Protein AF-A0A0W0UUE2-F1 (afdb_monomer)

Foldseek 3Di:
DAAEAFLLLLLLLVLVVCVVPVVSNVVSLCCNQFFQALVRVVVSVVSCVDVSCVRYDYDLDQVRLQPPQLSQLLLLLLLQLCLLVQLVVDDPVLLVLLLVLLVVLADDCVVPVVPVVLVLLVCLLCLDHDPDPDPVSNLLSLLLVCLVVCLPQACPVPVVVVCVVPVVDVVCVVCVVVVVVVCVSRHDDPVSSSSLSSLSSLLSSLVSCVVRDPPQPPPCCCHDCNNPQQQFWDFPDDPVCPVPDPVQALFQQFFFQRASPRDDDCPDSRGRPDPSGDSGHFQQRGTDGDCPHNQSVVQSSSRNWHFRGGQDPSLSSSLSVLLVCVVVVNRSQLPDLVSVLSSLLNSLSSCRRRRNHGGLCSSCVVLVDVSSCVSRVVNAVDPQHNGSCVNSPPVPPVSSVVSSVVSSVVSVVVVVVVVVVVVVVVVVVVVVVVVVVVVVVCVVCVVVVVVVVVVCVVVVVVVVVVVVVVVVVVVVVVVVVVPDDDDCCVVCVVVVVVVVCVVVVVVVVVVLVVVLVVVLVVLVVVLVVVLVVCVVPDDPVVSVVSVVVSVVVSVCSVVVNDDDDPVDDDVVVVVVVVVVVVVVVVVVVVVVVVVVVVVVCVVCVVVVVPCVVVPPPVVVVVVVVVVVVVVVVVVVVPDDDDDDPPVVVVVVVVVVVVVVVVVVVDDDPPVVVVVVVVVVVVVVVVVVVVVVVVVVVVVPDD

Solvent-accessible surface area (backbone atoms only — not comparable to full-atom values): 39034 Å² total; per-residue (Å²): 131,62,50,76,40,23,50,49,59,51,46,43,54,46,40,65,71,34,63,90,36,67,74,61,32,51,52,48,51,48,30,64,71,61,24,42,46,73,90,44,47,66,64,52,55,58,60,63,69,41,77,88,39,77,59,44,40,76,40,86,48,64,65,49,23,41,66,37,58,51,55,24,45,26,54,25,41,27,18,49,38,42,46,72,74,43,52,82,77,54,56,60,67,58,49,52,51,48,42,48,55,53,62,70,69,44,84,57,58,90,84,41,78,83,44,57,67,60,56,39,44,59,45,13,67,75,27,40,72,52,100,59,99,44,70,68,50,43,52,50,2,49,52,42,29,31,48,76,72,35,63,42,67,36,40,80,70,58,53,51,53,55,41,57,66,66,47,66,42,79,83,49,48,77,52,47,68,65,56,54,64,68,48,61,80,62,50,51,53,72,70,51,49,52,46,52,48,49,47,54,44,42,50,48,50,21,47,53,39,56,76,76,37,87,84,48,51,84,81,46,70,76,39,74,62,49,12,80,74,19,24,15,57,34,69,70,61,57,80,85,49,60,87,76,44,71,74,64,68,64,72,31,39,40,36,15,47,34,44,64,86,51,89,70,58,86,87,37,92,49,38,40,58,95,86,51,33,54,89,58,72,40,41,38,69,42,35,42,71,37,78,85,9,57,43,41,43,62,43,46,55,21,48,38,56,45,75,21,38,38,68,31,59,64,48,46,27,40,53,22,46,49,50,49,30,38,78,72,76,62,41,72,52,70,78,44,53,66,47,31,51,54,48,54,48,50,47,48,26,53,47,22,29,72,53,9,44,34,37,72,63,25,44,49,49,53,64,71,36,64,74,48,28,71,76,34,37,86,46,46,67,42,102,69,45,77,39,69,43,43,61,51,34,78,75,27,46,66,29,33,52,52,20,48,54,54,29,45,54,50,42,54,55,51,51,51,51,52,53,52,50,52,50,51,50,51,50,49,52,48,52,46,54,47,47,50,51,47,43,55,50,40,59,65,36,45,74,57,43,62,64,49,53,68,58,50,61,66,52,56,63,55,51,59,53,50,56,52,52,54,50,54,52,53,51,52,54,51,50,60,63,66,70,67,77,83,93,60,56,85,82,45,45,66,62,53,51,52,52,50,52,53,53,49,54,52,50,51,52,51,51,55,48,54,53,50,57,50,51,51,57,53,47,54,52,53,53,52,54,52,54,61,70,45,51,91,81,51,58,71,75,56,53,54,50,52,51,53,52,52,50,55,52,51,55,37,59,75,68,72,52,79,87,75,69,88,92,66,74,59,71,71,58,58,49,52,50,50,50,52,52,49,51,51,52,53,53,52,52,52,49,54,52,48,51,53,49,51,54,49,44,74,74,37,73,70,56,63,74,63,49,66,78,68,57,56,70,68,63,57,50,54,54,53,54,55,53,52,56,51,49,53,56,55,57,72,73,68,74,87,86,87,85,76,73,75,67,60,58,56,56,54,50,57,53,49,56,54,52,53,62,61,53,70,75,75,64,68,88,71,54,60,63,54,50,56,54,49,55,53,54,52,56,56,51,52,56,50,52,52,50,57,51,50,59,60,55,62,75,76,52,135

Structure (mmCIF, N/CA/C/O backbone):
data_AF-A0A0W0UUE2-F1
#
_entry.id   AF-A0A0W0UUE2-F1
#
loop_
_atom_site.group_PDB
_atom_site.id
_atom_site.type_symbol
_atom_site.label_atom_id
_atom_site.label_alt_id
_atom_site.label_comp_id
_atom_site.label_asym_id
_atom_site.label_entity_id
_atom_site.label_seq_id
_atom_site.pdbx_PDB_ins_code
_atom_site.Cartn_x
_atom_site.Cartn_y
_atom_site.Cartn_z
_atom_site.occupancy
_atom_site.B_iso_or_equiv
_atom_site.auth_seq_id
_atom_site.auth_comp_id
_atom_site.auth_asym_id
_atom_site.auth_atom_id
_atom_site.pdbx_PDB_model_num
ATOM 1 N N . MET A 1 1 ? 23.716 -8.282 -24.178 1.00 80.94 1 MET A N 1
ATOM 2 C CA . MET A 1 1 ? 22.807 -9.117 -23.364 1.00 80.94 1 MET A CA 1
ATOM 3 C C . MET A 1 1 ? 21.429 -8.475 -23.371 1.00 80.94 1 MET A C 1
ATOM 5 O O . MET A 1 1 ? 21.397 -7.245 -23.410 1.00 80.94 1 MET A O 1
ATOM 9 N N . PRO A 1 2 ? 20.336 -9.255 -23.393 1.00 90.75 2 PRO A N 1
ATOM 10 C CA . PRO A 1 2 ? 18.987 -8.708 -23.269 1.00 90.75 2 PRO A CA 1
ATOM 11 C C . PRO A 1 2 ? 18.808 -8.020 -21.910 1.00 90.75 2 PRO A C 1
ATOM 13 O O . PRO A 1 2 ? 19.435 -8.405 -20.921 1.00 90.75 2 PRO A O 1
ATOM 16 N N . THR A 1 3 ? 17.966 -6.992 -21.852 1.00 94.81 3 THR A N 1
ATOM 17 C CA . THR A 1 3 ? 17.644 -6.319 -20.589 1.00 94.81 3 THR A CA 1
ATOM 18 C C . THR A 1 3 ? 16.682 -7.196 -19.787 1.00 94.81 3 THR A C 1
ATOM 20 O O . THR A 1 3 ? 15.608 -7.544 -20.277 1.00 94.81 3 THR A O 1
ATOM 23 N N . VAL A 1 4 ? 17.055 -7.558 -18.557 1.00 96.88 4 VAL A N 1
ATOM 24 C CA . VAL A 1 4 ? 16.179 -8.330 -17.664 1.00 96.88 4 VAL A CA 1
ATOM 25 C C . VAL A 1 4 ? 15.054 -7.433 -17.142 1.00 96.88 4 VAL A C 1
ATOM 27 O O . VAL A 1 4 ? 15.310 -6.322 -16.667 1.00 96.88 4 VAL A O 1
ATOM 30 N N . ILE A 1 5 ? 13.813 -7.910 -17.241 1.00 98.25 5 ILE A N 1
ATOM 31 C CA . ILE A 1 5 ? 12.609 -7.228 -16.750 1.00 98.25 5 ILE A CA 1
ATOM 32 C C . ILE A 1 5 ? 11.736 -8.193 -15.942 1.00 98.25 5 ILE A C 1
ATOM 34 O O . ILE A 1 5 ? 11.809 -9.409 -16.126 1.00 98.25 5 ILE A O 1
ATOM 38 N N . SER A 1 6 ? 10.912 -7.652 -15.050 1.00 98.56 6 SER A N 1
ATOM 39 C CA . SER A 1 6 ? 9.929 -8.428 -14.285 1.00 98.56 6 SER A CA 1
ATOM 40 C C . SER A 1 6 ? 8.685 -8.773 -15.133 1.00 98.56 6 SER A C 1
ATOM 42 O O . SER A 1 6 ? 8.460 -8.167 -16.192 1.00 98.56 6 SER A O 1
ATOM 44 N N . PRO A 1 7 ? 7.807 -9.671 -14.651 1.00 98.75 7 PRO A N 1
ATOM 45 C CA . PRO A 1 7 ? 6.510 -9.941 -15.275 1.00 98.75 7 PRO A CA 1
ATOM 46 C C . PRO A 1 7 ? 5.596 -8.709 -15.270 1.00 98.75 7 PRO A C 1
ATOM 48 O O . PRO A 1 7 ? 4.913 -8.441 -16.254 1.00 98.75 7 PRO A O 1
ATOM 51 N N . SER A 1 8 ? 5.639 -7.906 -14.205 1.00 98.56 8 SER A N 1
ATOM 52 C CA . SER A 1 8 ? 4.925 -6.626 -14.096 1.00 98.56 8 SER A CA 1
ATOM 53 C C . SER A 1 8 ? 5.356 -5.622 -15.174 1.00 98.56 8 SER A C 1
ATOM 55 O O . SER A 1 8 ? 4.505 -5.049 -15.854 1.00 98.56 8 SER A O 1
ATOM 57 N N . GLN A 1 9 ? 6.660 -5.456 -15.416 1.00 98.62 9 GLN A N 1
ATOM 58 C CA . GLN A 1 9 ? 7.158 -4.608 -16.506 1.00 98.62 9 GLN A CA 1
ATOM 59 C C . GLN A 1 9 ? 6.745 -5.146 -17.882 1.00 98.62 9 GLN A C 1
ATOM 61 O O . GLN A 1 9 ? 6.398 -4.362 -18.768 1.00 98.62 9 GLN A O 1
ATOM 66 N N . ALA A 1 10 ? 6.741 -6.471 -18.064 1.00 98.75 10 ALA A N 1
ATOM 67 C CA . ALA A 1 10 ? 6.258 -7.098 -19.291 1.00 98.75 10 ALA A CA 1
ATOM 68 C C . ALA A 1 10 ? 4.755 -6.843 -19.518 1.00 98.75 10 ALA A C 1
ATOM 70 O O . ALA A 1 10 ? 4.357 -6.494 -20.629 1.00 98.75 10 ALA A O 1
ATOM 71 N N . LEU A 1 11 ? 3.930 -6.926 -18.467 1.00 98.81 11 LEU A N 1
ATOM 72 C CA . LEU A 1 11 ? 2.511 -6.567 -18.527 1.00 98.81 11 LEU A CA 1
ATOM 73 C C . LEU A 1 11 ? 2.309 -5.100 -18.914 1.00 98.81 11 LEU A C 1
ATOM 75 O O . LEU A 1 11 ? 1.468 -4.826 -19.762 1.00 98.81 11 LEU A O 1
ATOM 79 N N . LEU A 1 12 ? 3.091 -4.159 -18.373 1.00 98.81 12 LEU A N 1
ATOM 80 C CA . LEU A 1 12 ? 2.998 -2.743 -18.759 1.00 98.81 12 LEU A CA 1
ATOM 81 C C . LEU A 1 12 ? 3.288 -2.526 -20.252 1.00 98.81 12 LEU A C 1
ATOM 83 O O . LEU A 1 12 ? 2.589 -1.754 -20.907 1.00 98.81 12 LEU A O 1
ATOM 87 N N . LEU A 1 13 ? 4.285 -3.228 -20.801 1.00 98.69 13 LEU A N 1
ATOM 88 C CA . LEU A 1 13 ? 4.604 -3.189 -22.232 1.00 98.69 13 LEU A CA 1
ATOM 89 C C . LEU A 1 13 ? 3.464 -3.766 -23.089 1.00 98.69 13 LEU A C 1
ATOM 91 O O . LEU A 1 13 ? 3.110 -3.190 -24.119 1.00 98.69 13 LEU A O 1
ATOM 95 N N . LEU A 1 14 ? 2.851 -4.869 -22.650 1.00 98.75 14 LEU A N 1
ATOM 96 C CA . LEU A 1 14 ? 1.687 -5.460 -23.316 1.00 98.75 14 LEU A CA 1
ATOM 97 C C . LEU A 1 14 ? 0.461 -4.544 -23.239 1.00 98.75 14 LEU A C 1
ATOM 99 O O . LEU A 1 14 ? -0.221 -4.366 -24.242 1.00 98.75 14 LEU A O 1
ATOM 103 N N . ILE A 1 15 ? 0.186 -3.933 -22.086 1.00 98.69 15 ILE A N 1
ATOM 104 C CA . ILE A 1 15 ? -0.936 -3.003 -21.887 1.00 98.69 15 ILE A CA 1
ATOM 105 C C . ILE A 1 15 ? -0.811 -1.801 -22.830 1.00 98.69 15 ILE A C 1
ATOM 107 O O . ILE A 1 15 ? -1.795 -1.419 -23.462 1.00 98.69 15 ILE A O 1
ATOM 111 N N . ASP A 1 16 ? 0.390 -1.235 -22.961 1.00 98.38 16 ASP A N 1
ATOM 112 C CA . ASP A 1 16 ? 0.667 -0.131 -23.885 1.00 98.38 16 ASP A CA 1
ATOM 113 C C . ASP A 1 16 ? 0.435 -0.563 -25.347 1.00 98.38 16 ASP A C 1
ATOM 115 O O . ASP A 1 16 ? -0.300 0.096 -26.089 1.00 98.38 16 ASP A O 1
ATOM 119 N N . LYS A 1 17 ? 0.973 -1.731 -25.739 1.00 98.25 17 LYS A N 1
ATOM 120 C CA . LYS A 1 17 ? 0.823 -2.297 -27.091 1.00 98.25 17 LYS A CA 1
ATOM 121 C C . LYS A 1 17 ? -0.633 -2.612 -27.453 1.00 98.25 17 LYS A C 1
ATOM 123 O O . LYS A 1 17 ? -1.080 -2.290 -28.552 1.00 98.25 17 LYS A O 1
ATOM 128 N N . TYR A 1 18 ? -1.364 -3.263 -26.552 1.00 98.19 18 TYR A N 1
ATOM 129 C CA . TYR A 1 18 ? -2.731 -3.747 -26.766 1.00 98.19 18 TYR A CA 1
ATOM 130 C C . TYR A 1 18 ? -3.799 -2.750 -26.290 1.00 98.19 18 TYR A C 1
ATOM 132 O O . TYR A 1 18 ? -4.959 -3.121 -26.114 1.00 98.19 18 TYR A O 1
ATOM 140 N N . SER A 1 19 ? -3.446 -1.471 -26.138 1.00 97.44 19 SER A N 1
ATOM 141 C CA . SER A 1 19 ? -4.355 -0.391 -25.722 1.00 97.44 19 SER A CA 1
ATOM 142 C C . SER A 1 19 ? -5.616 -0.266 -26.594 1.00 97.44 19 SER A C 1
ATOM 144 O O . SER A 1 19 ? -6.679 0.091 -26.093 1.00 97.44 19 SER A O 1
ATOM 146 N N . ASN A 1 20 ? -5.530 -0.647 -27.873 1.00 97.69 20 ASN A N 1
ATOM 147 C CA . ASN A 1 20 ? -6.652 -0.650 -28.822 1.00 97.69 20 ASN A CA 1
ATOM 148 C C . ASN A 1 20 ? -7.429 -1.983 -28.884 1.00 97.69 20 ASN A C 1
ATOM 150 O O . ASN A 1 20 ? -8.271 -2.161 -29.760 1.00 97.69 20 ASN A O 1
ATOM 154 N N . SER A 1 21 ? -7.140 -2.947 -28.003 1.00 98.12 21 SER A N 1
ATOM 155 C CA . SER A 1 21 ? -7.780 -4.272 -27.963 1.00 98.12 21 SER A CA 1
ATOM 156 C C . SER A 1 21 ? -8.513 -4.479 -26.630 1.00 98.12 21 SER A C 1
ATOM 158 O O . SER A 1 21 ? -7.931 -5.062 -25.718 1.00 98.12 21 SER A O 1
ATOM 160 N N . PRO A 1 22 ? -9.784 -4.044 -26.487 1.00 97.31 22 PRO A N 1
ATOM 161 C CA . PRO A 1 22 ? -10.461 -3.951 -25.188 1.00 97.31 22 PRO A CA 1
ATOM 162 C C . PRO A 1 22 ? -10.474 -5.247 -24.369 1.00 97.31 22 PRO A C 1
ATOM 164 O O . PRO A 1 22 ? -10.184 -5.213 -23.178 1.00 97.31 22 PRO A O 1
ATOM 167 N N . LEU A 1 23 ? -10.747 -6.392 -25.007 1.00 97.38 23 LEU A N 1
ATOM 168 C CA . LEU A 1 23 ? -10.800 -7.692 -24.324 1.00 97.38 23 LEU A CA 1
ATOM 169 C C . LEU A 1 23 ? -9.428 -8.125 -23.785 1.00 97.38 23 LEU A C 1
ATOM 171 O O . LEU A 1 23 ? -9.322 -8.575 -22.647 1.00 97.38 23 LEU A O 1
ATOM 175 N N . ILE A 1 24 ? -8.374 -7.956 -24.589 1.00 98.06 24 ILE A N 1
ATOM 176 C CA . ILE A 1 24 ? -6.995 -8.262 -24.181 1.00 98.06 24 ILE A CA 1
ATOM 177 C C . ILE A 1 24 ? -6.568 -7.293 -23.079 1.00 98.06 24 ILE A C 1
ATOM 179 O O . ILE A 1 24 ? -6.052 -7.709 -22.045 1.00 98.06 24 ILE A O 1
ATOM 183 N N . LEU A 1 25 ? -6.830 -6.000 -23.276 1.00 98.12 25 LEU A N 1
ATOM 184 C CA . LEU A 1 25 ? -6.487 -4.946 -22.334 1.00 98.12 25 LEU A CA 1
ATOM 185 C C . LEU A 1 25 ? -7.120 -5.180 -20.960 1.00 98.12 25 LEU A C 1
ATOM 187 O O . LEU A 1 25 ? -6.447 -5.003 -19.947 1.00 98.12 25 LEU A O 1
ATOM 191 N N . GLU A 1 26 ? -8.390 -5.580 -20.908 1.00 98.19 26 GLU A N 1
ATOM 192 C CA . GLU A 1 26 ? -9.064 -5.872 -19.645 1.00 98.19 26 GLU A CA 1
ATOM 193 C C . GLU A 1 26 ? -8.413 -7.052 -18.914 1.00 98.19 26 GLU A C 1
ATOM 195 O O . GLU A 1 26 ? -8.135 -6.942 -17.720 1.00 98.19 26 GLU A O 1
ATOM 200 N N . GLN A 1 27 ? -8.081 -8.137 -19.620 1.00 98.19 27 GLN A N 1
ATOM 201 C CA . GLN A 1 27 ? -7.374 -9.269 -19.014 1.00 98.19 27 GLN A CA 1
ATOM 202 C C . GLN A 1 27 ? -5.993 -8.864 -18.481 1.00 98.19 27 GLN A C 1
ATOM 204 O O . GLN A 1 27 ? -5.644 -9.193 -17.348 1.00 98.19 27 GLN A O 1
ATOM 209 N N . LEU A 1 28 ? -5.220 -8.108 -19.266 1.00 98.69 28 LEU A N 1
ATOM 210 C CA . LEU A 1 28 ? -3.898 -7.636 -18.853 1.00 98.69 28 LEU A CA 1
ATOM 211 C C . LEU A 1 28 ? -3.982 -6.715 -17.628 1.00 98.69 28 LEU A C 1
ATOM 213 O O . LEU A 1 28 ? -3.151 -6.824 -16.730 1.00 98.69 28 LEU A O 1
ATOM 217 N N . LYS A 1 29 ? -5.002 -5.848 -17.543 1.00 98.56 29 LYS A N 1
ATOM 218 C CA . LYS A 1 29 ? -5.258 -5.010 -16.359 1.00 98.56 29 LYS A CA 1
ATOM 219 C C . LYS A 1 29 ? -5.622 -5.847 -15.133 1.00 98.56 29 LYS A C 1
ATOM 221 O O . LYS A 1 29 ? -5.110 -5.560 -14.052 1.00 98.56 29 LYS A O 1
ATOM 226 N N . LYS A 1 30 ? -6.444 -6.893 -15.294 1.00 98.31 30 LYS A N 1
ATOM 227 C CA . LYS A 1 30 ? -6.794 -7.836 -14.215 1.00 98.31 30 LYS A CA 1
ATOM 228 C C . LYS A 1 30 ? -5.571 -8.582 -13.692 1.00 98.31 30 LYS A C 1
ATOM 230 O O . LYS A 1 30 ? -5.355 -8.606 -12.484 1.00 98.31 30 LYS A O 1
ATOM 235 N N . TRP A 1 31 ? -4.724 -9.104 -14.578 1.00 98.56 31 TRP A N 1
ATOM 236 C CA . TRP A 1 31 ? -3.444 -9.700 -14.183 1.00 98.56 31 TRP A CA 1
ATOM 237 C C . TRP A 1 31 ? -2.503 -8.694 -13.539 1.00 98.56 31 TRP A C 1
ATOM 239 O O . TRP A 1 31 ? -1.830 -9.028 -12.569 1.00 98.56 31 TRP A O 1
ATOM 249 N N . TYR A 1 32 ? -2.470 -7.457 -14.029 1.00 98.62 32 TYR A N 1
ATOM 250 C CA . TYR A 1 32 ? -1.624 -6.440 -13.431 1.00 98.62 32 TYR A CA 1
ATOM 251 C C . TYR A 1 32 ? -2.075 -6.107 -12.006 1.00 98.62 32 TYR A C 1
ATOM 253 O O . TYR A 1 32 ? -1.238 -6.093 -11.118 1.00 98.62 32 TYR A O 1
ATOM 261 N N . ILE A 1 33 ? -3.369 -5.923 -11.720 1.00 98.25 33 ILE A N 1
ATOM 262 C CA . ILE A 1 33 ? -3.808 -5.652 -10.339 1.00 98.25 33 ILE A CA 1
ATOM 263 C C . ILE A 1 33 ? -3.769 -6.893 -9.447 1.00 98.25 33 ILE A C 1
ATOM 265 O O . ILE A 1 33 ? -3.196 -6.835 -8.365 1.00 98.25 33 ILE A O 1
ATOM 269 N N . GLY A 1 34 ? -4.375 -7.998 -9.886 1.00 97.38 34 GLY A N 1
ATOM 270 C CA . GLY A 1 34 ? -4.631 -9.191 -9.078 1.00 97.38 34 GLY A CA 1
ATOM 271 C C . GLY A 1 34 ? -3.492 -10.205 -9.080 1.00 97.38 34 GLY A C 1
ATOM 272 O O . GLY A 1 34 ? -3.377 -10.995 -8.147 1.00 97.38 34 GLY A O 1
ATOM 273 N N . GLY A 1 35 ? -2.615 -10.146 -10.077 1.00 98.12 35 GLY A N 1
ATOM 274 C CA . GLY A 1 35 ? -1.594 -11.149 -10.337 1.00 98.12 35 GLY A CA 1
ATOM 275 C C . GLY A 1 35 ? -2.004 -12.195 -11.358 1.00 98.12 35 GLY A C 1
ATOM 276 O O . GLY A 1 35 ? -3.183 -12.391 -11.660 1.00 98.12 35 GLY A O 1
ATOM 277 N N . ILE A 1 36 ? -0.990 -12.849 -11.916 1.00 98.44 36 ILE A N 1
ATOM 278 C CA . ILE A 1 36 ? -1.147 -13.916 -12.898 1.00 98.44 36 ILE A CA 1
ATOM 279 C C . ILE A 1 36 ? -1.235 -15.218 -12.110 1.00 98.44 36 ILE A C 1
ATOM 281 O O . ILE A 1 36 ? -0.236 -15.709 -11.585 1.00 98.44 36 ILE A O 1
ATOM 285 N N . LYS A 1 37 ? -2.444 -15.764 -11.994 1.00 97.69 37 LYS A N 1
ATOM 286 C CA . LYS A 1 37 ? -2.674 -17.003 -11.244 1.00 97.69 37 LYS A CA 1
ATOM 287 C C . LYS A 1 37 ? -1.955 -18.175 -11.924 1.00 97.69 37 LYS A C 1
ATOM 289 O O . LYS A 1 37 ? -1.848 -18.159 -13.149 1.00 97.69 37 LYS A O 1
ATOM 294 N N . PRO A 1 38 ? -1.569 -19.235 -11.191 1.00 98.06 38 PRO A N 1
ATOM 295 C CA . PRO A 1 38 ? -0.932 -20.419 -11.780 1.00 98.06 38 PRO A CA 1
ATOM 296 C C . PRO A 1 38 ? -1.667 -21.005 -12.995 1.00 98.06 38 PRO A C 1
ATOM 298 O O . PRO A 1 38 ? -1.042 -21.398 -13.977 1.00 98.06 38 PRO A O 1
ATOM 301 N N . ALA A 1 39 ? -3.005 -20.990 -12.980 1.00 98.12 39 ALA A N 1
ATOM 302 C CA . ALA A 1 39 ? -3.829 -21.446 -14.104 1.00 98.12 39 ALA A CA 1
ATOM 303 C C . ALA A 1 39 ? -3.627 -20.629 -15.400 1.00 98.12 39 ALA A C 1
ATOM 305 O O . ALA A 1 39 ? -3.800 -21.158 -16.496 1.00 98.12 39 ALA A O 1
ATOM 306 N N . ASP A 1 40 ? -3.211 -19.370 -15.275 1.00 98.31 40 ASP A N 1
ATOM 307 C CA . ASP A 1 40 ? -3.049 -18.412 -16.368 1.00 98.31 40 ASP A CA 1
ATOM 308 C C . ASP A 1 40 ? -1.591 -18.303 -16.857 1.00 98.31 40 ASP A C 1
ATOM 310 O O . ASP A 1 40 ? -1.311 -17.610 -17.837 1.00 98.31 40 ASP A O 1
ATOM 314 N N . HIS A 1 41 ? -0.637 -18.984 -16.206 1.00 98.31 41 HIS A N 1
ATOM 315 C CA . HIS A 1 41 ? 0.795 -18.888 -16.537 1.00 98.31 41 HIS A CA 1
ATOM 316 C C . HIS A 1 41 ? 1.096 -19.299 -17.983 1.00 98.31 41 HIS A C 1
ATOM 318 O O . HIS A 1 41 ? 1.927 -18.674 -18.640 1.00 98.31 41 HIS A O 1
ATOM 324 N N . SER A 1 42 ? 0.401 -20.316 -18.501 1.00 98.31 42 SER A N 1
ATOM 325 C CA . SER A 1 42 ? 0.552 -20.760 -19.894 1.00 98.31 42 SER A CA 1
ATOM 326 C C . SER A 1 42 ? 0.117 -19.679 -20.890 1.00 98.31 42 SER A C 1
ATOM 328 O O . SER A 1 42 ? 0.853 -19.367 -21.825 1.00 98.31 42 SER A O 1
ATOM 330 N N . GLN A 1 43 ? -1.027 -19.038 -20.636 1.00 98.44 43 GLN A N 1
ATOM 331 C CA . GLN A 1 43 ? -1.533 -17.939 -21.453 1.00 98.44 43 GLN A CA 1
ATOM 332 C C . GLN A 1 43 ? -0.600 -16.724 -21.389 1.00 98.44 43 GLN A C 1
ATOM 334 O O . GLN A 1 43 ? -0.336 -16.088 -22.408 1.00 98.44 43 GLN A O 1
ATOM 339 N N . PHE A 1 44 ? -0.064 -16.405 -20.209 1.00 98.50 44 PHE A N 1
ATOM 340 C CA . PHE A 1 44 ? 0.932 -15.347 -20.078 1.00 98.50 44 PHE A CA 1
ATOM 341 C C . PHE A 1 44 ? 2.208 -15.664 -20.870 1.00 98.50 44 PHE A C 1
ATOM 343 O O . PHE A 1 44 ? 2.701 -14.803 -21.597 1.00 98.50 44 PHE A O 1
ATOM 350 N N . ALA A 1 45 ? 2.703 -16.904 -20.813 1.00 98.31 45 ALA A N 1
ATOM 351 C CA . ALA A 1 45 ? 3.862 -17.339 -21.591 1.00 98.31 45 ALA A CA 1
ATOM 352 C C . ALA A 1 45 ? 3.643 -17.212 -23.111 1.00 98.31 45 ALA A C 1
ATOM 354 O O . ALA A 1 45 ? 4.589 -16.906 -23.839 1.00 98.31 45 ALA A O 1
ATOM 355 N N . ASP A 1 46 ? 2.411 -17.380 -23.600 1.00 98.44 46 ASP A N 1
ATOM 356 C CA . ASP A 1 46 ? 2.077 -17.122 -25.003 1.00 98.44 46 ASP A CA 1
ATOM 357 C C . ASP A 1 46 ? 2.202 -15.638 -25.372 1.00 98.44 46 ASP A C 1
ATOM 359 O O . ASP A 1 46 ? 2.762 -15.324 -26.424 1.00 98.44 46 ASP A O 1
ATOM 363 N N . TYR A 1 47 ? 1.788 -14.713 -24.496 1.00 98.44 47 TYR A N 1
ATOM 364 C CA . TYR A 1 47 ? 2.026 -13.278 -24.708 1.00 98.44 47 TYR A CA 1
ATOM 365 C C . TYR A 1 47 ? 3.517 -12.919 -24.724 1.00 98.44 47 TYR A C 1
ATOM 367 O O . TYR A 1 47 ? 3.911 -11.984 -25.419 1.00 98.44 47 TYR A O 1
ATOM 375 N N . LEU A 1 48 ? 4.371 -13.662 -24.015 1.00 98.19 48 LEU A N 1
ATOM 376 C CA . LEU A 1 48 ? 5.819 -13.422 -24.015 1.00 98.19 48 LEU A CA 1
ATOM 377 C C . LEU A 1 48 ? 6.515 -13.818 -25.328 1.00 98.19 48 LEU A C 1
ATOM 379 O O . LEU A 1 48 ? 7.665 -13.441 -25.542 1.00 98.19 48 LEU A O 1
ATOM 383 N N . LYS A 1 49 ? 5.824 -14.523 -26.235 1.00 98.12 49 LYS A N 1
ATOM 384 C CA . LYS A 1 49 ? 6.314 -14.813 -27.598 1.00 98.12 49 LYS A CA 1
ATOM 385 C C . LYS A 1 49 ? 6.196 -13.610 -28.542 1.00 98.12 49 LYS A C 1
ATOM 387 O O . LYS A 1 49 ? 6.638 -13.683 -29.688 1.00 98.12 49 LYS A O 1
ATOM 392 N N . ASP A 1 50 ? 5.585 -12.518 -28.089 1.00 98.12 50 ASP A N 1
ATOM 393 C CA . ASP A 1 50 ? 5.436 -11.288 -28.857 1.00 98.12 50 ASP A CA 1
ATOM 394 C C . ASP A 1 50 ? 6.808 -10.696 -29.261 1.00 98.12 50 ASP A C 1
ATOM 396 O O . ASP A 1 50 ? 7.688 -10.564 -28.404 1.00 98.12 50 ASP A O 1
ATOM 400 N N . PRO A 1 51 ? 7.009 -10.267 -30.528 1.00 98.06 51 PRO A N 1
ATOM 401 C CA . PRO A 1 51 ? 8.260 -9.642 -30.977 1.00 98.06 51 PRO A CA 1
ATOM 402 C C . PRO A 1 51 ? 8.716 -8.431 -30.146 1.00 98.06 51 PRO A C 1
ATOM 404 O O . PRO A 1 51 ? 9.907 -8.102 -30.147 1.00 98.06 51 PRO A O 1
ATOM 407 N N . LEU A 1 52 ? 7.795 -7.793 -29.410 1.00 97.38 52 LEU A N 1
ATOM 408 C CA . LEU A 1 52 ? 8.077 -6.737 -28.434 1.00 97.38 52 LEU A CA 1
ATOM 409 C C . LEU A 1 52 ? 9.162 -7.137 -27.422 1.00 97.38 52 LEU A C 1
ATOM 411 O O . LEU A 1 52 ? 9.932 -6.286 -26.977 1.00 97.38 52 LEU A O 1
ATOM 415 N N . PHE A 1 53 ? 9.255 -8.426 -27.090 1.00 97.88 53 PHE A N 1
ATOM 416 C CA . PHE A 1 53 ? 10.202 -8.951 -26.110 1.00 97.88 53 PHE A CA 1
ATOM 417 C C . PHE A 1 53 ? 11.539 -9.403 -26.697 1.00 97.88 53 PHE A C 1
ATOM 419 O O . PHE A 1 53 ? 12.393 -9.868 -25.954 1.00 97.88 53 PHE A O 1
ATOM 426 N N . SER A 1 54 ? 11.791 -9.203 -27.995 1.00 96.69 54 SER A N 1
ATOM 427 C CA . SER A 1 54 ? 13.053 -9.610 -28.646 1.00 96.69 54 SER A CA 1
ATOM 428 C C . SER A 1 54 ? 14.325 -9.044 -27.993 1.00 96.69 54 SER A C 1
ATOM 430 O O . SER A 1 54 ? 15.384 -9.665 -28.076 1.00 96.69 54 SER A O 1
ATOM 432 N N . LYS A 1 55 ? 14.233 -7.889 -27.320 1.00 96.19 55 LYS A N 1
ATOM 433 C CA . LYS A 1 55 ? 15.347 -7.257 -26.588 1.00 96.19 55 LYS A CA 1
ATOM 434 C C . LYS A 1 55 ? 15.317 -7.462 -25.068 1.00 96.19 55 LYS A C 1
ATOM 436 O O . LYS A 1 55 ? 16.218 -6.988 -24.372 1.00 96.19 55 LYS A O 1
ATOM 441 N N . TYR A 1 56 ? 14.306 -8.154 -24.553 1.00 97.69 56 TYR A N 1
ATOM 442 C CA . TYR A 1 56 ? 14.066 -8.316 -23.124 1.00 97.69 56 TYR A CA 1
ATOM 443 C C . TYR A 1 56 ? 14.154 -9.783 -22.704 1.00 97.69 56 TYR A C 1
ATOM 445 O O . TYR A 1 56 ? 13.807 -10.688 -23.455 1.00 97.69 56 TYR A O 1
ATOM 453 N N . GLN A 1 57 ? 14.590 -10.014 -21.470 1.00 97.69 57 GLN A N 1
ATOM 454 C CA . GLN A 1 57 ? 14.468 -11.306 -20.805 1.00 97.69 57 GLN A CA 1
ATOM 455 C C . GLN A 1 57 ? 13.511 -11.140 -19.627 1.00 97.69 57 GLN A C 1
ATOM 457 O O . GLN A 1 57 ? 13.847 -10.474 -18.648 1.00 97.69 57 GLN A O 1
ATOM 462 N N . VAL A 1 58 ? 12.319 -11.728 -19.718 1.00 98.38 58 VAL A N 1
ATOM 463 C CA . VAL A 1 58 ? 11.354 -11.705 -18.611 1.00 98.38 58 VAL A CA 1
ATOM 464 C C . VAL A 1 58 ? 11.774 -12.742 -17.575 1.00 98.38 58 VAL A C 1
ATOM 466 O O . VAL A 1 58 ? 11.826 -13.933 -17.878 1.00 98.38 58 VAL A O 1
ATOM 469 N N . SER A 1 59 ? 12.109 -12.290 -16.368 1.00 98.19 59 SER A N 1
ATOM 470 C CA . SER A 1 59 ? 12.511 -13.160 -15.262 1.00 98.19 59 SER A CA 1
ATOM 471 C C . SER A 1 59 ? 11.360 -13.352 -14.281 1.00 98.19 59 SER A C 1
ATOM 473 O O . SER A 1 59 ? 10.785 -12.371 -13.817 1.00 98.19 59 SER A O 1
ATOM 475 N N . MET A 1 60 ? 11.070 -14.608 -13.934 1.00 97.81 60 MET A N 1
ATOM 476 C CA . MET A 1 60 ? 10.108 -14.977 -12.882 1.00 97.81 60 MET A CA 1
ATOM 477 C C . MET A 1 60 ? 10.769 -15.091 -11.498 1.00 97.81 60 MET A C 1
ATOM 479 O O . MET A 1 60 ? 10.138 -15.540 -10.548 1.00 97.81 60 MET A O 1
ATOM 483 N N . ASP A 1 61 ? 12.052 -14.735 -11.389 1.00 98.06 61 ASP A N 1
ATOM 484 C CA . ASP A 1 61 ? 12.805 -14.779 -10.137 1.00 98.06 61 ASP A CA 1
ATOM 485 C C . ASP A 1 61 ? 12.190 -13.829 -9.093 1.00 98.06 61 ASP A C 1
ATOM 487 O O . ASP A 1 61 ? 11.918 -12.656 -9.378 1.00 98.06 61 ASP A O 1
ATOM 491 N N . SER A 1 62 ? 11.995 -14.338 -7.874 1.00 97.50 62 SER A N 1
ATOM 492 C CA . SER A 1 62 ? 11.378 -13.618 -6.755 1.00 97.50 62 SER A CA 1
ATOM 493 C C . SER A 1 62 ? 12.087 -12.298 -6.445 1.00 97.50 62 SER A C 1
ATOM 495 O O . SER A 1 62 ? 11.431 -11.308 -6.124 1.00 97.50 62 SER A O 1
ATOM 497 N N . ARG A 1 63 ? 13.413 -12.226 -6.606 1.00 96.31 63 ARG A N 1
ATOM 498 C CA . ARG A 1 63 ? 14.209 -11.014 -6.369 1.00 96.31 63 ARG A CA 1
ATOM 499 C C . ARG A 1 63 ? 13.956 -9.976 -7.453 1.00 96.31 63 ARG A C 1
ATOM 501 O O . ARG A 1 63 ? 13.802 -8.802 -7.134 1.00 96.31 63 ARG A O 1
ATOM 508 N N . VAL A 1 64 ? 13.830 -10.399 -8.714 1.00 97.56 64 VAL A N 1
ATOM 509 C CA . VAL A 1 64 ? 13.486 -9.492 -9.825 1.00 97.56 64 VAL A CA 1
ATOM 510 C C . VAL A 1 64 ? 12.072 -8.930 -9.661 1.00 97.56 64 VAL A C 1
ATOM 512 O O . VAL A 1 64 ? 11.864 -7.741 -9.893 1.00 97.56 64 VAL A O 1
ATOM 515 N N . ILE A 1 65 ? 11.112 -9.751 -9.224 1.00 97.94 65 ILE A N 1
ATOM 516 C CA . ILE A 1 65 ? 9.740 -9.305 -8.924 1.00 97.94 65 ILE A CA 1
ATOM 517 C C . ILE A 1 65 ? 9.741 -8.332 -7.737 1.00 97.94 65 ILE A C 1
ATOM 519 O O . ILE A 1 65 ? 9.130 -7.266 -7.790 1.00 97.94 65 ILE A O 1
ATOM 523 N N . ASN A 1 66 ? 10.459 -8.670 -6.667 1.00 96.19 66 ASN A N 1
ATOM 524 C CA . ASN A 1 66 ? 10.558 -7.859 -5.458 1.00 96.19 66 ASN A CA 1
ATOM 525 C C . ASN A 1 66 ? 11.170 -6.472 -5.691 1.00 96.19 66 ASN A C 1
ATOM 527 O O . ASN A 1 66 ? 10.739 -5.481 -5.086 1.00 96.19 66 ASN A O 1
ATOM 531 N N . ASP A 1 67 ? 12.197 -6.420 -6.536 1.00 94.38 67 ASP A N 1
ATOM 532 C CA . ASP A 1 67 ? 12.962 -5.216 -6.850 1.00 94.38 67 ASP A CA 1
ATOM 533 C C . ASP A 1 67 ? 12.352 -4.427 -8.021 1.00 94.38 67 ASP A C 1
ATOM 535 O O . ASP A 1 67 ? 12.921 -3.430 -8.476 1.00 94.38 67 ASP A O 1
ATOM 539 N N . ASP A 1 68 ? 11.164 -4.823 -8.490 1.00 97.00 68 ASP A N 1
ATOM 540 C CA . ASP A 1 68 ? 10.431 -4.087 -9.507 1.00 97.00 68 ASP A CA 1
ATOM 541 C C . ASP A 1 68 ? 9.948 -2.726 -8.985 1.00 97.00 68 ASP A C 1
ATOM 543 O O . ASP A 1 68 ? 8.946 -2.582 -8.274 1.00 97.00 68 ASP A O 1
ATOM 547 N N . THR A 1 69 ? 10.666 -1.691 -9.407 1.00 95.62 69 THR A N 1
ATOM 548 C CA . THR A 1 69 ? 10.389 -0.300 -9.054 1.00 95.62 69 THR A CA 1
ATOM 549 C C . THR A 1 69 ? 9.076 0.196 -9.652 1.00 95.62 69 THR A C 1
ATOM 551 O O . THR A 1 69 ? 8.415 1.039 -9.053 1.00 95.62 69 THR A O 1
ATOM 554 N N . THR A 1 70 ? 8.662 -0.330 -10.807 1.00 97.75 70 THR A N 1
ATOM 555 C CA . THR A 1 70 ? 7.457 0.115 -11.521 1.00 97.75 70 THR A CA 1
ATOM 556 C C . THR A 1 70 ? 6.195 -0.357 -10.826 1.00 97.75 70 THR A C 1
ATOM 558 O O . THR A 1 70 ? 5.227 0.391 -10.715 1.00 97.75 70 THR A O 1
ATOM 561 N N . ARG A 1 71 ? 6.228 -1.557 -10.243 1.00 97.88 71 ARG A N 1
ATOM 562 C CA . ARG A 1 71 ? 5.118 -2.048 -9.437 1.00 97.88 71 ARG A CA 1
ATOM 563 C C . ARG A 1 71 ? 4.962 -1.265 -8.133 1.00 97.88 71 ARG A C 1
ATOM 565 O O . ARG A 1 71 ? 3.851 -0.888 -7.767 1.00 97.88 71 ARG A O 1
ATOM 572 N N . ARG A 1 72 ? 6.071 -0.966 -7.453 1.00 97.25 72 ARG A N 1
ATOM 573 C CA . ARG A 1 72 ? 6.070 -0.123 -6.243 1.00 97.25 72 ARG A CA 1
ATOM 574 C C . ARG A 1 72 ? 5.586 1.298 -6.540 1.00 97.25 72 ARG A C 1
ATOM 576 O O . ARG A 1 72 ? 4.828 1.861 -5.748 1.00 97.25 72 ARG A O 1
ATOM 583 N N . TYR A 1 73 ? 5.978 1.843 -7.692 1.00 97.75 73 TYR A N 1
ATOM 584 C CA . TYR A 1 73 ? 5.484 3.119 -8.207 1.00 97.75 73 TYR A CA 1
ATOM 585 C C . TYR A 1 73 ? 3.968 3.074 -8.415 1.00 97.75 73 TYR A C 1
ATOM 587 O O . TYR A 1 73 ? 3.242 3.870 -7.823 1.00 97.75 73 TYR A O 1
ATOM 595 N N . PHE A 1 74 ? 3.477 2.072 -9.146 1.00 98.62 74 PHE A N 1
ATOM 596 C CA . PHE A 1 74 ? 2.052 1.889 -9.403 1.00 98.62 74 PHE A CA 1
ATOM 597 C C . PHE A 1 74 ? 1.211 1.835 -8.130 1.00 98.62 74 PHE A C 1
ATOM 599 O O . PHE A 1 74 ? 0.232 2.565 -8.025 1.00 98.62 74 PHE A O 1
ATOM 606 N N . GLU A 1 75 ? 1.580 1.006 -7.151 1.00 98.56 75 GLU A N 1
ATOM 607 C CA . GLU A 1 75 ? 0.795 0.886 -5.917 1.00 98.56 75 GLU A CA 1
ATOM 608 C C . GLU A 1 75 ? 0.809 2.176 -5.092 1.00 98.56 75 GLU A C 1
ATOM 610 O O . GLU A 1 75 ? -0.208 2.543 -4.503 1.00 98.56 75 GLU A O 1
ATOM 615 N N . THR A 1 76 ? 1.928 2.904 -5.102 1.00 97.44 76 THR A N 1
ATOM 616 C CA . THR A 1 76 ? 2.041 4.214 -4.444 1.00 97.44 76 THR A CA 1
ATOM 617 C C . THR A 1 76 ? 1.110 5.240 -5.095 1.00 97.44 76 THR A C 1
ATOM 619 O O . THR A 1 76 ? 0.351 5.919 -4.399 1.00 97.44 76 THR A O 1
ATOM 622 N N . HIS A 1 77 ? 1.104 5.309 -6.428 1.00 97.56 77 HIS A N 1
ATOM 623 C CA . HIS A 1 77 ? 0.240 6.215 -7.186 1.00 97.56 77 HIS A CA 1
ATOM 624 C C . HIS A 1 77 ? -1.231 5.833 -7.071 1.00 97.56 77 HIS A C 1
ATOM 626 O O . HIS A 1 77 ? -2.086 6.689 -6.843 1.00 97.56 77 HIS A O 1
ATOM 632 N N . LEU A 1 78 ? -1.537 4.539 -7.157 1.00 98.50 78 LEU A N 1
ATOM 633 C CA . LEU A 1 78 ? -2.890 4.033 -6.985 1.00 98.50 78 LEU A CA 1
ATOM 634 C C . LEU A 1 78 ? -3.417 4.360 -5.595 1.00 98.50 78 LEU A C 1
ATOM 636 O O . LEU A 1 78 ? -4.558 4.804 -5.474 1.00 98.50 78 LEU A O 1
ATOM 640 N N . ALA A 1 79 ? -2.598 4.204 -4.554 1.00 98.19 79 ALA A N 1
ATOM 641 C CA . ALA A 1 79 ? -2.988 4.573 -3.206 1.00 98.19 79 ALA A CA 1
ATOM 642 C C . ALA A 1 79 ? -3.340 6.061 -3.117 1.00 98.19 79 ALA A C 1
ATOM 644 O O . ALA A 1 79 ? -4.452 6.398 -2.712 1.00 98.19 79 ALA A O 1
ATOM 645 N N . TYR A 1 80 ? -2.459 6.944 -3.588 1.00 96.81 80 TYR A N 1
ATOM 646 C CA . TYR A 1 80 ? -2.710 8.383 -3.605 1.00 96.81 80 TYR A CA 1
ATOM 647 C C . TYR A 1 80 ? -4.001 8.760 -4.344 1.00 96.81 80 TYR A C 1
ATOM 649 O O . TYR A 1 80 ? -4.880 9.421 -3.781 1.00 96.81 80 TYR A O 1
ATOM 657 N N . ARG A 1 81 ? -4.139 8.303 -5.597 1.00 96.75 81 ARG A N 1
ATOM 658 C CA . ARG A 1 81 ? -5.295 8.594 -6.456 1.00 96.75 81 ARG A CA 1
ATOM 659 C C . ARG A 1 81 ? -6.586 8.055 -5.837 1.00 96.75 81 ARG A C 1
ATOM 661 O O . ARG A 1 81 ? -7.607 8.732 -5.846 1.00 96.75 81 ARG A O 1
ATOM 668 N N . THR A 1 82 ? -6.528 6.886 -5.197 1.00 98.31 82 THR A N 1
ATOM 669 C CA . THR A 1 82 ? -7.672 6.319 -4.470 1.00 98.31 82 THR A CA 1
ATOM 670 C C . THR A 1 82 ? -8.057 7.170 -3.265 1.00 98.31 82 THR A C 1
ATOM 672 O O . THR A 1 82 ? -9.245 7.399 -3.055 1.00 98.31 82 THR A O 1
ATOM 675 N N . ILE A 1 83 ? -7.098 7.664 -2.470 1.00 97.81 83 ILE A N 1
ATOM 676 C CA . ILE A 1 83 ? -7.414 8.568 -1.352 1.00 97.81 83 ILE A CA 1
ATOM 677 C C . ILE A 1 83 ? -8.122 9.805 -1.907 1.00 97.81 83 ILE A C 1
ATOM 679 O O . ILE A 1 83 ? -9.204 10.139 -1.430 1.00 97.81 83 ILE A O 1
ATOM 683 N N . LYS A 1 84 ? -7.567 10.439 -2.947 1.00 95.19 84 LYS A N 1
ATOM 684 C CA . LYS A 1 84 ? -8.140 11.638 -3.576 1.00 95.19 84 LYS A CA 1
ATOM 685 C C . LYS A 1 84 ? -9.584 11.421 -4.046 1.00 95.19 84 LYS A C 1
ATOM 687 O O . LYS A 1 84 ? -10.449 12.229 -3.717 1.00 95.19 84 LYS A O 1
ATOM 692 N N . ASP A 1 85 ? -9.859 10.306 -4.718 1.00 96.00 85 ASP A N 1
ATOM 693 C CA . ASP A 1 85 ? -11.177 10.002 -5.294 1.00 96.00 85 ASP A CA 1
ATOM 694 C C . ASP A 1 85 ? -12.226 9.556 -4.261 1.00 96.00 85 ASP A C 1
ATOM 696 O O . ASP A 1 85 ? -13.437 9.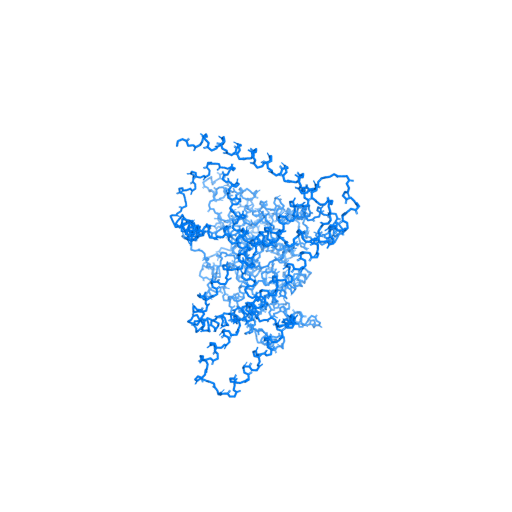641 -4.501 1.00 96.00 85 ASP A O 1
ATOM 700 N N . GLN A 1 86 ? -11.790 8.997 -3.129 1.00 97.50 86 GLN A N 1
ATOM 701 C CA . GLN A 1 86 ? -12.670 8.244 -2.228 1.00 97.50 86 GLN A CA 1
ATOM 702 C C . GLN A 1 86 ? -12.820 8.882 -0.840 1.00 97.50 86 GLN A C 1
ATOM 704 O O . GLN A 1 86 ? -13.801 8.593 -0.151 1.00 97.50 86 GLN A O 1
ATOM 709 N N . ILE A 1 87 ? -11.904 9.757 -0.412 1.00 97.94 87 ILE A N 1
ATOM 710 C CA . ILE A 1 87 ? -11.905 10.318 0.950 1.00 97.94 87 ILE A CA 1
ATOM 711 C C . ILE A 1 87 ? -13.160 11.151 1.253 1.00 97.94 87 ILE A C 1
ATOM 713 O O . ILE A 1 87 ? -13.626 11.203 2.394 1.00 97.94 87 ILE A O 1
ATOM 717 N N . ASP A 1 88 ? -13.776 11.765 0.243 1.00 97.62 88 ASP A N 1
ATOM 718 C CA . ASP A 1 88 ? -14.996 12.546 0.451 1.00 97.62 88 ASP A CA 1
ATOM 719 C C . ASP A 1 88 ? -16.247 11.695 0.636 1.00 97.62 88 ASP A C 1
ATOM 721 O O . ASP A 1 88 ? -17.177 12.124 1.319 1.00 97.62 88 ASP A O 1
ATOM 725 N N . LYS A 1 89 ? -16.223 10.453 0.145 1.00 97.44 89 LYS A N 1
ATOM 726 C CA . LYS A 1 89 ? -17.343 9.513 0.251 1.00 97.44 89 LYS A CA 1
ATOM 727 C C . LYS A 1 89 ? -17.481 8.911 1.648 1.00 97.44 89 LYS A C 1
ATOM 729 O O . LYS A 1 89 ? -18.564 8.459 2.004 1.00 97.44 89 LYS A O 1
ATOM 734 N N . ILE A 1 90 ? -16.418 8.919 2.461 1.00 98.00 90 ILE A N 1
ATOM 735 C CA . ILE A 1 90 ? -16.505 8.483 3.858 1.00 98.00 90 ILE A CA 1
ATOM 736 C C . ILE A 1 90 ? -16.917 9.642 4.775 1.00 98.00 90 ILE A C 1
ATOM 738 O O . ILE A 1 90 ? -16.372 10.751 4.727 1.00 98.00 90 ILE A O 1
ATOM 742 N N . SER A 1 91 ? -17.896 9.380 5.639 1.00 97.88 91 SER A N 1
ATOM 743 C CA . SER A 1 91 ? -18.395 10.354 6.610 1.00 97.88 91 SER A CA 1
ATOM 744 C C . SER A 1 91 ? -17.382 10.581 7.731 1.00 97.88 91 SER A C 1
ATOM 746 O O . SER A 1 91 ? -16.996 9.648 8.440 1.00 97.88 91 SER A O 1
ATOM 748 N N . ILE A 1 92 ? -17.018 11.847 7.960 1.00 98.12 92 ILE A N 1
ATOM 749 C CA . ILE A 1 92 ? -16.169 12.222 9.099 1.00 98.12 92 ILE A CA 1
ATOM 750 C C . ILE A 1 92 ? -16.833 11.869 10.438 1.00 98.12 92 ILE A C 1
ATOM 752 O O . ILE A 1 92 ? -16.150 11.426 11.354 1.00 98.12 92 ILE A O 1
ATOM 756 N N . LYS A 1 93 ? -18.168 11.973 10.536 1.00 98.44 93 LYS A N 1
ATOM 757 C CA . LYS A 1 93 ? -18.915 11.607 11.750 1.00 98.44 93 LYS A CA 1
ATOM 758 C C . LYS A 1 93 ? -18.802 10.110 12.043 1.00 98.44 93 LYS A C 1
ATOM 760 O O . LYS A 1 93 ? -18.654 9.727 13.199 1.00 98.44 93 LYS A O 1
ATOM 765 N N . SER A 1 94 ? -18.840 9.272 11.004 1.00 98.25 94 SER A N 1
ATOM 766 C CA . SER A 1 94 ? -18.669 7.820 11.141 1.00 98.25 94 SER A CA 1
ATOM 767 C C . SER A 1 94 ? -17.254 7.473 11.606 1.00 98.25 94 SER A C 1
ATOM 769 O O . SER A 1 94 ? -17.104 6.684 12.534 1.00 98.25 94 SER A O 1
ATOM 771 N N . LEU A 1 95 ? -16.228 8.124 11.041 1.00 98.69 95 LEU A N 1
ATOM 772 C CA . LEU A 1 95 ? -14.837 7.969 11.485 1.00 98.69 95 LEU A CA 1
ATOM 773 C C . LEU A 1 95 ? -14.639 8.419 12.939 1.00 98.69 95 LEU A C 1
ATOM 775 O O . LEU A 1 95 ? -14.080 7.673 13.735 1.00 98.69 95 LEU A O 1
ATOM 779 N N . GLN A 1 96 ? -15.148 9.594 13.318 1.00 98.56 96 GLN A N 1
ATOM 780 C CA . GLN A 1 96 ? -15.069 10.105 14.693 1.00 98.56 96 GLN A CA 1
ATOM 781 C C . GLN A 1 96 ? -15.766 9.179 15.692 1.00 98.56 96 GLN A C 1
ATOM 783 O O . GLN A 1 96 ? -15.221 8.896 16.758 1.00 98.56 96 GLN A O 1
ATOM 788 N N . LYS A 1 97 ? -16.960 8.678 15.349 1.00 98.56 97 LYS A N 1
ATOM 789 C CA . LYS A 1 97 ? -17.693 7.731 16.195 1.00 98.56 97 LYS A CA 1
ATOM 790 C C . LYS A 1 97 ? -16.934 6.407 16.325 1.00 98.56 97 LYS A C 1
ATOM 792 O O . LYS A 1 97 ? -16.842 5.878 17.424 1.00 98.56 97 LYS A O 1
ATOM 797 N N . HIS A 1 98 ? -16.342 5.901 15.242 1.00 98.44 98 HIS A N 1
ATOM 798 C CA . HIS A 1 98 ? -15.540 4.678 15.282 1.00 98.44 98 HIS A CA 1
ATOM 799 C C . HIS A 1 98 ? -14.271 4.843 16.126 1.00 98.44 98 HIS A C 1
ATOM 801 O O . HIS A 1 98 ? -14.016 4.024 17.003 1.00 98.44 98 HIS A O 1
ATOM 807 N N . PHE A 1 99 ? -13.536 5.942 15.932 1.00 98.44 99 PHE A N 1
ATOM 808 C CA . PHE A 1 99 ? -12.389 6.317 16.759 1.00 98.44 99 PHE A CA 1
ATOM 809 C C . PHE A 1 99 ? -12.760 6.382 18.248 1.00 98.44 99 PHE A C 1
ATOM 811 O O . PHE A 1 99 ? -12.070 5.801 19.083 1.00 98.44 99 PHE A O 1
ATOM 818 N N . LYS A 1 100 ? -13.881 7.039 18.581 1.00 98.44 100 LYS A N 1
ATOM 819 C CA . LYS A 1 100 ? -14.390 7.120 19.954 1.00 98.44 100 LYS A CA 1
ATOM 820 C C . LYS A 1 100 ? -14.672 5.730 20.532 1.00 98.44 100 LYS A C 1
ATOM 822 O O . LYS A 1 100 ? -14.157 5.420 21.600 1.00 98.44 100 LYS A O 1
ATOM 827 N N . ASN A 1 101 ? -15.420 4.894 19.813 1.00 98.12 101 ASN A N 1
ATOM 828 C CA . ASN A 1 101 ? -15.770 3.544 20.262 1.00 98.12 101 ASN A CA 1
ATOM 829 C C . ASN A 1 101 ? -14.521 2.669 20.485 1.00 98.12 101 ASN A C 1
ATOM 831 O O . ASN A 1 101 ? -14.459 1.925 21.460 1.00 98.12 101 ASN A O 1
ATOM 835 N N . LEU A 1 102 ? -13.511 2.773 19.610 1.00 97.50 102 LEU A N 1
ATOM 836 C CA . LEU A 1 102 ? -12.228 2.086 19.791 1.00 97.50 102 LEU A CA 1
ATOM 837 C C . LEU A 1 102 ? -11.509 2.568 21.050 1.00 97.50 102 LEU A C 1
ATOM 839 O O . LEU A 1 102 ? -11.089 1.747 21.862 1.00 97.50 102 LEU A O 1
ATOM 843 N N . LYS A 1 103 ? -11.399 3.887 21.241 1.00 97.06 103 LYS A N 1
ATOM 844 C CA . LYS A 1 103 ? -10.736 4.476 22.410 1.00 97.06 103 LYS A CA 1
ATOM 845 C C . LYS A 1 103 ? -11.435 4.088 23.718 1.00 97.06 103 LYS A C 1
ATOM 847 O O . LYS A 1 103 ? -10.755 3.754 24.678 1.00 97.06 103 LYS A O 1
ATOM 852 N N . GLU A 1 104 ? -12.768 4.071 23.741 1.00 96.69 104 GLU A N 1
ATOM 853 C CA . GLU A 1 104 ? -13.572 3.633 24.895 1.00 96.69 104 GLU A CA 1
ATOM 854 C C . GLU A 1 104 ? -13.461 2.126 25.176 1.00 96.69 104 GLU A C 1
ATOM 856 O O . GLU A 1 104 ? -13.742 1.690 26.288 1.00 96.69 104 GLU A O 1
ATOM 861 N N . SER A 1 105 ? -13.043 1.327 24.189 1.00 94.94 105 SER A N 1
ATOM 862 C CA . SER A 1 105 ? -12.821 -0.113 24.359 1.00 94.94 105 SER A CA 1
ATOM 863 C C . SER A 1 105 ? -11.448 -0.472 24.939 1.00 94.94 105 SER A C 1
ATOM 865 O O . SER A 1 105 ? -11.216 -1.642 25.246 1.00 94.94 105 SER A O 1
ATOM 867 N N . LEU A 1 106 ? -10.534 0.499 25.058 1.00 94.81 106 LEU A N 1
ATOM 868 C CA . LEU A 1 106 ? -9.209 0.283 25.634 1.00 94.81 106 LEU A CA 1
ATOM 869 C C . LEU A 1 106 ? -9.265 0.222 27.170 1.00 94.81 106 LEU A C 1
ATOM 871 O O . LEU A 1 106 ? -10.126 0.864 27.777 1.00 94.81 106 LEU A O 1
ATOM 875 N N . PRO A 1 107 ? -8.318 -0.488 27.813 1.00 91.06 107 PRO A N 1
ATOM 876 C CA . PRO A 1 107 ? -8.124 -0.389 29.256 1.00 91.06 107 PRO A CA 1
ATOM 877 C C . PRO A 1 107 ? -7.867 1.060 29.681 1.00 91.06 107 PRO A C 1
ATOM 879 O O . PRO A 1 107 ? -7.183 1.810 28.977 1.00 91.06 107 PRO A O 1
ATOM 882 N N . LYS A 1 108 ? -8.396 1.454 30.842 1.00 91.31 108 LYS A N 1
ATOM 883 C CA . LYS A 1 108 ? -8.185 2.801 31.377 1.00 91.31 108 LYS A CA 1
ATOM 884 C C . LYS A 1 108 ? -6.769 2.940 31.922 1.00 91.31 108 LYS A C 1
ATOM 886 O O . LYS A 1 108 ? -6.267 2.051 32.607 1.00 91.31 108 LYS A O 1
ATOM 891 N N . VAL A 1 109 ? -6.125 4.070 31.642 1.00 88.31 109 VAL A N 1
ATOM 892 C CA . VAL A 1 109 ? -4.747 4.334 32.091 1.00 88.31 109 VAL A CA 1
ATOM 893 C C . VAL A 1 109 ? -4.676 4.402 33.611 1.00 88.31 109 VAL A C 1
ATOM 895 O O . VAL A 1 109 ? -3.718 3.918 34.204 1.00 88.31 109 VAL A O 1
ATOM 898 N N . GLU A 1 110 ? -5.711 4.948 34.246 1.00 89.94 110 GLU A N 1
ATOM 899 C CA . GLU A 1 110 ? -5.819 5.076 35.698 1.00 89.94 110 GLU A CA 1
ATOM 900 C C . GLU A 1 110 ? -5.834 3.711 36.401 1.00 89.94 110 GLU A C 1
ATOM 902 O O . GLU A 1 110 ? -5.391 3.596 37.540 1.00 89.94 110 GLU A O 1
ATOM 907 N N . GLU A 1 111 ? -6.313 2.673 35.711 1.00 90.75 111 GLU A N 1
ATOM 908 C CA . GLU A 1 111 ? -6.349 1.290 36.198 1.00 90.75 111 GLU A CA 1
ATOM 909 C C . GLU A 1 111 ? -5.017 0.556 35.935 1.00 90.75 111 GLU A C 1
ATOM 911 O O . GLU A 1 111 ? -4.742 -0.476 36.547 1.00 90.75 111 GLU A O 1
ATOM 916 N N . HIS A 1 112 ? -4.160 1.104 35.062 1.00 89.06 112 HIS A N 1
ATOM 917 C CA . HIS A 1 112 ? -2.885 0.514 34.643 1.00 89.06 112 HIS A CA 1
ATOM 918 C C . HIS A 1 112 ? -1.750 1.556 34.539 1.00 89.06 112 HIS A C 1
ATOM 920 O O . HIS A 1 112 ? -1.131 1.682 33.475 1.00 89.06 112 HIS A O 1
ATOM 926 N N . PRO A 1 113 ? -1.423 2.288 35.623 1.00 87.81 113 PRO A N 1
ATOM 927 C CA . PRO A 1 113 ? -0.448 3.384 35.584 1.00 87.81 113 PRO A CA 1
ATOM 928 C C . PRO A 1 113 ? 0.969 2.935 35.189 1.00 87.81 113 PRO A C 1
ATOM 930 O O . PRO A 1 113 ? 1.740 3.720 34.640 1.00 87.81 113 PRO A O 1
ATOM 933 N N . ASP A 1 114 ? 1.303 1.661 35.404 1.00 92.25 114 ASP A N 1
ATOM 934 C CA . ASP A 1 114 ? 2.608 1.092 35.052 1.00 92.25 114 ASP A CA 1
ATOM 935 C C . ASP A 1 114 ? 2.713 0.662 33.578 1.00 92.25 114 ASP A C 1
ATOM 937 O O . ASP A 1 114 ? 3.796 0.308 33.101 1.00 92.25 114 ASP A O 1
ATOM 941 N N . ASN A 1 115 ? 1.614 0.713 32.813 1.00 93.25 115 ASN A N 1
ATOM 942 C CA . ASN A 1 115 ? 1.611 0.362 31.396 1.00 93.25 115 ASN A CA 1
ATOM 943 C C . ASN A 1 115 ? 2.162 1.515 30.539 1.00 93.25 115 ASN A C 1
ATOM 945 O O . ASN A 1 115 ? 1.442 2.201 29.808 1.00 93.25 115 ASN A O 1
ATOM 949 N N . LYS A 1 116 ? 3.484 1.706 30.608 1.00 94.69 116 LYS A N 1
ATOM 950 C CA . LYS A 1 116 ? 4.218 2.745 29.864 1.00 94.69 116 LYS A CA 1
ATOM 951 C C . LYS A 1 116 ? 3.938 2.714 28.362 1.00 94.69 116 LYS A C 1
ATOM 953 O O . LYS A 1 116 ? 3.877 3.768 27.738 1.00 94.69 116 LYS A O 1
ATOM 958 N N . LYS A 1 117 ? 3.740 1.523 27.783 1.00 95.06 117 LYS A N 1
ATOM 959 C CA . LYS A 1 117 ? 3.455 1.366 26.352 1.00 95.06 117 LYS A CA 1
ATOM 960 C C . LYS A 1 117 ? 2.078 1.917 25.985 1.00 95.06 117 LYS A C 1
ATOM 962 O O . LYS A 1 117 ? 1.969 2.613 24.978 1.00 95.06 117 LYS A O 1
ATOM 967 N N . LEU A 1 118 ? 1.046 1.656 26.792 1.00 95.44 118 LEU A N 1
ATOM 968 C CA . LEU A 1 118 ? -0.282 2.249 26.602 1.00 95.44 118 LEU A CA 1
ATOM 969 C C . LEU A 1 118 ? -0.218 3.779 26.707 1.00 95.44 118 LEU A C 1
ATOM 971 O O . LEU A 1 118 ? -0.702 4.461 25.809 1.00 95.44 118 LEU A O 1
ATOM 975 N N . ILE A 1 119 ? 0.449 4.308 27.738 1.00 95.25 119 ILE A N 1
ATOM 976 C CA . ILE A 1 119 ? 0.617 5.758 27.942 1.00 95.25 119 ILE A CA 1
ATOM 977 C C . ILE A 1 119 ? 1.324 6.402 26.742 1.00 95.25 119 ILE A C 1
ATOM 979 O O . ILE A 1 119 ? 0.798 7.339 26.144 1.00 95.25 119 ILE A O 1
ATOM 983 N N . ALA A 1 120 ? 2.475 5.858 26.334 1.00 96.50 120 ALA A N 1
ATOM 984 C CA . ALA A 1 120 ? 3.224 6.339 25.175 1.00 96.50 120 ALA A CA 1
ATOM 985 C C . ALA A 1 120 ? 2.391 6.283 23.885 1.00 96.50 120 ALA A C 1
ATOM 987 O O . ALA A 1 120 ? 2.452 7.193 23.063 1.00 96.50 120 ALA A O 1
ATOM 988 N N . SER A 1 121 ? 1.573 5.242 23.718 1.00 96.62 121 SER A N 1
ATOM 989 C CA . SER A 1 121 ? 0.709 5.108 22.544 1.00 96.62 121 SER A CA 1
ATOM 990 C C . SER A 1 121 ? -0.412 6.151 22.516 1.00 96.62 121 SER A C 1
ATOM 992 O O . SER A 1 121 ? -0.754 6.654 21.450 1.00 96.62 121 SER A O 1
ATOM 994 N N . LEU A 1 122 ? -0.970 6.520 23.671 1.00 95.69 122 LEU A N 1
ATOM 995 C CA . LEU A 1 122 ? -1.979 7.578 23.750 1.00 95.69 122 LEU A CA 1
ATOM 996 C C . LEU A 1 122 ? -1.390 8.963 23.450 1.00 95.69 122 LEU A C 1
ATOM 998 O O . LEU A 1 122 ? -2.033 9.728 22.740 1.00 95.69 122 LEU A O 1
ATOM 1002 N N . ILE A 1 123 ? -0.158 9.239 23.893 1.00 96.25 123 ILE A N 1
ATOM 1003 C CA . ILE A 1 123 ? 0.607 10.444 23.512 1.00 96.25 123 ILE A CA 1
ATOM 1004 C C . ILE A 1 123 ? 0.831 10.470 21.990 1.00 96.25 123 ILE A C 1
ATOM 1006 O O . ILE A 1 123 ? 0.557 11.460 21.312 1.00 96.25 123 ILE A O 1
ATOM 1010 N N . ALA A 1 124 ? 1.243 9.338 21.418 1.00 96.81 124 ALA A N 1
ATOM 1011 C CA . ALA A 1 124 ? 1.470 9.206 19.982 1.00 96.81 124 ALA A CA 1
ATOM 1012 C C . ALA A 1 124 ? 0.210 9.440 19.124 1.00 96.81 124 ALA A C 1
ATOM 1014 O O . ALA A 1 124 ? 0.329 9.943 18.005 1.00 96.81 124 ALA A O 1
ATOM 1015 N N . LEU A 1 125 ? -0.999 9.165 19.635 1.00 97.00 125 LEU A N 1
ATOM 1016 C CA . LEU A 1 125 ? -2.253 9.494 18.936 1.00 97.00 125 LEU A CA 1
ATOM 1017 C C . LEU A 1 125 ? -2.460 11.001 18.739 1.00 97.00 125 LEU A C 1
ATOM 1019 O O . LEU A 1 125 ? -3.207 11.393 17.841 1.00 97.00 125 LEU A O 1
ATOM 1023 N N . GLU A 1 126 ? -1.814 11.840 19.545 1.00 96.38 126 GLU A N 1
ATOM 1024 C CA . GLU A 1 126 ? -1.869 13.302 19.437 1.00 96.38 126 GLU A CA 1
ATOM 1025 C C . GLU A 1 126 ? -0.834 13.842 18.429 1.00 96.38 126 GLU A C 1
ATOM 1027 O O . GLU A 1 126 ? -0.865 15.016 18.059 1.00 96.38 126 GLU A O 1
ATOM 1032 N N . GLY A 1 127 ? 0.031 12.968 17.896 1.00 93.44 127 GLY A N 1
ATOM 1033 C CA . GLY A 1 127 ? 1.147 13.335 17.020 1.00 93.44 127 GLY A CA 1
ATOM 1034 C C . GLY A 1 127 ? 2.401 13.760 17.786 1.00 93.44 127 GLY A C 1
ATOM 1035 O O . GLY A 1 127 ? 3.355 14.263 17.190 1.00 93.44 127 GLY A O 1
ATOM 1036 N N . GLU A 1 128 ? 2.424 13.563 19.102 1.00 95.62 128 GLU A N 1
ATOM 1037 C CA . GLU A 1 128 ? 3.613 13.760 19.919 1.00 95.62 128 GLU A CA 1
ATOM 1038 C C . GLU A 1 128 ? 4.493 12.508 19.875 1.00 95.62 128 GLU A C 1
ATOM 1040 O O . GLU A 1 128 ? 3.999 11.387 19.939 1.00 95.62 128 GLU A O 1
ATOM 1045 N N . ILE A 1 129 ? 5.811 12.677 19.741 1.00 93.12 129 ILE A N 1
ATOM 1046 C CA . ILE A 1 129 ? 6.748 11.547 19.711 1.00 93.12 129 ILE A CA 1
ATOM 1047 C C . ILE A 1 129 ? 7.154 11.252 21.160 1.00 93.12 129 ILE A C 1
ATOM 1049 O O . ILE A 1 129 ? 7.912 12.044 21.724 1.00 93.12 129 ILE A O 1
ATOM 1053 N N . PRO A 1 130 ? 6.673 10.156 21.777 1.00 92.31 130 PRO A N 1
ATOM 1054 C CA . PRO A 1 130 ? 6.991 9.862 23.165 1.00 92.31 130 PRO A CA 1
ATOM 1055 C C . PRO A 1 130 ? 8.456 9.442 23.317 1.00 92.31 130 PRO A C 1
ATOM 1057 O O . PRO A 1 130 ? 9.038 8.810 22.428 1.00 92.31 130 PRO A O 1
ATOM 1060 N N . ASP A 1 131 ? 9.028 9.722 24.487 1.00 91.88 131 ASP A N 1
ATOM 1061 C CA . ASP A 1 131 ? 10.315 9.161 24.905 1.00 91.88 131 ASP A CA 1
ATOM 1062 C C . ASP A 1 131 ? 10.134 7.694 25.336 1.00 91.88 131 ASP A C 1
ATOM 1064 O O . ASP A 1 131 ? 10.060 7.351 26.516 1.00 91.88 131 ASP A O 1
ATOM 1068 N N . PHE A 1 132 ? 9.925 6.822 24.349 1.00 91.00 132 PHE A N 1
ATOM 1069 C CA . PHE A 1 132 ? 9.673 5.396 24.539 1.00 91.00 132 PHE A CA 1
ATOM 1070 C C . PHE A 1 132 ? 10.330 4.586 23.418 1.00 91.00 132 PHE A C 1
ATOM 1072 O O . PHE A 1 132 ? 10.214 4.943 22.250 1.00 91.00 132 PHE A O 1
ATOM 1079 N N . GLU A 1 133 ? 11.025 3.493 23.738 1.00 86.44 133 GLU A N 1
ATOM 1080 C CA . GLU A 1 133 ? 11.843 2.714 22.787 1.00 86.44 133 GLU A CA 1
ATOM 1081 C C . GLU A 1 133 ? 11.042 1.732 21.904 1.00 86.44 133 GLU A C 1
ATOM 1083 O O . GLU A 1 133 ? 11.493 0.624 21.632 1.00 86.44 133 GLU A O 1
ATOM 1088 N N . ASP A 1 134 ? 9.851 2.110 21.440 1.00 89.75 134 ASP A N 1
ATOM 1089 C CA . ASP A 1 134 ? 9.068 1.285 20.511 1.00 89.75 134 ASP A CA 1
ATOM 1090 C C . ASP A 1 134 ? 8.968 1.965 19.142 1.00 89.75 134 ASP A C 1
ATOM 1092 O O . ASP A 1 134 ? 8.343 3.019 18.990 1.00 89.75 134 ASP A O 1
ATOM 1096 N N . ASP A 1 135 ? 9.601 1.350 18.141 1.00 88.19 135 ASP A N 1
ATOM 1097 C CA . ASP A 1 135 ? 9.649 1.864 16.769 1.00 88.19 135 ASP A CA 1
ATOM 1098 C C . ASP A 1 135 ? 8.252 1.994 16.152 1.00 88.19 135 ASP A C 1
ATOM 1100 O O . ASP A 1 135 ? 8.007 2.936 15.403 1.00 88.19 135 ASP A O 1
ATOM 1104 N N . THR A 1 136 ? 7.312 1.109 16.509 1.00 90.69 136 THR A N 1
ATOM 1105 C CA . THR A 1 136 ? 5.937 1.177 15.993 1.00 90.69 136 THR A CA 1
ATOM 1106 C C . THR A 1 136 ? 5.222 2.401 16.557 1.00 90.69 136 THR A C 1
ATOM 1108 O O . THR A 1 136 ? 4.568 3.132 15.818 1.00 90.69 136 THR A O 1
ATOM 1111 N N . VAL A 1 137 ? 5.373 2.677 17.857 1.00 93.19 137 VAL A N 1
ATOM 1112 C CA . VAL A 1 137 ? 4.788 3.878 18.482 1.00 93.19 137 VAL A CA 1
ATOM 1113 C C . VAL A 1 137 ? 5.349 5.151 17.839 1.00 93.19 137 VAL A C 1
ATOM 1115 O O . VAL A 1 137 ? 4.587 6.060 17.505 1.00 93.19 137 VAL A O 1
ATOM 1118 N N . LYS A 1 138 ? 6.668 5.206 17.608 1.00 90.75 138 LYS A N 1
ATOM 1119 C CA . LYS A 1 138 ? 7.317 6.340 16.931 1.00 90.75 138 LYS A CA 1
ATOM 1120 C C . LYS A 1 138 ? 6.857 6.491 15.483 1.00 90.75 138 LYS A C 1
ATOM 1122 O O . LYS A 1 138 ? 6.600 7.613 15.061 1.00 90.75 138 LYS A O 1
ATOM 1127 N N . GLU A 1 139 ? 6.717 5.393 14.744 1.00 89.81 139 GLU A N 1
ATOM 1128 C CA . GLU A 1 139 ? 6.237 5.387 13.358 1.00 89.81 139 GLU A CA 1
ATOM 1129 C C . GLU A 1 139 ? 4.856 6.049 13.239 1.00 89.81 139 GLU A C 1
ATOM 1131 O O . GLU A 1 139 ? 4.686 6.981 12.445 1.00 89.81 139 GLU A O 1
ATOM 1136 N N . TYR A 1 140 ? 3.892 5.642 14.075 1.00 94.12 140 TYR A N 1
ATOM 1137 C CA . TYR A 1 140 ? 2.553 6.241 14.088 1.00 94.12 140 TYR A CA 1
ATOM 1138 C C . TYR A 1 140 ? 2.559 7.697 14.566 1.00 94.12 140 TYR A C 1
ATOM 1140 O O . TYR A 1 140 ? 1.915 8.536 13.934 1.00 94.12 140 TYR A O 1
ATOM 1148 N N . ALA A 1 141 ? 3.313 8.019 15.624 1.00 94.19 141 ALA A N 1
ATOM 1149 C CA . ALA A 1 141 ? 3.462 9.394 16.103 1.00 94.19 141 ALA A CA 1
ATOM 1150 C C . ALA A 1 141 ? 4.003 10.314 15.002 1.00 94.19 141 ALA A C 1
ATOM 1152 O O . ALA A 1 141 ? 3.431 11.367 14.724 1.00 94.19 141 ALA A O 1
ATOM 1153 N N . THR A 1 142 ? 5.077 9.893 14.327 1.00 91.12 142 THR A N 1
ATOM 1154 C CA . THR A 1 142 ? 5.663 10.619 13.200 1.00 91.12 142 THR A CA 1
ATOM 1155 C C . THR A 1 142 ? 4.659 10.760 12.065 1.00 91.12 142 THR A C 1
ATOM 1157 O O . THR A 1 142 ? 4.526 11.854 11.526 1.00 91.12 142 THR A O 1
ATOM 1160 N N . TYR A 1 143 ? 3.913 9.711 11.711 1.00 92.44 143 TYR A N 1
ATOM 1161 C CA . TYR A 1 143 ? 2.922 9.812 10.642 1.00 92.44 143 TYR A CA 1
ATOM 1162 C C . TYR A 1 143 ? 1.825 10.845 10.980 1.00 92.44 143 TYR A C 1
ATOM 1164 O O . TYR A 1 143 ? 1.564 11.757 10.192 1.00 92.44 143 TYR A O 1
ATOM 1172 N N . ILE A 1 144 ? 1.244 10.786 12.180 1.00 95.69 144 ILE A N 1
ATOM 1173 C CA . ILE A 1 144 ? 0.215 11.743 12.622 1.00 95.69 144 ILE A CA 1
ATOM 1174 C C . ILE A 1 144 ? 0.779 13.170 12.675 1.00 95.69 144 ILE A C 1
ATOM 1176 O O . ILE A 1 144 ? 0.147 14.099 12.165 1.00 95.69 144 ILE A O 1
ATOM 1180 N N . LYS A 1 145 ? 1.991 13.346 13.215 1.00 93.19 145 LYS A N 1
ATOM 1181 C CA . LYS A 1 145 ? 2.688 14.638 13.262 1.00 93.19 145 LYS A CA 1
ATOM 1182 C C . LYS A 1 145 ? 2.852 15.251 11.874 1.00 93.19 145 LYS A C 1
ATOM 1184 O O . LYS A 1 145 ? 2.545 16.423 11.685 1.00 93.19 145 LYS A O 1
ATOM 1189 N N . ARG A 1 146 ? 3.275 14.452 10.893 1.00 90.56 146 ARG A N 1
ATOM 1190 C CA . ARG A 1 146 ? 3.465 14.892 9.504 1.00 90.56 146 ARG A CA 1
ATOM 1191 C C . ARG A 1 146 ? 2.157 15.336 8.850 1.00 90.56 146 ARG A C 1
ATOM 1193 O O . ARG A 1 146 ? 2.148 16.314 8.108 1.00 90.56 146 ARG A O 1
ATOM 1200 N N . ILE A 1 147 ? 1.040 14.669 9.147 1.00 92.31 147 ILE A N 1
ATOM 1201 C CA . ILE A 1 147 ? -0.284 15.116 8.684 1.00 92.31 147 ILE A CA 1
ATOM 1202 C C . ILE A 1 147 ? -0.662 16.450 9.347 1.00 92.31 147 ILE A C 1
ATOM 1204 O O . ILE A 1 147 ? -1.099 17.369 8.655 1.00 92.31 147 ILE A O 1
ATOM 1208 N N . ASN A 1 148 ? -0.469 16.576 10.666 1.00 92.06 148 ASN A N 1
ATOM 1209 C CA . ASN A 1 148 ? -0.781 17.800 11.418 1.00 92.06 148 ASN A CA 1
ATOM 1210 C C . ASN A 1 148 ? 0.033 19.007 10.928 1.00 92.06 148 ASN A C 1
ATOM 1212 O O . ASN A 1 148 ? -0.512 20.099 10.788 1.00 92.06 148 ASN A O 1
ATOM 1216 N N . ASN A 1 149 ? 1.312 18.794 10.623 1.00 89.06 149 ASN A N 1
ATOM 1217 C CA . ASN A 1 149 ? 2.215 19.826 10.120 1.00 89.06 149 ASN A CA 1
ATOM 1218 C C . ASN A 1 149 ? 1.976 20.173 8.639 1.00 89.06 149 ASN A C 1
ATOM 1220 O O . ASN A 1 149 ? 2.552 21.134 8.135 1.00 89.06 149 ASN A O 1
ATOM 1224 N N . GLY A 1 150 ? 1.151 19.398 7.925 1.00 86.19 150 GLY A N 1
ATOM 1225 C CA . GLY A 1 150 ? 1.005 19.532 6.478 1.00 86.19 150 GLY A CA 1
ATOM 1226 C C . GLY A 1 150 ? 2.273 19.143 5.706 1.00 86.19 150 GLY A C 1
ATOM 1227 O O . GLY A 1 150 ? 2.502 19.653 4.619 1.00 86.19 150 GLY A O 1
ATOM 1228 N N . GLU A 1 151 ? 3.098 18.258 6.260 1.00 83.81 151 GLU A N 1
ATOM 1229 C CA . GLU A 1 151 ? 4.242 17.630 5.573 1.00 83.81 151 GLU A CA 1
ATOM 1230 C C . GLU A 1 151 ? 3.776 16.455 4.692 1.00 83.81 151 GLU A C 1
ATOM 1232 O O . GLU A 1 151 ? 4.454 16.017 3.763 1.00 83.81 151 GLU A O 1
ATOM 1237 N N . LEU A 1 152 ? 2.592 15.916 4.995 1.00 86.56 152 LEU A N 1
ATOM 1238 C CA . LEU A 1 152 ? 1.887 14.936 4.181 1.00 86.56 152 LEU A CA 1
ATOM 1239 C C . LEU A 1 152 ? 0.524 15.479 3.771 1.00 86.56 152 LEU A C 1
ATOM 1241 O O . LEU A 1 152 ? -0.184 16.095 4.568 1.00 86.56 152 LEU A O 1
ATOM 1245 N N . PHE A 1 153 ? 0.137 15.187 2.528 1.00 86.44 153 PHE A N 1
ATOM 1246 C CA . PHE A 1 153 ? -1.164 15.552 1.956 1.00 86.44 153 PHE A CA 1
ATOM 1247 C C . PHE A 1 153 ? -1.433 17.068 1.886 1.00 86.44 153 PHE A C 1
ATOM 1249 O O . PHE A 1 153 ? -2.579 17.490 1.731 1.00 86.44 153 PHE A O 1
ATOM 1256 N N . ASN A 1 154 ? -0.401 17.907 1.977 1.00 77.69 154 ASN A N 1
ATOM 1257 C CA . ASN A 1 154 ? -0.520 19.350 1.819 1.00 77.69 154 ASN A CA 1
ATOM 1258 C C . ASN A 1 154 ? 0.636 19.862 0.955 1.00 77.69 154 ASN A C 1
ATOM 1260 O O . ASN A 1 154 ? 1.793 19.636 1.278 1.00 77.69 154 ASN A O 1
ATOM 1264 N N . ILE A 1 155 ? 0.309 20.523 -0.155 1.00 59.31 155 ILE A N 1
ATOM 1265 C CA . ILE A 1 155 ? 1.308 21.008 -1.122 1.00 59.31 155 ILE A CA 1
ATOM 1266 C C . ILE A 1 155 ? 1.475 22.526 -1.058 1.00 59.31 155 ILE A C 1
ATOM 1268 O O . ILE A 1 155 ? 2.539 23.022 -1.421 1.00 59.31 155 ILE A O 1
ATOM 1272 N N . ASP A 1 156 ? 0.506 23.256 -0.490 1.00 55.69 156 ASP A N 1
ATOM 1273 C CA . ASP A 1 156 ? 0.563 24.723 -0.381 1.00 55.69 156 ASP A CA 1
ATOM 1274 C C . ASP A 1 156 ? 1.807 25.229 0.367 1.00 55.69 156 ASP A C 1
ATOM 1276 O O . ASP A 1 156 ? 2.256 26.341 0.125 1.00 55.69 156 ASP A O 1
ATOM 1280 N N . THR A 1 157 ? 2.422 24.428 1.238 1.00 50.81 157 THR A N 1
ATOM 1281 C CA . THR A 1 157 ? 3.687 24.779 1.908 1.00 50.81 157 THR A CA 1
ATOM 1282 C C . THR A 1 157 ? 4.932 24.328 1.130 1.00 50.81 157 THR A C 1
ATOM 1284 O O . THR A 1 157 ? 5.983 24.968 1.214 1.00 50.81 157 THR A O 1
ATOM 1287 N N . GLN A 1 158 ? 4.827 23.253 0.344 1.00 51.84 158 GLN A N 1
ATOM 1288 C CA . GLN A 1 158 ? 5.956 22.575 -0.306 1.00 51.84 158 GLN A CA 1
ATOM 1289 C C . GLN A 1 158 ? 6.312 23.194 -1.663 1.00 51.84 158 GLN A C 1
ATOM 1291 O O . GLN A 1 158 ? 7.470 23.544 -1.898 1.00 51.84 158 GLN A O 1
ATOM 1296 N N . THR A 1 159 ? 5.328 23.420 -2.540 1.00 53.09 159 THR A N 1
ATOM 1297 C CA . THR A 1 159 ? 5.579 24.087 -3.829 1.00 53.09 159 THR A CA 1
ATOM 1298 C C . THR A 1 159 ? 5.888 25.561 -3.661 1.00 53.09 159 THR A C 1
ATOM 1300 O O . THR A 1 159 ? 6.634 26.103 -4.461 1.00 53.09 159 THR A O 1
ATOM 1303 N N . ASP A 1 160 ? 5.364 26.221 -2.631 1.00 54.25 160 ASP A N 1
ATOM 1304 C CA . ASP A 1 160 ? 5.493 27.671 -2.473 1.00 54.25 160 ASP A CA 1
ATOM 1305 C C . ASP A 1 160 ? 6.929 28.097 -2.105 1.00 54.25 160 ASP A C 1
ATOM 1307 O O . ASP A 1 160 ? 7.381 29.178 -2.478 1.00 54.25 160 ASP A O 1
ATOM 1311 N N . THR A 1 161 ? 7.697 27.212 -1.457 1.00 56.44 161 THR A N 1
ATOM 1312 C CA . THR A 1 161 ? 9.112 27.452 -1.119 1.00 56.44 161 THR A CA 1
ATOM 1313 C C . THR A 1 161 ? 10.022 27.277 -2.339 1.00 56.44 161 THR A C 1
ATOM 1315 O O . THR A 1 161 ? 10.772 28.193 -2.674 1.00 56.44 161 THR A O 1
ATOM 1318 N N . LEU A 1 162 ? 9.895 26.160 -3.072 1.00 57.22 162 LEU A N 1
ATOM 1319 C CA . LEU A 1 162 ? 10.601 25.972 -4.347 1.00 57.22 162 LEU A CA 1
ATOM 1320 C C . LEU A 1 162 ? 10.172 27.005 -5.393 1.00 57.22 162 LEU A C 1
ATOM 1322 O O . LEU A 1 162 ? 10.999 27.468 -6.169 1.00 57.22 162 LEU A O 1
ATOM 1326 N N . ARG A 1 163 ? 8.894 27.402 -5.411 1.00 57.16 163 ARG A N 1
ATOM 1327 C CA . ARG A 1 163 ? 8.390 28.442 -6.314 1.00 57.16 163 ARG A CA 1
ATOM 1328 C C . ARG A 1 163 ? 9.008 29.795 -6.017 1.00 57.16 163 ARG A C 1
ATOM 1330 O O . ARG A 1 163 ? 9.398 30.479 -6.952 1.00 57.16 163 ARG A O 1
ATOM 1337 N N . LYS A 1 164 ? 9.124 30.183 -4.745 1.00 61.00 164 LYS A N 1
ATOM 1338 C CA . LYS A 1 164 ? 9.795 31.436 -4.366 1.00 61.00 164 LYS A CA 1
ATOM 1339 C C . LYS A 1 164 ? 11.273 31.427 -4.749 1.00 61.00 164 LYS A C 1
ATOM 1341 O O . LYS A 1 164 ? 11.794 32.471 -5.122 1.00 61.00 164 LYS A O 1
ATOM 1346 N N . GLU A 1 165 ? 11.926 30.269 -4.698 1.00 63.44 165 GLU A N 1
ATOM 1347 C CA . GLU A 1 165 ? 13.325 30.121 -5.104 1.00 63.44 165 GLU A CA 1
ATOM 1348 C C . GLU A 1 165 ? 13.490 30.160 -6.638 1.00 63.44 165 GLU A C 1
ATOM 1350 O O . GLU A 1 165 ? 14.248 30.985 -7.144 1.00 63.44 165 GLU A O 1
ATOM 1355 N N . TYR A 1 166 ? 12.723 29.360 -7.392 1.00 59.84 166 TYR A N 1
ATOM 1356 C CA . TYR A 1 166 ? 12.830 29.233 -8.856 1.00 59.84 166 TYR A CA 1
ATOM 1357 C C . TYR A 1 166 ? 12.150 30.362 -9.655 1.00 59.84 166 TYR A C 1
ATOM 1359 O O . TYR A 1 166 ? 12.659 30.748 -10.703 1.00 59.84 166 TYR A O 1
ATOM 1367 N N . PHE A 1 167 ? 11.024 30.916 -9.189 1.00 60.19 167 PHE A N 1
ATOM 1368 C CA . PHE A 1 167 ? 10.283 32.002 -9.865 1.00 60.19 167 PHE A CA 1
ATOM 1369 C C . PHE A 1 167 ? 10.602 33.396 -9.306 1.00 60.19 167 PHE A C 1
ATOM 1371 O O . PHE A 1 167 ? 9.901 34.370 -9.596 1.00 60.19 167 PHE A O 1
ATOM 1378 N N . SER A 1 168 ? 11.686 33.511 -8.534 1.00 65.75 168 SER A N 1
ATOM 1379 C CA . SER A 1 168 ? 12.314 34.804 -8.248 1.00 65.75 168 SER A CA 1
ATOM 1380 C C . SER A 1 168 ? 12.837 35.486 -9.525 1.00 65.75 168 SER A C 1
ATOM 1382 O O . SER A 1 168 ? 12.968 36.709 -9.550 1.00 65.75 168 SER A O 1
ATOM 1384 N N . ASP A 1 169 ? 13.060 34.717 -10.600 1.00 69.19 169 ASP A N 1
ATOM 1385 C CA . ASP A 1 169 ? 13.381 35.216 -11.938 1.00 69.19 169 ASP A CA 1
ATOM 1386 C C . ASP A 1 169 ? 12.114 35.701 -12.692 1.00 69.19 169 ASP A C 1
ATOM 1388 O O . ASP A 1 169 ? 11.217 34.898 -12.987 1.00 69.19 169 ASP A O 1
ATOM 1392 N N . PRO A 1 170 ? 12.034 36.992 -13.082 1.00 67.88 170 PRO A N 1
ATOM 1393 C CA . PRO A 1 170 ? 10.911 37.555 -13.837 1.00 67.88 170 PRO A CA 1
ATOM 1394 C C . PRO A 1 170 ? 10.631 36.872 -15.185 1.00 67.88 170 PRO A C 1
ATOM 1396 O O . PRO A 1 170 ? 9.509 36.943 -15.690 1.00 67.88 170 PRO A O 1
ATOM 1399 N N . THR A 1 171 ? 11.622 36.218 -15.798 1.00 65.00 171 THR A N 1
ATOM 1400 C CA . THR A 1 171 ? 11.448 35.522 -17.083 1.00 65.00 171 THR A CA 1
ATOM 1401 C C . THR A 1 171 ? 10.686 34.205 -16.944 1.00 65.00 171 THR A C 1
ATOM 1403 O O . THR A 1 171 ? 9.964 33.819 -17.867 1.00 65.00 171 THR A O 1
ATOM 1406 N N . LEU A 1 172 ? 10.760 33.560 -15.776 1.00 66.31 172 LEU A N 1
ATOM 1407 C CA . LEU A 1 172 ? 10.092 32.289 -15.494 1.00 66.31 172 LEU A CA 1
ATOM 1408 C C . LEU A 1 172 ? 8.670 32.468 -14.941 1.00 66.31 172 LEU A C 1
ATOM 1410 O O . LEU A 1 172 ? 7.875 31.534 -15.013 1.00 66.31 172 LEU A O 1
ATOM 1414 N N . GLN A 1 173 ? 8.294 33.666 -14.477 1.00 64.56 173 GLN A N 1
ATOM 1415 C CA . GLN A 1 173 ? 6.944 33.958 -13.962 1.00 64.56 173 GLN A CA 1
ATOM 1416 C C . GLN A 1 173 ? 5.823 33.673 -14.974 1.00 64.56 173 GLN A C 1
ATOM 1418 O O . GLN A 1 173 ? 4.713 33.315 -14.591 1.00 64.56 173 GLN A O 1
ATOM 1423 N N . LYS A 1 174 ? 6.100 33.750 -16.283 1.00 62.38 174 LYS A N 1
ATOM 1424 C CA . LYS A 1 174 ? 5.120 33.398 -17.328 1.00 62.38 174 LYS A CA 1
ATOM 1425 C C . LYS A 1 174 ? 4.767 31.906 -17.354 1.00 62.38 174 LYS A C 1
ATOM 1427 O O . LYS A 1 174 ? 3.696 31.553 -17.837 1.00 62.38 174 LYS A O 1
ATOM 1432 N N . LEU A 1 175 ? 5.637 31.043 -16.826 1.00 59.84 175 LEU A N 1
ATOM 1433 C CA . LEU A 1 175 ? 5.377 29.608 -16.689 1.00 59.84 175 LEU A CA 1
ATOM 1434 C C . LEU A 1 175 ? 4.576 29.283 -15.421 1.00 59.84 175 LEU A C 1
ATOM 1436 O O . LEU A 1 175 ? 4.059 28.178 -15.300 1.00 59.84 175 LEU A O 1
ATOM 1440 N N . GLN A 1 176 ? 4.415 30.234 -14.496 1.00 61.84 176 GLN A N 1
ATOM 1441 C CA . GLN A 1 176 ? 3.756 30.003 -13.210 1.00 61.84 176 GLN A CA 1
ATOM 1442 C C . GLN A 1 176 ? 2.302 29.533 -13.362 1.00 61.84 176 GLN A C 1
ATOM 1444 O O . GLN A 1 176 ? 1.896 28.591 -12.686 1.00 61.84 176 GLN A O 1
ATOM 1449 N N . HIS A 1 177 ? 1.570 30.085 -14.336 1.00 58.62 177 HIS A N 1
ATOM 1450 C CA . HIS A 1 177 ? 0.206 29.653 -14.650 1.00 58.62 177 HIS A CA 1
ATOM 1451 C C . HIS A 1 177 ? 0.117 28.195 -15.131 1.00 58.62 177 HIS A C 1
ATOM 1453 O O . HIS A 1 177 ? -0.874 27.534 -14.839 1.00 58.62 177 HIS A O 1
ATOM 1459 N N . PHE A 1 178 ? 1.148 27.665 -15.802 1.00 54.38 178 PHE A N 1
ATOM 1460 C CA . PHE A 1 178 ? 1.184 26.249 -16.194 1.00 54.38 178 PHE A CA 1
ATOM 1461 C C . PHE A 1 178 ? 1.353 25.330 -14.978 1.00 54.38 178 PHE A C 1
ATOM 1463 O O . PHE A 1 178 ? 0.711 24.288 -14.897 1.00 54.38 178 PHE A O 1
ATOM 1470 N N . PHE A 1 179 ? 2.150 25.744 -13.989 1.00 56.75 179 PHE A N 1
ATOM 1471 C CA . PHE A 1 179 ? 2.326 24.976 -12.755 1.0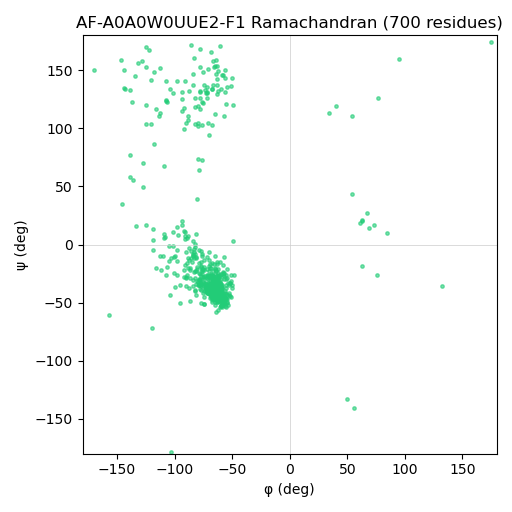0 56.75 179 PHE A CA 1
ATOM 1472 C C . PHE A 1 179 ? 1.132 25.084 -11.796 1.00 56.75 179 PHE A C 1
ATOM 1474 O O . PHE A 1 179 ? 1.001 24.250 -10.902 1.00 56.75 179 PHE A O 1
ATOM 1481 N N . ASP A 1 180 ? 0.298 26.120 -11.904 1.00 56.47 180 ASP A N 1
ATOM 1482 C CA . ASP A 1 180 ? -0.851 26.328 -11.012 1.00 56.47 180 ASP A CA 1
ATOM 1483 C C . ASP A 1 180 ? -2.006 25.357 -11.281 1.00 56.47 180 ASP A C 1
ATOM 1485 O O . ASP A 1 180 ? -2.671 24.937 -10.332 1.00 56.47 180 ASP A O 1
ATOM 1489 N N . ASP A 1 181 ? -2.229 24.951 -12.532 1.00 55.56 181 ASP A N 1
ATOM 1490 C CA . ASP A 1 181 ? -3.313 24.019 -12.857 1.00 55.56 181 ASP A CA 1
ATOM 1491 C C . ASP A 1 181 ? -2.945 22.549 -12.585 1.00 55.56 181 ASP A C 1
ATOM 1493 O O . ASP A 1 181 ? -3.789 21.809 -12.083 1.00 55.56 181 ASP A O 1
ATOM 1497 N N . GLU A 1 182 ? -1.686 22.132 -12.770 1.00 54.25 182 GLU A N 1
ATOM 1498 C CA . GLU A 1 182 ? -1.248 20.760 -12.437 1.00 54.25 182 GLU A CA 1
ATOM 1499 C C . GLU A 1 182 ? -1.159 20.485 -10.923 1.00 54.25 182 GLU A C 1
ATOM 1501 O O . GLU A 1 182 ? -1.308 19.343 -10.482 1.00 54.25 182 GLU A O 1
ATOM 1506 N N . ASN A 1 183 ? -0.947 21.518 -10.096 1.00 55.50 183 ASN A N 1
ATOM 1507 C CA . ASN A 1 183 ? -0.820 21.357 -8.641 1.00 55.50 183 ASN A CA 1
ATOM 1508 C C . ASN A 1 183 ? -2.159 21.374 -7.885 1.00 55.50 183 ASN A C 1
ATOM 15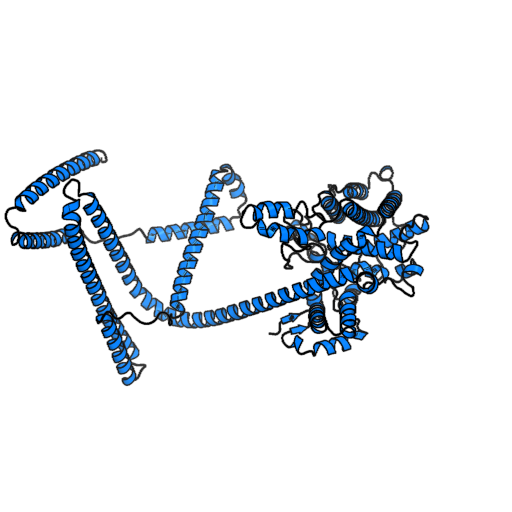10 O O . ASN A 1 183 ? -2.225 20.836 -6.776 1.00 55.50 183 ASN A O 1
ATOM 1514 N N . LYS A 1 184 ? -3.242 21.914 -8.468 1.00 59.94 184 LYS A N 1
ATOM 1515 C CA . LYS A 1 184 ? -4.591 21.875 -7.856 1.00 59.94 184 LYS A CA 1
ATOM 1516 C C . LYS A 1 184 ? -5.072 20.451 -7.595 1.00 59.94 184 LYS A C 1
ATOM 1518 O O . LYS A 1 184 ? -5.712 20.187 -6.577 1.00 59.94 184 LYS A O 1
ATOM 1523 N N . ASP A 1 185 ? -4.716 19.521 -8.474 1.00 64.19 185 ASP A N 1
ATOM 1524 C CA . ASP A 1 185 ? -5.085 18.115 -8.318 1.00 64.19 185 ASP A CA 1
ATOM 1525 C C . ASP A 1 185 ? -4.352 17.427 -7.166 1.00 64.19 185 ASP A C 1
ATOM 1527 O O . ASP A 1 185 ? -4.773 16.357 -6.720 1.00 64.19 185 ASP A O 1
ATOM 1531 N N . ARG A 1 186 ? -3.297 18.052 -6.629 1.00 69.38 186 ARG A N 1
ATOM 1532 C CA . ARG A 1 186 ? -2.407 17.404 -5.677 1.00 69.38 186 ARG A CA 1
ATOM 1533 C C . ARG A 1 186 ? -2.648 17.772 -4.198 1.00 69.38 186 ARG A C 1
ATOM 1535 O O . ARG A 1 186 ? -2.113 17.126 -3.292 1.00 69.38 186 ARG A O 1
ATOM 1542 N N . THR A 1 187 ? -3.462 18.788 -3.911 1.00 79.50 187 THR A N 1
ATOM 1543 C CA . THR A 1 187 ? -3.736 19.250 -2.537 1.00 79.50 187 THR A CA 1
ATOM 1544 C C . THR A 1 187 ? -4.946 18.542 -1.922 1.00 79.50 187 THR A C 1
ATOM 1546 O O . THR A 1 187 ? -5.958 18.322 -2.589 1.00 79.50 187 THR A O 1
ATOM 1549 N N . PHE A 1 188 ? -4.879 18.191 -0.634 1.00 90.38 188 PHE A N 1
ATOM 1550 C CA . PHE A 1 188 ? -6.058 17.764 0.129 1.00 90.38 188 PHE A CA 1
ATOM 1551 C C . PHE A 1 188 ? -6.607 18.933 0.937 1.00 90.38 188 PHE A C 1
ATOM 1553 O O . PHE A 1 188 ? -5.841 19.692 1.531 1.00 90.38 188 PHE A O 1
ATOM 1560 N N . THR A 1 189 ? -7.931 19.061 1.011 1.00 91.75 189 THR A N 1
ATOM 1561 C CA . THR A 1 189 ? -8.572 20.071 1.863 1.00 91.75 189 THR A CA 1
ATOM 1562 C C . THR A 1 189 ? -8.315 19.766 3.348 1.00 91.75 189 THR A C 1
ATOM 1564 O O . THR A 1 189 ? -8.064 18.609 3.704 1.00 91.75 189 THR A O 1
ATOM 1567 N N . PRO A 1 190 ? -8.418 20.754 4.259 1.00 92.75 190 PRO A N 1
ATOM 1568 C CA . PRO A 1 190 ? -8.280 20.506 5.696 1.00 92.75 190 PRO A CA 1
ATOM 1569 C C . PRO A 1 190 ? -9.199 19.385 6.205 1.00 92.75 190 PRO A C 1
ATOM 1571 O O . PRO A 1 190 ? -8.752 18.499 6.927 1.00 92.75 190 PRO A O 1
ATOM 1574 N N . GLN A 1 191 ? -10.452 19.353 5.740 1.00 95.56 191 GLN A N 1
ATOM 1575 C CA . GLN A 1 191 ? -11.408 18.312 6.115 1.00 95.56 191 GLN A CA 1
ATOM 1576 C C . GLN A 1 191 ? -10.988 16.921 5.616 1.00 95.56 191 GLN A C 1
ATOM 1578 O O . GLN A 1 191 ? -11.156 15.933 6.331 1.00 95.56 191 GLN A O 1
ATOM 1583 N N . GLN A 1 192 ? -10.445 16.820 4.399 1.00 96.31 192 GLN A N 1
ATOM 1584 C CA . GLN A 1 192 ? -9.923 15.556 3.879 1.00 96.31 192 GLN A CA 1
ATOM 1585 C C . GLN A 1 192 ? -8.721 15.079 4.703 1.00 96.31 192 GLN A C 1
ATOM 1587 O O . GLN A 1 192 ? -8.664 13.906 5.071 1.00 96.31 192 GLN A O 1
ATOM 1592 N N . ARG A 1 193 ? -7.804 15.985 5.071 1.00 95.50 193 ARG A N 1
ATOM 1593 C CA . ARG A 1 193 ? -6.666 15.661 5.946 1.00 95.50 193 ARG A CA 1
ATOM 1594 C C . ARG A 1 193 ? -7.108 15.193 7.329 1.00 95.50 193 ARG A C 1
ATOM 1596 O O . ARG A 1 193 ? -6.544 14.232 7.841 1.00 95.50 193 ARG A O 1
ATOM 1603 N N . ASP A 1 194 ? -8.150 15.791 7.903 1.00 97.12 194 ASP A N 1
ATOM 1604 C CA . ASP A 1 194 ? -8.714 15.327 9.175 1.00 97.12 194 ASP A CA 1
ATOM 1605 C C . ASP A 1 194 ? -9.296 13.912 9.078 1.00 97.12 194 ASP A C 1
ATOM 1607 O O . ASP A 1 194 ? -9.103 13.103 9.988 1.00 97.12 194 ASP A O 1
ATOM 1611 N N . LYS A 1 195 ? -9.959 13.569 7.966 1.00 98.44 195 LYS A N 1
ATOM 1612 C CA . LYS A 1 195 ? -10.422 12.194 7.720 1.00 98.44 195 LYS A CA 1
ATOM 1613 C C . LYS A 1 195 ? -9.248 11.219 7.594 1.00 98.44 195 LYS A C 1
ATOM 1615 O O . LYS A 1 195 ? -9.294 10.148 8.193 1.00 98.44 195 LYS A O 1
ATOM 1620 N N . ILE A 1 196 ? -8.194 11.593 6.864 1.00 98.12 196 ILE A N 1
ATOM 1621 C CA . ILE A 1 196 ? -6.972 10.784 6.726 1.00 98.12 196 ILE A CA 1
ATOM 1622 C C . ILE A 1 196 ? -6.317 10.569 8.097 1.00 98.12 196 ILE A C 1
ATOM 1624 O O . ILE A 1 196 ? -6.027 9.433 8.465 1.00 98.12 196 ILE A O 1
ATOM 1628 N N . LYS A 1 197 ? -6.162 11.632 8.896 1.00 98.06 197 LYS A N 1
ATOM 1629 C CA . LYS A 1 197 ? -5.640 11.561 10.268 1.00 98.06 197 LYS A CA 1
ATOM 1630 C C . LYS A 1 197 ? -6.451 10.599 11.133 1.00 98.06 197 LYS A C 1
ATOM 1632 O O . LYS A 1 197 ? -5.865 9.753 11.801 1.00 98.06 197 LYS A O 1
ATOM 1637 N N . LEU A 1 198 ? -7.783 10.687 11.088 1.00 98.62 198 LEU A N 1
ATOM 1638 C CA . LEU A 1 198 ? -8.656 9.774 11.828 1.00 98.62 198 LEU A CA 1
ATOM 1639 C C . LEU A 1 198 ? -8.442 8.316 11.411 1.00 98.62 198 LEU A C 1
ATOM 1641 O O . LEU A 1 198 ? -8.408 7.452 12.279 1.00 98.62 198 LEU A O 1
ATOM 1645 N N . ILE A 1 199 ? -8.256 8.031 10.119 1.00 98.69 199 ILE A N 1
ATOM 1646 C CA . ILE A 1 199 ? -7.960 6.673 9.636 1.00 98.69 199 ILE A CA 1
ATOM 1647 C C . ILE A 1 199 ? -6.632 6.161 10.215 1.00 98.69 199 ILE A C 1
ATOM 1649 O O . ILE A 1 199 ? -6.588 5.037 10.708 1.00 98.69 199 ILE A O 1
ATOM 1653 N N . VAL A 1 200 ? -5.577 6.983 10.231 1.00 98.38 200 VAL A N 1
ATOM 1654 C CA . VAL A 1 200 ? -4.278 6.617 10.834 1.00 98.38 200 VAL A CA 1
ATOM 1655 C C . VAL A 1 200 ? -4.405 6.391 12.344 1.00 98.38 200 VAL A C 1
ATOM 1657 O O . VAL A 1 200 ? -3.868 5.427 12.885 1.00 98.38 200 VAL A O 1
ATOM 1660 N N . GLN A 1 201 ? -5.160 7.241 13.037 1.00 98.50 201 GLN A N 1
ATOM 1661 C CA . GLN A 1 201 ? -5.426 7.090 14.467 1.00 98.50 201 GLN A CA 1
ATOM 1662 C C . GLN A 1 201 ? -6.236 5.821 14.778 1.00 98.50 201 GLN A C 1
ATOM 1664 O O . GLN A 1 201 ? -5.931 5.118 15.738 1.00 98.50 201 GLN A O 1
ATOM 1669 N N . ILE A 1 202 ? -7.238 5.497 13.957 1.00 98.69 202 ILE A N 1
ATOM 1670 C CA . ILE A 1 202 ? -8.005 4.243 14.025 1.00 98.69 202 ILE A CA 1
ATOM 1671 C C . ILE A 1 202 ? -7.078 3.040 13.803 1.00 98.69 202 ILE A C 1
ATOM 1673 O O . ILE A 1 202 ? -7.132 2.074 14.570 1.00 98.69 202 ILE A O 1
ATOM 1677 N N . ALA A 1 203 ? -6.181 3.122 12.811 1.00 98.31 203 ALA A N 1
ATOM 1678 C CA . ALA A 1 203 ? -5.171 2.102 12.543 1.00 98.31 203 ALA A CA 1
ATOM 1679 C C . ALA A 1 203 ? -4.335 1.802 13.788 1.00 98.31 203 ALA A C 1
ATOM 1681 O O . ALA A 1 203 ? -4.214 0.646 14.204 1.00 98.31 203 ALA A O 1
ATOM 1682 N N . PHE A 1 204 ? -3.833 2.858 14.423 1.00 98.19 204 PHE A N 1
ATOM 1683 C CA . PHE A 1 204 ? -3.010 2.724 15.609 1.00 98.19 204 PHE A CA 1
ATOM 1684 C C . PHE A 1 204 ? -3.804 2.227 16.820 1.00 98.19 204 PHE A C 1
ATOM 1686 O O . PHE A 1 204 ? -3.351 1.316 17.506 1.00 98.19 204 PHE A O 1
ATOM 1693 N N . LEU A 1 205 ? -5.021 2.734 17.046 1.00 98.38 205 LEU A N 1
ATOM 1694 C CA . LEU A 1 205 ? -5.902 2.251 18.115 1.00 98.38 205 LEU A CA 1
ATOM 1695 C C . LEU A 1 205 ? -6.181 0.752 18.013 1.00 98.38 205 LEU A C 1
ATOM 1697 O O . LEU A 1 205 ? -6.176 0.071 19.035 1.00 98.38 205 LEU A O 1
ATOM 1701 N N . GLY A 1 206 ? -6.378 0.215 16.808 1.00 97.62 206 GLY A N 1
ATOM 1702 C CA . GLY A 1 206 ? -6.572 -1.227 16.664 1.00 97.62 206 GLY A CA 1
ATOM 1703 C C . GLY A 1 206 ? -5.320 -2.034 17.016 1.00 97.62 206 GLY A C 1
ATOM 1704 O O . GLY A 1 206 ? -5.441 -3.100 17.621 1.00 97.62 206 GLY A O 1
ATOM 1705 N N . VAL A 1 207 ? -4.123 -1.513 16.720 1.00 97.06 207 VAL A N 1
ATOM 1706 C CA . VAL A 1 207 ? -2.846 -2.112 17.151 1.00 97.06 207 VAL A CA 1
ATOM 1707 C C . VAL A 1 207 ? -2.689 -2.040 18.674 1.00 97.06 207 VAL A C 1
ATOM 1709 O O . VAL A 1 207 ? -2.384 -3.052 19.302 1.00 97.06 207 VAL A O 1
ATOM 1712 N N . ILE A 1 208 ? -2.965 -0.882 19.284 1.00 97.12 208 ILE A N 1
ATOM 1713 C CA . ILE A 1 208 ? -2.946 -0.698 20.745 1.00 97.12 208 ILE A CA 1
ATOM 1714 C C . ILE A 1 208 ? -3.915 -1.672 21.418 1.00 97.12 208 ILE A C 1
ATOM 1716 O O . ILE A 1 208 ? -3.550 -2.322 22.397 1.00 97.12 208 ILE A O 1
ATOM 1720 N N . SER A 1 209 ? -5.129 -1.799 20.880 1.00 96.19 209 SER A N 1
ATOM 1721 C CA . SER A 1 209 ? -6.146 -2.732 21.360 1.00 96.19 209 SER A CA 1
ATOM 1722 C C . SER A 1 209 ? -5.597 -4.156 21.343 1.00 96.19 209 SER A C 1
ATOM 1724 O O . SER A 1 209 ? -5.557 -4.802 22.384 1.00 96.19 209 SER A O 1
ATOM 1726 N N . ALA A 1 210 ? -5.035 -4.606 20.217 1.00 94.75 210 ALA A N 1
ATOM 1727 C CA . ALA A 1 210 ? -4.474 -5.951 20.102 1.00 94.75 210 ALA A CA 1
ATOM 1728 C C . ALA A 1 210 ? -3.301 -6.230 21.053 1.00 94.75 210 ALA A C 1
ATOM 1730 O O . ALA A 1 210 ? -3.148 -7.361 21.508 1.00 94.75 210 ALA A O 1
ATOM 1731 N N . TRP A 1 211 ? -2.489 -5.225 21.386 1.00 94.12 211 TRP A N 1
ATOM 1732 C CA . TRP A 1 211 ? -1.413 -5.389 22.367 1.00 94.12 211 TRP A CA 1
ATOM 1733 C C . TRP A 1 211 ? -1.918 -5.546 23.800 1.00 94.12 211 TRP A C 1
ATOM 1735 O O . TRP A 1 211 ? -1.299 -6.255 24.589 1.00 94.12 211 TRP A O 1
ATOM 1745 N N . ASN A 1 212 ? -3.011 -4.865 24.143 1.00 93.31 212 ASN A N 1
ATOM 1746 C CA . ASN A 1 212 ? -3.486 -4.760 25.522 1.00 93.31 212 ASN A CA 1
ATOM 1747 C C . ASN A 1 212 ? -4.688 -5.665 25.824 1.00 93.31 212 ASN A C 1
ATOM 1749 O O . ASN A 1 212 ? -5.036 -5.841 26.988 1.00 93.31 212 ASN A O 1
ATOM 1753 N N . ARG A 1 213 ? -5.320 -6.247 24.799 1.00 92.31 213 ARG A N 1
ATOM 1754 C CA . ARG A 1 213 ? -6.522 -7.074 24.922 1.00 92.31 213 ARG A CA 1
ATOM 1755 C C . ARG A 1 213 ? -6.324 -8.444 24.285 1.00 92.31 213 ARG A C 1
ATOM 1757 O O . ARG A 1 213 ? -6.374 -8.604 23.066 1.00 92.31 213 ARG A O 1
ATOM 1764 N N . GLN A 1 214 ? -6.129 -9.449 25.137 1.00 90.19 214 GLN A N 1
ATOM 1765 C CA . GLN A 1 214 ? -6.032 -10.854 24.722 1.00 90.19 214 GLN A CA 1
ATOM 1766 C C . GLN A 1 214 ? -7.402 -11.467 24.393 1.00 90.19 214 GLN A C 1
ATOM 1768 O O . GLN A 1 214 ? -7.472 -12.467 23.686 1.00 90.19 214 GLN A O 1
ATOM 1773 N N . ASP A 1 215 ? -8.482 -10.848 24.875 1.00 93.88 215 ASP A N 1
ATOM 1774 C CA . ASP A 1 215 ? -9.876 -11.256 24.674 1.00 93.88 215 ASP A CA 1
ATOM 1775 C C . ASP A 1 215 ? -10.444 -10.862 23.301 1.00 93.88 215 ASP A C 1
ATOM 1777 O O . ASP A 1 215 ? -11.578 -11.215 22.985 1.00 93.88 215 ASP A O 1
ATOM 1781 N N . LEU A 1 216 ? -9.688 -10.129 22.473 1.00 95.69 216 LEU A N 1
ATOM 1782 C CA . LEU A 1 216 ? -10.160 -9.756 21.143 1.00 95.69 216 LEU A CA 1
ATOM 1783 C C . LEU A 1 216 ? -10.381 -10.997 20.262 1.00 95.69 216 LEU A C 1
ATOM 1785 O O . LEU A 1 216 ? -9.483 -11.849 20.191 1.00 95.69 216 LEU A O 1
ATOM 1789 N N . PRO A 1 217 ? -11.494 -11.044 19.501 1.00 95.88 217 PRO A N 1
ATOM 1790 C CA . PRO A 1 217 ? -11.777 -12.119 18.550 1.00 95.88 217 PRO A CA 1
ATOM 1791 C C . PRO A 1 217 ? -10.690 -12.204 17.468 1.00 95.88 217 PRO A C 1
ATOM 1793 O O . PRO A 1 217 ? -9.829 -11.323 17.372 1.00 95.88 217 PRO A O 1
ATOM 1796 N N . LEU A 1 218 ? -10.725 -13.261 16.645 1.00 94.69 218 LEU A N 1
ATOM 1797 C CA . LEU A 1 218 ? -9.773 -13.485 15.544 1.00 94.69 218 LEU A CA 1
ATOM 1798 C C . LEU A 1 218 ? -8.294 -13.444 15.989 1.00 94.69 218 LEU A C 1
ATOM 1800 O O . LEU A 1 218 ? -7.439 -12.840 15.337 1.00 94.69 218 LEU A O 1
ATOM 1804 N N . ASN A 1 219 ? -7.966 -14.075 17.122 1.00 93.75 219 ASN A N 1
ATOM 1805 C CA . ASN A 1 219 ? -6.594 -14.128 17.636 1.00 93.75 219 ASN A CA 1
ATOM 1806 C C . ASN A 1 219 ? -5.729 -15.183 16.916 1.00 93.75 219 ASN A C 1
ATOM 1808 O O . ASN A 1 219 ? -5.285 -16.167 17.505 1.00 93.75 219 ASN A O 1
ATOM 1812 N N . ILE A 1 220 ? -5.501 -14.979 15.619 1.00 94.19 220 ILE A N 1
ATOM 1813 C CA . ILE A 1 220 ? -4.796 -15.926 14.737 1.00 94.19 220 ILE A CA 1
ATOM 1814 C C . ILE A 1 220 ? -3.334 -15.543 14.461 1.00 94.19 220 ILE A C 1
ATOM 1816 O O . ILE A 1 220 ? -2.683 -16.156 13.627 1.00 94.19 220 ILE A O 1
ATOM 1820 N N . TYR A 1 221 ? -2.783 -14.562 15.182 1.00 87.19 221 TYR A N 1
ATOM 1821 C CA . TYR A 1 221 ? -1.442 -13.997 14.950 1.00 87.19 221 TYR A CA 1
ATOM 1822 C C . TYR A 1 221 ? -0.272 -14.991 15.017 1.00 87.19 221 TYR A C 1
ATOM 1824 O O . TYR A 1 221 ? 0.825 -14.673 14.566 1.00 87.19 221 TYR A O 1
ATOM 1832 N N . HIS A 1 222 ? -0.486 -16.162 15.610 1.00 89.75 222 HIS A N 1
ATOM 1833 C CA . HIS A 1 222 ? 0.524 -17.203 15.797 1.00 89.75 222 HIS A CA 1
ATOM 1834 C C . HIS A 1 222 ? 0.155 -18.509 15.083 1.00 89.75 222 HIS A C 1
ATOM 1836 O O . HIS A 1 222 ? 0.747 -19.545 15.359 1.00 89.75 222 HIS A O 1
ATOM 1842 N N . HIS A 1 223 ? -0.831 -18.465 14.186 1.00 92.25 223 HIS A N 1
ATOM 1843 C CA . HIS A 1 223 ? -1.372 -19.633 13.503 1.00 92.25 223 HIS A CA 1
ATOM 1844 C C . HIS A 1 223 ? -1.399 -19.413 11.990 1.00 92.25 223 HIS A C 1
ATOM 1846 O O . HIS A 1 223 ? -1.400 -18.275 11.510 1.00 92.25 223 HIS A O 1
ATOM 1852 N N . GLY A 1 224 ? -1.426 -20.517 11.238 1.00 93.25 224 GLY A N 1
ATOM 1853 C CA . GLY A 1 224 ? -1.529 -20.498 9.779 1.00 93.25 224 GLY A CA 1
ATOM 1854 C C . GLY A 1 224 ? -0.512 -19.552 9.142 1.00 93.25 224 GLY A C 1
ATOM 1855 O O . GLY A 1 224 ? 0.658 -19.532 9.521 1.00 93.25 224 GLY A O 1
ATOM 1856 N N . ILE A 1 225 ? -0.974 -18.719 8.214 1.00 93.62 225 ILE A N 1
ATOM 1857 C CA . ILE A 1 225 ? -0.121 -17.803 7.447 1.00 93.62 225 ILE A CA 1
ATOM 1858 C C . ILE A 1 225 ? 0.478 -16.649 8.272 1.00 93.62 225 ILE A C 1
ATOM 1860 O O . ILE A 1 225 ? 1.441 -16.017 7.842 1.00 93.62 225 ILE A O 1
ATOM 1864 N N . PHE A 1 226 ? -0.066 -16.373 9.463 1.00 94.69 226 PHE A N 1
ATOM 1865 C CA . PHE A 1 226 ? 0.459 -15.352 10.375 1.00 94.69 226 PHE A CA 1
ATOM 1866 C C . PHE A 1 226 ? 1.554 -15.882 11.310 1.00 94.69 226 PHE A C 1
ATOM 1868 O O . PHE A 1 226 ? 2.266 -15.073 11.914 1.00 94.69 226 PHE A O 1
ATOM 1875 N N . ALA A 1 227 ? 1.724 -17.207 11.410 1.00 94.44 227 ALA A N 1
ATOM 1876 C CA . ALA A 1 227 ? 2.811 -17.812 12.173 1.00 94.44 227 ALA A CA 1
ATOM 1877 C C . ALA A 1 227 ? 4.185 -17.304 11.689 1.00 94.44 227 ALA A C 1
ATOM 1879 O O . ALA A 1 227 ? 4.361 -16.934 10.523 1.00 94.44 227 ALA A O 1
ATOM 1880 N N . ASN A 1 228 ? 5.166 -17.246 12.594 1.00 91.12 228 ASN A N 1
ATOM 1881 C CA . ASN A 1 228 ? 6.454 -16.594 12.329 1.00 91.12 228 ASN A CA 1
ATOM 1882 C C . ASN A 1 228 ? 7.216 -17.253 11.168 1.00 91.12 228 ASN A C 1
ATOM 1884 O O . ASN A 1 228 ? 7.841 -16.547 10.381 1.00 91.12 228 ASN A O 1
ATOM 1888 N N . GLU A 1 229 ? 7.120 -18.574 11.072 1.00 93.94 229 GLU A N 1
ATOM 1889 C CA . GLU A 1 229 ? 7.672 -19.434 10.028 1.00 93.94 229 GLU A CA 1
ATOM 1890 C C . GLU A 1 229 ? 6.969 -19.266 8.671 1.00 93.94 229 GLU A C 1
ATOM 1892 O O . GLU A 1 229 ? 7.596 -19.414 7.629 1.00 93.94 229 GLU A O 1
ATOM 1897 N N . ASN A 1 230 ? 5.688 -18.884 8.661 1.00 96.19 230 ASN A N 1
ATOM 1898 C CA . ASN A 1 230 ? 4.887 -18.828 7.435 1.00 96.19 230 ASN A CA 1
ATOM 1899 C C . ASN A 1 230 ? 4.801 -17.424 6.833 1.00 96.19 230 ASN A C 1
ATOM 1901 O O . ASN A 1 230 ? 4.622 -17.291 5.623 1.00 96.19 230 ASN A O 1
ATOM 1905 N N . ARG A 1 231 ? 4.950 -16.369 7.645 1.00 93.81 231 ARG A N 1
ATOM 1906 C CA . ARG A 1 231 ? 4.855 -14.970 7.185 1.00 93.81 231 ARG A CA 1
ATOM 1907 C C . ARG A 1 231 ? 6.075 -14.491 6.387 1.00 93.81 231 ARG A C 1
ATOM 1909 O O . ARG A 1 231 ? 5.994 -13.467 5.714 1.00 93.81 231 ARG A O 1
ATOM 1916 N N . GLY A 1 232 ? 7.212 -15.178 6.523 1.00 94.06 232 GLY A N 1
ATOM 1917 C CA . GLY A 1 232 ? 8.407 -15.003 5.692 1.00 94.06 232 GLY A CA 1
ATOM 1918 C C . GLY A 1 232 ? 9.190 -13.701 5.840 1.00 94.06 232 GLY A C 1
ATOM 1919 O O . GLY A 1 232 ? 10.023 -13.409 4.993 1.00 94.06 232 GLY A O 1
ATOM 1920 N N . LYS A 1 233 ? 8.963 -12.899 6.888 1.00 94.00 233 LYS A N 1
ATOM 1921 C CA . LYS A 1 233 ? 9.733 -11.666 7.122 1.00 94.00 233 LYS A CA 1
ATOM 1922 C C . LYS A 1 233 ? 11.135 -11.971 7.650 1.00 94.00 233 LYS A C 1
ATOM 1924 O O . LYS A 1 233 ? 11.268 -12.459 8.772 1.00 94.00 233 LYS A O 1
ATOM 1929 N N . VAL A 1 234 ? 12.162 -11.514 6.935 1.00 92.50 234 VAL A N 1
ATOM 1930 C CA . VAL A 1 234 ? 13.563 -11.553 7.385 1.00 92.50 234 VAL A CA 1
ATOM 1931 C C . VAL A 1 234 ? 14.092 -10.120 7.540 1.00 92.50 234 VAL A C 1
ATOM 1933 O O . VAL A 1 234 ? 14.150 -9.385 6.559 1.00 92.50 234 VAL A O 1
ATOM 1936 N N . PRO A 1 235 ? 14.477 -9.650 8.738 1.00 88.50 235 PRO A N 1
ATOM 1937 C CA . PRO A 1 235 ? 15.077 -8.322 8.890 1.00 88.50 235 PRO A CA 1
ATOM 1938 C C . PRO A 1 235 ? 16.418 -8.219 8.138 1.00 88.50 235 PRO A C 1
ATOM 1940 O O . PRO A 1 235 ? 17.300 -9.044 8.349 1.00 88.50 235 PRO A O 1
ATOM 1943 N N . LYS A 1 236 ? 16.616 -7.187 7.301 1.00 82.31 236 LYS A N 1
ATOM 1944 C CA . LYS A 1 236 ? 17.887 -6.960 6.573 1.00 82.31 236 LYS A CA 1
ATOM 1945 C C . LYS A 1 236 ? 19.051 -6.567 7.480 1.00 82.31 236 LYS A C 1
ATOM 1947 O O . LYS A 1 236 ? 20.208 -6.760 7.121 1.00 82.31 236 LYS A O 1
ATOM 1952 N N . VAL A 1 237 ? 18.753 -5.963 8.628 1.00 70.38 237 VAL A N 1
ATOM 1953 C CA . VAL A 1 237 ? 19.760 -5.552 9.607 1.00 70.38 237 VAL A CA 1
ATOM 1954 C C . VAL A 1 237 ? 19.685 -6.491 10.795 1.00 70.38 237 VAL A C 1
ATOM 1956 O O . VAL A 1 237 ? 18.636 -6.580 11.438 1.00 70.38 237 VAL A O 1
ATOM 1959 N N . ASP A 1 238 ? 20.816 -7.133 11.087 1.00 58.00 238 ASP A N 1
ATOM 1960 C CA . ASP A 1 23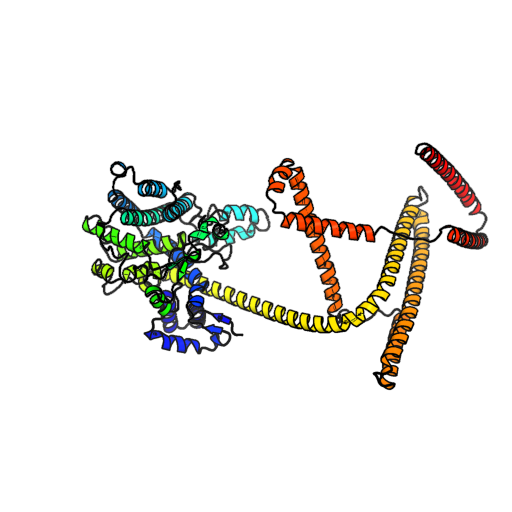8 ? 21.035 -7.893 12.314 1.00 58.00 238 ASP A CA 1
ATOM 1961 C C . ASP A 1 238 ? 20.620 -7.031 13.526 1.00 58.00 238 ASP A C 1
ATOM 1963 O O . ASP A 1 238 ? 21.161 -5.927 13.693 1.00 58.00 238 ASP A O 1
ATOM 1967 N N . PRO A 1 239 ? 19.644 -7.479 14.342 1.00 56.94 239 PRO A N 1
ATOM 1968 C CA . PRO A 1 239 ? 19.176 -6.753 15.518 1.00 56.94 239 PRO A CA 1
ATOM 1969 C C . PRO A 1 239 ? 20.314 -6.292 16.434 1.00 56.94 239 PRO A C 1
ATOM 1971 O O . PRO A 1 239 ? 20.232 -5.189 16.976 1.00 56.94 239 PRO A O 1
ATOM 1974 N N . GLU A 1 240 ? 21.393 -7.073 16.551 1.00 51.88 240 GLU A N 1
ATOM 1975 C CA . GLU A 1 240 ? 22.536 -6.736 17.406 1.00 51.88 240 GLU A CA 1
ATOM 1976 C C . GLU A 1 240 ? 23.412 -5.623 16.814 1.00 51.88 240 GLU A C 1
ATOM 1978 O O . GLU A 1 240 ? 23.960 -4.800 17.548 1.00 51.88 240 GLU A O 1
ATOM 1983 N N . ARG A 1 241 ? 23.481 -5.513 15.481 1.00 49.91 241 ARG A N 1
ATOM 1984 C CA . ARG A 1 241 ? 24.272 -4.482 14.782 1.00 49.91 241 ARG A CA 1
ATOM 1985 C C . ARG A 1 241 ? 23.522 -3.174 14.553 1.00 49.91 241 ARG A C 1
ATOM 1987 O O . ARG A 1 241 ? 24.115 -2.219 14.051 1.00 49.91 241 ARG A O 1
ATOM 1994 N N . ARG A 1 242 ? 22.240 -3.079 14.928 1.00 53.84 242 ARG A N 1
ATOM 1995 C CA . ARG A 1 242 ? 21.431 -1.853 14.766 1.00 53.84 242 ARG A CA 1
ATOM 1996 C C . ARG A 1 242 ? 22.038 -0.625 15.454 1.00 53.84 242 ARG A C 1
ATOM 1998 O O . ARG A 1 242 ? 21.844 0.479 14.955 1.00 53.84 242 ARG A O 1
ATOM 2005 N N . LYS A 1 243 ? 22.786 -0.804 16.550 1.00 51.94 243 LYS A N 1
ATOM 2006 C CA . LYS A 1 243 ? 23.430 0.307 17.277 1.00 51.94 243 LYS A CA 1
ATOM 2007 C C . LYS A 1 243 ? 24.615 0.925 16.524 1.00 51.94 243 LYS A C 1
ATOM 2009 O O . LYS A 1 243 ? 24.838 2.125 16.651 1.00 51.94 243 LYS A O 1
ATOM 2014 N N . ASP A 1 244 ? 25.301 0.144 15.689 1.00 48.69 244 ASP A N 1
ATOM 2015 C CA . ASP A 1 244 ? 26.513 0.578 14.976 1.00 48.69 244 ASP A CA 1
ATOM 2016 C C . ASP A 1 244 ? 26.265 0.871 13.486 1.00 48.69 244 ASP A C 1
ATOM 2018 O O . ASP A 1 244 ? 27.089 1.502 12.812 1.00 48.69 244 ASP A O 1
ATOM 2022 N N . ASN A 1 245 ? 25.121 0.437 12.944 1.00 46.62 245 ASN A N 1
ATOM 2023 C CA . ASN A 1 245 ? 24.828 0.573 11.524 1.00 46.62 245 ASN A CA 1
ATOM 2024 C C . ASN A 1 245 ? 24.344 1.986 11.168 1.00 46.62 245 ASN A C 1
ATOM 2026 O O . ASN A 1 245 ? 23.169 2.328 11.296 1.00 46.62 245 ASN A O 1
ATOM 2030 N N . LYS A 1 246 ? 25.253 2.783 10.596 1.00 47.94 246 LYS A N 1
ATOM 2031 C CA . LYS A 1 246 ? 24.978 4.099 9.984 1.00 47.94 246 LYS A CA 1
ATOM 2032 C C . LYS A 1 246 ? 23.930 4.067 8.856 1.00 47.94 246 LYS A C 1
ATOM 2034 O O . LYS A 1 246 ? 23.478 5.129 8.435 1.00 47.94 246 LYS A O 1
ATOM 2039 N N . GLN A 1 247 ? 23.518 2.891 8.375 1.00 48.66 247 GLN A N 1
ATOM 2040 C CA . GLN A 1 247 ? 22.414 2.734 7.416 1.00 48.66 247 GLN A CA 1
ATOM 2041 C C . GLN A 1 247 ? 21.038 3.132 7.979 1.00 48.66 247 GLN A C 1
ATOM 2043 O O . GLN A 1 247 ? 20.136 3.414 7.201 1.00 48.66 247 GLN A O 1
ATOM 2048 N N . SER A 1 248 ? 20.878 3.250 9.301 1.00 48.59 248 SER A N 1
ATOM 2049 C CA . SER A 1 248 ? 19.673 3.836 9.913 1.00 48.59 248 SER A CA 1
ATOM 2050 C C . SER A 1 248 ? 19.477 5.329 9.592 1.00 48.59 248 SER A C 1
ATOM 2052 O O . SER A 1 248 ? 18.424 5.881 9.891 1.00 48.59 248 SER A O 1
ATOM 2054 N N . SER A 1 249 ? 20.474 5.989 8.982 1.00 50.28 249 SER A N 1
ATOM 2055 C CA . SER A 1 249 ? 20.477 7.437 8.721 1.00 50.28 249 SER A CA 1
ATOM 2056 C C . SER A 1 249 ? 20.209 7.843 7.268 1.00 50.28 249 SER A C 1
ATOM 2058 O O . SER A 1 249 ? 20.189 9.039 6.965 1.00 50.28 249 SER A O 1
ATOM 2060 N N . THR A 1 250 ? 20.020 6.893 6.345 1.00 55.75 250 THR A N 1
ATOM 2061 C CA . THR A 1 250 ? 19.762 7.239 4.942 1.00 55.75 250 THR A CA 1
ATOM 2062 C C . THR A 1 250 ? 18.315 7.708 4.808 1.00 55.75 250 THR A C 1
ATOM 2064 O O . THR A 1 250 ? 17.385 6.908 4.846 1.00 55.75 250 THR A O 1
ATOM 2067 N N . ARG A 1 251 ? 18.120 9.031 4.710 1.00 65.94 251 ARG A N 1
ATOM 2068 C CA . ARG A 1 251 ? 16.800 9.641 4.497 1.00 65.94 251 ARG A CA 1
ATOM 2069 C C . ARG A 1 251 ? 16.167 9.050 3.241 1.00 65.94 251 ARG A C 1
ATOM 2071 O O . ARG A 1 251 ? 16.734 9.180 2.159 1.00 65.94 251 ARG A O 1
ATOM 2078 N N . ASN A 1 252 ? 14.993 8.443 3.389 1.00 77.00 252 ASN A N 1
ATOM 2079 C CA . ASN A 1 252 ? 14.207 7.974 2.259 1.00 77.00 252 ASN A CA 1
ATOM 2080 C C . ASN A 1 252 ? 13.285 9.106 1.780 1.00 77.00 252 ASN A C 1
ATOM 2082 O O . ASN A 1 252 ? 12.352 9.492 2.482 1.00 77.00 252 ASN A O 1
ATOM 2086 N N . SER A 1 253 ? 13.560 9.652 0.594 1.00 84.19 253 SER A N 1
ATOM 2087 C CA . SER A 1 253 ? 12.713 10.665 -0.046 1.00 84.19 253 SER A CA 1
ATOM 2088 C C . SER A 1 253 ? 11.544 10.064 -0.831 1.00 84.19 253 SER A C 1
ATOM 2090 O O . SER A 1 253 ? 10.826 10.799 -1.486 1.00 84.19 253 SER A O 1
ATOM 2092 N N . ALA A 1 254 ? 11.348 8.751 -0.823 1.00 89.12 254 ALA A N 1
ATOM 2093 C CA . ALA A 1 254 ? 10.225 8.089 -1.467 1.00 89.12 254 ALA A CA 1
ATOM 2094 C C . ALA A 1 254 ? 9.074 7.877 -0.471 1.00 89.12 254 ALA A C 1
ATOM 2096 O O . ALA A 1 254 ? 9.263 7.343 0.626 1.00 89.12 254 ALA A O 1
ATOM 2097 N N . LEU A 1 255 ? 7.858 8.240 -0.866 1.00 91.00 255 LEU A N 1
ATOM 2098 C CA . LEU A 1 255 ? 6.614 7.894 -0.179 1.00 91.00 255 LEU A CA 1
ATOM 2099 C C . LEU A 1 255 ? 6.110 6.518 -0.630 1.00 91.00 255 LEU A C 1
ATOM 2101 O O . LEU A 1 255 ? 6.659 5.900 -1.544 1.00 91.00 255 LEU A O 1
ATOM 2105 N N . GLY A 1 256 ? 5.082 6.012 0.050 1.00 93.31 256 GLY A N 1
ATOM 2106 C CA . GLY A 1 256 ? 4.461 4.736 -0.280 1.00 93.31 256 GLY A CA 1
ATOM 2107 C C . GLY A 1 256 ? 5.435 3.561 -0.301 1.00 93.31 256 GLY A C 1
ATOM 2108 O O . GLY A 1 256 ? 6.346 3.466 0.524 1.00 93.31 256 GLY A O 1
ATOM 2109 N N . LEU A 1 257 ? 5.248 2.672 -1.273 1.00 93.75 257 LEU A N 1
ATOM 2110 C CA . LEU A 1 257 ? 5.945 1.389 -1.384 1.00 93.75 257 LEU A CA 1
ATOM 2111 C C . LEU A 1 257 ? 7.322 1.476 -2.065 1.00 93.75 257 LEU A C 1
ATOM 2113 O O . LEU A 1 257 ? 8.066 0.488 -2.097 1.00 93.75 257 LEU A O 1
ATOM 2117 N N . LEU A 1 258 ? 7.649 2.630 -2.652 1.00 93.12 258 LEU A N 1
ATOM 2118 C CA . LEU A 1 258 ? 8.927 2.867 -3.322 1.00 93.12 258 LEU A CA 1
ATOM 2119 C C . LEU A 1 258 ? 10.077 2.864 -2.316 1.00 93.12 258 LEU A C 1
ATOM 2121 O O . LEU A 1 258 ? 9.983 3.446 -1.240 1.00 93.12 258 LEU A O 1
ATOM 2125 N N . ARG A 1 259 ? 11.186 2.226 -2.661 1.00 89.19 259 ARG A N 1
ATOM 2126 C CA . ARG A 1 259 ? 12.399 2.216 -1.844 1.00 89.19 259 ARG A CA 1
ATOM 2127 C C . ARG A 1 259 ? 13.239 3.462 -2.080 1.00 89.19 259 ARG A C 1
ATOM 2129 O O . ARG A 1 259 ? 13.101 4.124 -3.107 1.00 89.19 259 ARG A O 1
ATOM 2136 N N . GLY A 1 260 ? 14.130 3.765 -1.140 1.00 85.38 260 GLY A N 1
ATOM 2137 C CA . GLY A 1 260 ? 14.966 4.970 -1.196 1.00 85.38 260 GLY A CA 1
ATOM 2138 C C . GLY A 1 260 ? 15.902 5.025 -2.406 1.00 85.38 260 GLY A C 1
ATOM 2139 O O . GLY A 1 260 ? 16.235 6.107 -2.879 1.00 85.38 260 GLY A O 1
ATOM 2140 N N . GLU A 1 261 ? 16.298 3.870 -2.941 1.00 86.38 261 GLU A N 1
ATOM 2141 C CA . GLU A 1 261 ? 17.102 3.758 -4.158 1.00 86.38 261 GLU A CA 1
ATOM 2142 C C . GLU A 1 261 ? 16.294 3.872 -5.460 1.00 86.38 261 GLU A C 1
ATOM 2144 O O . GLU A 1 261 ? 16.879 3.958 -6.544 1.00 86.38 261 GLU A O 1
ATOM 2149 N N . ASN A 1 262 ? 14.957 3.837 -5.394 1.00 89.56 262 ASN A N 1
ATOM 2150 C CA . ASN A 1 262 ? 14.140 3.929 -6.594 1.00 89.56 262 ASN A CA 1
ATOM 2151 C C . ASN A 1 262 ? 14.184 5.361 -7.140 1.00 89.56 262 ASN A C 1
ATOM 2153 O O . ASN A 1 262 ? 14.007 6.320 -6.390 1.00 89.56 262 ASN A O 1
ATOM 2157 N N . PRO A 1 263 ? 14.427 5.539 -8.447 1.00 90.44 263 PRO A N 1
ATOM 2158 C CA . PRO A 1 263 ? 14.466 6.870 -9.025 1.00 90.44 263 PRO A CA 1
ATOM 2159 C C . PRO A 1 263 ? 13.051 7.433 -9.136 1.00 90.44 263 PRO A C 1
ATOM 2161 O O . PRO A 1 263 ? 12.151 6.744 -9.611 1.00 90.44 263 PRO A O 1
ATOM 2164 N N . ILE A 1 264 ? 12.865 8.678 -8.707 1.00 89.88 264 ILE A N 1
ATOM 2165 C CA . ILE A 1 264 ? 11.571 9.364 -8.690 1.00 89.88 264 ILE A CA 1
ATOM 2166 C C . ILE A 1 264 ? 11.799 10.814 -9.149 1.00 89.88 264 ILE A C 1
ATOM 2168 O O . ILE A 1 264 ? 12.759 11.439 -8.680 1.00 89.88 264 ILE A O 1
ATOM 2172 N N . PRO A 1 265 ? 10.977 11.354 -10.067 1.00 87.06 265 PRO A N 1
ATOM 2173 C CA . PRO A 1 265 ? 10.999 12.777 -10.399 1.00 87.06 265 PRO A CA 1
ATOM 2174 C C . PRO A 1 265 ? 10.738 13.652 -9.162 1.00 87.06 265 PRO A C 1
ATOM 2176 O O . PRO A 1 265 ? 9.995 13.273 -8.262 1.00 87.06 265 PRO A O 1
ATOM 2179 N N . ARG A 1 266 ? 11.357 14.836 -9.083 1.00 83.31 266 ARG A N 1
ATOM 2180 C CA . ARG A 1 266 ? 11.199 15.727 -7.911 1.00 83.31 266 ARG A CA 1
ATOM 2181 C C . ARG A 1 266 ? 9.791 16.297 -7.775 1.00 83.31 266 ARG A C 1
ATOM 2183 O O . ARG A 1 266 ? 9.382 16.677 -6.686 1.00 83.31 266 ARG A O 1
ATOM 2190 N N . ASP A 1 267 ? 9.104 16.405 -8.896 1.00 80.56 267 ASP A N 1
ATOM 2191 C CA . ASP A 1 267 ? 7.733 16.857 -9.038 1.00 80.56 267 ASP A CA 1
ATOM 2192 C C . ASP A 1 267 ? 6.740 15.691 -8.989 1.00 80.56 267 ASP A C 1
ATOM 2194 O O . ASP A 1 267 ? 5.577 15.883 -9.315 1.00 80.56 267 ASP A O 1
ATOM 2198 N N . ASP A 1 268 ? 7.150 14.489 -8.598 1.00 89.31 268 ASP A N 1
ATOM 2199 C CA . ASP A 1 268 ? 6.250 13.348 -8.478 1.00 89.31 268 ASP A CA 1
ATOM 2200 C C . ASP A 1 268 ? 5.529 13.343 -7.117 1.00 89.31 268 ASP A C 1
ATOM 2202 O O . ASP A 1 268 ? 6.101 13.729 -6.096 1.00 89.31 268 ASP A O 1
ATOM 2206 N N . ILE A 1 269 ? 4.281 12.863 -7.074 1.00 90.06 269 ILE A N 1
ATOM 2207 C CA . ILE A 1 269 ? 3.525 12.715 -5.819 1.00 90.06 269 ILE A CA 1
ATOM 2208 C C . ILE A 1 269 ? 4.206 11.758 -4.835 1.00 90.06 269 ILE A C 1
ATOM 2210 O O . ILE A 1 269 ? 4.034 11.891 -3.628 1.00 90.06 269 ILE A O 1
ATOM 2214 N N . ALA A 1 270 ? 5.003 10.811 -5.327 1.00 91.38 270 ALA A N 1
ATOM 2215 C CA . ALA A 1 270 ? 5.736 9.869 -4.506 1.00 91.38 270 ALA A CA 1
ATOM 2216 C C . ALA A 1 270 ? 7.061 10.430 -3.961 1.00 91.38 270 ALA A C 1
ATOM 2218 O O . ALA A 1 270 ? 7.744 9.731 -3.211 1.00 91.38 270 ALA A O 1
ATOM 2219 N N . PHE A 1 271 ? 7.444 11.665 -4.303 1.00 88.38 271 PHE A N 1
ATOM 2220 C CA . PHE A 1 271 ? 8.648 12.309 -3.785 1.00 88.38 271 PHE A CA 1
ATOM 2221 C C . PHE A 1 271 ? 8.348 13.133 -2.520 1.00 88.38 271 PHE A C 1
ATOM 2223 O O . PHE A 1 271 ? 7.613 14.115 -2.541 1.00 88.38 271 PHE A O 1
ATOM 2230 N N . ALA A 1 272 ? 8.956 12.756 -1.398 1.00 83.12 272 ALA A N 1
ATOM 2231 C CA . ALA A 1 272 ? 9.002 13.537 -0.169 1.00 83.12 272 ALA A CA 1
ATOM 2232 C C . ALA A 1 272 ? 10.125 14.581 -0.254 1.00 83.12 272 ALA A C 1
ATOM 2234 O O . ALA A 1 272 ? 11.310 14.239 -0.334 1.00 83.12 272 ALA A O 1
ATOM 2235 N N . MET A 1 273 ? 9.767 15.863 -0.191 1.00 67.81 273 MET A N 1
ATOM 2236 C CA . MET A 1 273 ? 10.740 16.951 -0.151 1.00 67.81 273 MET A CA 1
ATOM 2237 C C . MET A 1 273 ? 11.622 16.899 1.110 1.00 67.81 273 MET A C 1
ATOM 2239 O O . MET A 1 273 ? 11.263 16.353 2.156 1.00 67.81 273 MET A O 1
ATOM 2243 N N . THR A 1 274 ? 12.831 17.457 1.008 1.00 56.06 274 THR A N 1
ATOM 2244 C CA . THR A 1 274 ? 13.812 17.513 2.100 1.00 56.06 274 THR A CA 1
ATOM 2245 C C . THR A 1 274 ? 13.241 18.217 3.333 1.00 56.06 274 THR A C 1
ATOM 2247 O O . THR A 1 274 ? 13.066 19.429 3.324 1.00 56.06 274 THR A O 1
ATOM 2250 N N . GLY A 1 275 ? 13.006 17.448 4.399 1.00 61.44 275 GLY A N 1
ATOM 2251 C CA . GLY A 1 275 ? 12.325 17.881 5.628 1.00 61.44 275 GLY A CA 1
ATOM 2252 C C . GLY A 1 275 ? 11.257 16.874 6.051 1.00 61.44 275 GLY A C 1
ATOM 2253 O O . GLY A 1 275 ? 11.160 16.554 7.231 1.00 61.44 275 GLY A O 1
ATOM 2254 N N . ASP A 1 276 ? 10.602 16.270 5.056 1.00 60.72 276 ASP A N 1
ATOM 2255 C CA . ASP A 1 276 ? 9.449 15.390 5.240 1.00 60.72 276 ASP A CA 1
ATOM 2256 C C . ASP A 1 276 ? 9.825 13.905 5.184 1.00 60.72 276 ASP A C 1
ATOM 2258 O O . ASP A 1 276 ? 9.005 13.050 5.484 1.00 60.72 276 ASP A O 1
ATOM 2262 N N . ALA A 1 277 ? 11.047 13.542 4.789 1.00 64.25 277 ALA A N 1
ATOM 2263 C CA . ALA A 1 277 ? 11.470 12.141 4.787 1.00 64.25 277 ALA A CA 1
ATOM 2264 C C . ALA A 1 277 ? 11.300 11.529 6.197 1.00 64.25 277 ALA A C 1
ATOM 2266 O O . ALA A 1 277 ? 11.756 12.144 7.169 1.00 64.25 277 ALA A O 1
ATOM 2267 N N . PRO A 1 278 ? 10.676 10.339 6.336 1.00 64.69 278 PRO A N 1
ATOM 2268 C CA . PRO A 1 278 ? 10.536 9.708 7.637 1.00 64.69 278 PRO A CA 1
ATOM 2269 C C . PRO A 1 278 ? 11.911 9.579 8.301 1.00 64.69 278 PRO A C 1
ATOM 2271 O O . PRO A 1 278 ? 12.902 9.212 7.668 1.00 64.69 278 PRO A O 1
ATOM 2274 N N . SER A 1 279 ? 11.978 9.908 9.592 1.00 66.50 279 SER A N 1
ATOM 2275 C CA . SER A 1 279 ? 13.194 9.759 10.402 1.00 66.50 279 SER A CA 1
ATOM 2276 C C . SER A 1 279 ? 13.550 8.295 10.673 1.00 66.50 279 SER A C 1
ATOM 2278 O O . SER A 1 279 ? 14.596 8.018 11.254 1.00 66.50 279 SER A O 1
ATOM 2280 N N . TYR A 1 280 ? 12.678 7.371 10.268 1.00 72.00 280 TYR A N 1
ATOM 2281 C CA . TYR A 1 280 ? 12.853 5.932 10.345 1.00 72.00 280 TYR A CA 1
ATOM 2282 C C . TYR A 1 280 ? 12.965 5.334 8.938 1.00 72.00 280 TYR A C 1
ATOM 2284 O O . TYR A 1 280 ? 12.421 5.854 7.963 1.00 72.00 280 TYR A O 1
ATOM 2292 N N . LEU A 1 281 ? 13.670 4.211 8.838 1.00 75.31 281 LEU A N 1
ATOM 2293 C CA . LEU A 1 281 ? 13.758 3.432 7.607 1.00 75.31 281 LEU A CA 1
ATOM 2294 C C . LEU A 1 281 ? 12.407 2.731 7.373 1.00 75.31 281 LEU A C 1
ATOM 2296 O O . LEU A 1 281 ? 11.902 2.105 8.302 1.00 75.31 281 LEU A O 1
ATOM 2300 N N . LYS A 1 282 ? 11.795 2.816 6.188 1.00 83.06 282 LYS A N 1
ATOM 2301 C CA . LYS A 1 282 ? 10.460 2.223 5.980 1.00 83.06 282 LYS A CA 1
ATOM 2302 C C . LYS A 1 282 ? 10.507 0.696 6.088 1.00 83.06 282 LYS A C 1
ATOM 2304 O O . LYS A 1 282 ? 11.538 0.104 5.755 1.00 83.06 282 LYS A O 1
ATOM 2309 N N . PRO A 1 283 ? 9.413 0.016 6.478 1.00 81.25 283 PRO A N 1
ATOM 2310 C CA . PRO A 1 283 ? 9.407 -1.446 6.542 1.00 81.25 283 PRO A CA 1
ATOM 2311 C C . PRO A 1 283 ? 9.810 -2.112 5.215 1.00 81.25 283 PRO A C 1
ATOM 2313 O O . PRO A 1 283 ? 10.589 -3.064 5.243 1.00 81.25 283 PRO A O 1
ATOM 2316 N N . SER A 1 284 ? 9.400 -1.536 4.075 1.00 81.31 284 SER A N 1
ATOM 2317 C CA . SER A 1 284 ? 9.794 -1.955 2.717 1.00 81.31 284 SER A CA 1
ATOM 2318 C C . SER A 1 284 ? 11.306 -1.947 2.459 1.00 81.31 284 SER A C 1
ATOM 2320 O O . SER A 1 284 ? 11.806 -2.672 1.595 1.00 81.31 284 SER A O 1
ATOM 2322 N N . ASP A 1 285 ? 12.043 -1.106 3.185 1.00 83.88 285 ASP A N 1
ATOM 2323 C CA . ASP A 1 285 ? 13.495 -0.993 3.088 1.00 83.88 285 ASP A CA 1
ATOM 2324 C C . ASP A 1 285 ? 14.192 -1.912 4.098 1.00 83.88 285 ASP A C 1
ATOM 2326 O O . ASP A 1 285 ? 15.299 -2.380 3.835 1.00 83.88 285 ASP A O 1
ATOM 2330 N N . GLN A 1 286 ? 13.538 -2.204 5.228 1.00 84.50 286 GLN A N 1
ATOM 2331 C CA . GLN A 1 286 ? 14.079 -2.994 6.336 1.00 84.50 286 GLN A CA 1
ATOM 2332 C C . GLN A 1 286 ? 13.896 -4.508 6.188 1.00 84.50 286 GLN A C 1
ATOM 2334 O O . GLN A 1 286 ? 14.610 -5.260 6.855 1.00 84.50 286 GLN A O 1
ATOM 2339 N N . ALA A 1 287 ? 12.934 -4.965 5.386 1.00 87.38 287 ALA A N 1
ATOM 2340 C CA . ALA A 1 287 ? 12.590 -6.378 5.271 1.00 87.38 287 ALA A CA 1
ATOM 2341 C C . ALA A 1 287 ? 13.133 -7.010 3.980 1.00 87.38 287 ALA A C 1
ATOM 2343 O O . ALA A 1 287 ? 13.040 -6.453 2.887 1.00 87.38 287 ALA A O 1
ATOM 2344 N N . ALA A 1 288 ? 13.723 -8.187 4.133 1.00 91.56 288 ALA A N 1
ATOM 2345 C CA . ALA A 1 288 ? 13.895 -9.211 3.115 1.00 91.56 288 ALA A CA 1
ATOM 2346 C C . ALA A 1 288 ? 12.860 -10.324 3.356 1.00 91.56 288 ALA A C 1
ATOM 2348 O O . ALA A 1 288 ? 12.052 -10.238 4.288 1.00 91.56 288 ALA A O 1
ATOM 2349 N N . PHE A 1 289 ? 12.895 -11.361 2.525 1.00 95.31 289 PHE A N 1
ATOM 2350 C CA . PHE A 1 289 ? 11.965 -12.481 2.598 1.00 95.31 289 PHE A CA 1
ATOM 2351 C C . PHE A 1 289 ? 12.682 -13.826 2.714 1.00 95.31 289 PHE A C 1
ATOM 2353 O O . PHE A 1 289 ? 13.809 -13.977 2.245 1.00 95.31 289 PHE A O 1
ATOM 2360 N N . ASP A 1 290 ? 11.998 -14.781 3.337 1.00 96.62 290 ASP A N 1
ATOM 2361 C CA . ASP A 1 290 ? 12.330 -16.204 3.316 1.00 96.62 290 ASP A CA 1
ATOM 2362 C C . ASP A 1 290 ? 11.552 -16.885 2.181 1.00 96.62 290 ASP A C 1
ATOM 2364 O O . ASP A 1 290 ? 10.323 -16.917 2.210 1.00 96.62 290 ASP A O 1
ATOM 2368 N N . GLU A 1 291 ? 12.258 -17.391 1.169 1.00 96.31 291 GLU A N 1
ATOM 2369 C CA . GLU A 1 291 ? 11.665 -18.026 -0.020 1.00 96.31 291 GLU A CA 1
ATOM 2370 C C . GLU A 1 291 ? 10.881 -19.308 0.311 1.00 96.31 291 GLU A C 1
ATOM 2372 O O . GLU A 1 291 ? 9.974 -19.674 -0.436 1.00 96.31 291 GLU A O 1
ATOM 2377 N N . GLU A 1 292 ? 11.174 -19.954 1.443 1.00 96.81 292 GLU A N 1
ATOM 2378 C CA . GLU A 1 292 ? 10.502 -21.185 1.873 1.00 96.81 292 GLU A CA 1
ATOM 2379 C C . GLU A 1 292 ? 9.210 -20.920 2.658 1.00 96.81 292 GLU A C 1
ATOM 2381 O O . GLU A 1 292 ? 8.413 -21.830 2.895 1.00 96.81 292 GLU A O 1
ATOM 2386 N N . ALA A 1 293 ? 8.970 -19.673 3.066 1.00 97.38 293 ALA A N 1
ATOM 2387 C CA . ALA A 1 293 ? 7.787 -19.330 3.836 1.00 97.38 293 ALA A CA 1
ATOM 2388 C C . ALA A 1 293 ? 6.520 -19.370 2.967 1.00 97.38 293 ALA A C 1
ATOM 2390 O O . ALA A 1 293 ? 6.466 -18.792 1.878 1.00 97.38 293 ALA A O 1
ATOM 2391 N N . GLN A 1 294 ? 5.451 -19.970 3.497 1.00 97.12 294 GLN A N 1
ATOM 2392 C CA . GLN A 1 294 ? 4.192 -20.176 2.770 1.00 97.12 294 GLN A CA 1
ATOM 2393 C C . GLN A 1 294 ? 3.620 -18.884 2.154 1.00 97.12 294 GLN A C 1
ATOM 2395 O O . GLN A 1 294 ? 3.171 -18.890 1.004 1.00 97.12 294 GLN A O 1
ATOM 2400 N N . TRP A 1 295 ? 3.629 -17.768 2.896 1.00 97.06 295 TRP A N 1
ATOM 2401 C CA . TRP A 1 295 ? 3.152 -16.474 2.391 1.00 97.06 295 TRP A CA 1
ATOM 2402 C C . TRP A 1 295 ? 3.977 -15.984 1.200 1.00 97.06 295 TRP A C 1
ATOM 2404 O O . TRP A 1 295 ? 3.426 -15.464 0.234 1.00 97.06 295 TRP A O 1
ATOM 2414 N N . VAL A 1 296 ? 5.296 -16.159 1.264 1.00 97.25 296 VAL A N 1
ATOM 2415 C CA . VAL A 1 296 ? 6.231 -15.680 0.244 1.00 97.25 296 VAL A CA 1
ATOM 2416 C C . VAL A 1 296 ? 6.051 -16.463 -1.051 1.00 97.25 296 VAL A C 1
ATOM 2418 O O . VAL A 1 296 ? 5.938 -15.851 -2.114 1.00 97.25 296 VAL A O 1
ATOM 2421 N N . GLN A 1 297 ? 5.930 -17.789 -0.956 1.00 97.69 297 GLN A N 1
ATOM 2422 C CA . GLN A 1 297 ? 5.614 -18.655 -2.095 1.00 97.69 297 GLN A CA 1
ATOM 2423 C C . GLN A 1 297 ? 4.281 -18.249 -2.733 1.00 97.69 297 GLN A C 1
ATOM 2425 O O . GLN A 1 297 ? 4.238 -17.918 -3.916 1.00 97.69 297 GLN A O 1
ATOM 2430 N N . SER A 1 298 ? 3.224 -18.140 -1.922 1.00 96.50 298 SER A N 1
ATOM 2431 C CA . SER A 1 298 ? 1.887 -17.746 -2.393 1.00 96.50 298 SER A CA 1
ATOM 2432 C C . SER A 1 298 ? 1.881 -16.360 -3.057 1.00 96.50 298 SER A C 1
ATOM 2434 O O . SER A 1 298 ? 1.187 -16.141 -4.048 1.00 96.50 298 SER A O 1
ATOM 2436 N N . ASN A 1 299 ? 2.663 -15.409 -2.535 1.00 97.12 299 ASN A N 1
ATOM 2437 C CA . ASN A 1 299 ? 2.797 -14.072 -3.111 1.00 97.12 299 ASN A CA 1
ATOM 2438 C C . ASN A 1 299 ? 3.504 -14.100 -4.479 1.00 97.12 299 ASN A C 1
ATOM 2440 O O . ASN A 1 299 ? 3.042 -13.452 -5.419 1.00 97.12 299 ASN A O 1
ATOM 2444 N N . TYR A 1 300 ? 4.612 -14.839 -4.612 1.00 98.06 300 TYR A N 1
ATOM 2445 C CA . TYR A 1 300 ? 5.388 -14.867 -5.858 1.00 98.06 300 TYR A CA 1
ATOM 2446 C C . TYR A 1 300 ? 4.817 -15.794 -6.936 1.00 98.06 300 TYR A C 1
ATOM 2448 O O . TYR A 1 300 ? 5.065 -15.547 -8.114 1.00 98.06 300 TYR A O 1
ATOM 2456 N N . GLU A 1 301 ? 3.968 -16.765 -6.589 1.00 97.75 301 GLU A N 1
ATOM 2457 C CA . GLU A 1 301 ? 3.174 -17.533 -7.564 1.00 97.75 301 GLU A CA 1
ATOM 2458 C C . GLU A 1 301 ? 2.273 -16.642 -8.438 1.00 97.75 301 GLU A C 1
ATOM 2460 O O . GLU A 1 301 ? 1.932 -17.007 -9.565 1.00 97.75 301 GLU A O 1
ATOM 2465 N N . LEU A 1 302 ? 1.923 -15.449 -7.945 1.00 98.19 302 LEU A N 1
ATOM 2466 C CA . LEU A 1 302 ? 1.139 -14.444 -8.665 1.00 98.19 302 LEU A CA 1
ATOM 2467 C C . LEU A 1 302 ? 1.978 -13.567 -9.614 1.00 98.19 302 LEU A C 1
ATOM 2469 O O . LEU A 1 302 ? 1.416 -12.721 -10.315 1.00 98.19 302 LEU A O 1
ATOM 2473 N N . LEU A 1 303 ? 3.304 -13.745 -9.632 1.00 98.31 303 LEU A N 1
ATOM 2474 C CA . LEU A 1 303 ? 4.304 -13.145 -10.532 1.00 98.31 303 LEU A CA 1
ATOM 2475 C C . LEU A 1 303 ? 4.472 -11.613 -10.508 1.00 98.31 303 LEU A C 1
ATOM 2477 O O . LEU A 1 303 ? 5.484 -11.111 -10.994 1.00 98.31 303 LEU A O 1
ATOM 2481 N N . VAL A 1 304 ? 3.512 -10.851 -9.983 1.00 97.38 304 VAL A N 1
ATOM 2482 C CA . VAL A 1 304 ? 3.494 -9.382 -10.126 1.00 97.38 304 VAL A CA 1
ATOM 2483 C C . VAL A 1 304 ? 3.725 -8.623 -8.827 1.00 97.38 304 VAL A C 1
ATOM 2485 O O . VAL A 1 304 ? 4.083 -7.451 -8.890 1.00 97.38 304 VAL A O 1
ATOM 2488 N N . HIS A 1 305 ? 3.486 -9.243 -7.669 1.00 97.62 305 HIS A N 1
ATOM 2489 C CA . HIS A 1 305 ? 3.408 -8.538 -6.388 1.00 97.62 305 HIS A CA 1
ATOM 2490 C C . HIS A 1 305 ? 4.755 -8.537 -5.663 1.00 97.62 305 HIS A C 1
ATOM 2492 O O . HIS A 1 305 ? 5.311 -9.608 -5.406 1.00 97.62 305 HIS A O 1
ATOM 2498 N N . PRO A 1 306 ? 5.288 -7.363 -5.288 1.00 96.38 306 PRO A N 1
ATOM 2499 C CA . PRO A 1 306 ? 6.525 -7.293 -4.542 1.00 96.38 306 PRO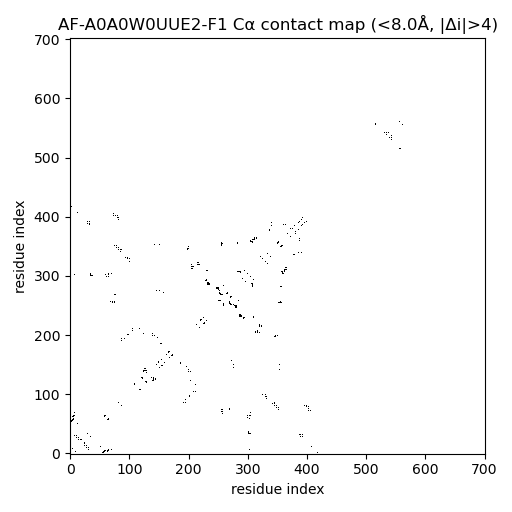 A CA 1
ATOM 2500 C C . PRO A 1 306 ? 6.264 -7.692 -3.091 1.00 96.38 306 PRO A C 1
ATOM 2502 O O . PRO A 1 306 ? 5.217 -7.373 -2.521 1.00 96.38 306 PRO A O 1
ATOM 2505 N N . PHE A 1 307 ? 7.261 -8.302 -2.462 1.00 94.75 307 PHE A N 1
ATOM 2506 C CA . PHE A 1 307 ? 7.267 -8.443 -1.017 1.00 94.75 307 PHE A CA 1
ATOM 2507 C C . PHE A 1 307 ? 7.682 -7.110 -0.388 1.00 94.75 307 PHE A C 1
ATOM 2509 O O . PHE A 1 307 ? 8.706 -6.515 -0.742 1.00 94.75 307 PHE A O 1
ATOM 2516 N N . SER A 1 308 ? 6.880 -6.588 0.532 1.00 90.94 308 SER A N 1
ATOM 2517 C CA . SER A 1 308 ? 7.270 -5.393 1.282 1.00 90.94 308 SER A CA 1
ATOM 2518 C C . SER A 1 308 ? 7.704 -5.758 2.683 1.00 90.94 308 SER A C 1
ATOM 2520 O O . SER A 1 308 ? 8.699 -5.226 3.168 1.00 90.94 308 SER A O 1
ATOM 2522 N N . ASN A 1 309 ? 6.966 -6.649 3.344 1.00 90.25 309 ASN A N 1
ATOM 2523 C CA . ASN A 1 309 ? 7.193 -6.910 4.756 1.00 90.25 309 ASN A CA 1
ATOM 2524 C C . ASN A 1 309 ? 6.682 -8.283 5.200 1.00 90.25 309 ASN A C 1
ATOM 2526 O O . ASN A 1 309 ? 7.461 -9.061 5.733 1.00 90.25 309 ASN A O 1
ATOM 2530 N N . ALA A 1 310 ? 5.380 -8.528 5.058 1.00 94.81 310 ALA A N 1
ATOM 2531 C CA . ALA A 1 310 ? 4.641 -9.749 5.400 1.00 94.81 310 ALA A CA 1
ATOM 2532 C C . ALA A 1 310 ? 3.143 -9.484 5.169 1.00 94.81 310 ALA A C 1
ATOM 2534 O O . ALA A 1 310 ? 2.743 -8.336 4.963 1.00 94.81 310 ALA A O 1
ATOM 2535 N N . ILE A 1 311 ? 2.297 -10.507 5.302 1.00 96.25 311 ILE A N 1
ATOM 2536 C CA . ILE A 1 311 ? 0.846 -10.317 5.433 1.00 96.25 311 ILE A CA 1
ATOM 2537 C C . ILE A 1 311 ? 0.516 -9.297 6.549 1.00 96.25 311 ILE A C 1
ATOM 2539 O O . ILE A 1 311 ? 1.138 -9.290 7.618 1.00 96.25 311 ILE A O 1
ATOM 2543 N N . SER A 1 312 ? -0.428 -8.383 6.295 1.00 96.94 312 SER A N 1
ATOM 2544 C CA . SER A 1 312 ? -0.642 -7.209 7.148 1.00 96.94 312 SER A CA 1
ATOM 2545 C C . SER A 1 312 ? -1.256 -7.552 8.503 1.00 96.94 312 SER A C 1
ATOM 2547 O O . SER A 1 312 ? -2.466 -7.746 8.648 1.00 96.94 312 SER A O 1
ATOM 2549 N N . GLY A 1 313 ? -0.415 -7.519 9.537 1.00 95.88 313 GLY A N 1
ATOM 2550 C CA . GLY A 1 313 ? -0.874 -7.557 10.922 1.00 95.88 313 GLY A CA 1
ATOM 2551 C C . GLY A 1 313 ? -1.759 -6.354 11.266 1.00 95.88 313 GLY A C 1
ATOM 2552 O O . GLY A 1 313 ? -2.768 -6.506 11.943 1.00 95.88 313 GLY A O 1
ATOM 2553 N N . THR A 1 314 ? -1.449 -5.159 10.757 1.00 96.31 314 THR A N 1
ATOM 2554 C CA . THR A 1 314 ? -2.260 -3.963 11.038 1.00 96.31 314 THR A CA 1
ATOM 2555 C C . THR A 1 314 ? -3.698 -4.125 10.543 1.00 96.31 314 THR A C 1
ATOM 2557 O O . THR A 1 314 ? -4.628 -3.777 11.271 1.00 96.31 314 THR A O 1
ATOM 2560 N N . MET A 1 315 ? -3.903 -4.696 9.349 1.00 97.81 315 MET A N 1
ATOM 2561 C CA . MET A 1 315 ? -5.249 -5.025 8.872 1.00 97.81 315 MET A CA 1
ATOM 2562 C C . MET A 1 315 ? -5.913 -6.079 9.765 1.00 97.81 315 MET A C 1
ATOM 2564 O O . MET A 1 315 ? -7.064 -5.894 10.153 1.00 97.81 315 MET A O 1
ATOM 2568 N N . LEU A 1 316 ? -5.195 -7.139 10.163 1.00 97.88 316 LEU A N 1
ATOM 2569 C CA . LEU A 1 316 ? -5.739 -8.132 11.094 1.00 97.88 316 LEU A CA 1
ATOM 2570 C C . LEU A 1 316 ? -6.194 -7.476 12.406 1.00 97.88 316 LEU A C 1
ATOM 2572 O O . LEU A 1 316 ? -7.328 -7.688 12.821 1.00 97.88 316 LEU A O 1
ATOM 2576 N N . CYS A 1 317 ? -5.379 -6.614 13.021 1.00 97.88 317 CYS A N 1
ATOM 2577 C CA . CYS A 1 317 ? -5.774 -5.831 14.195 1.00 97.88 317 CYS A CA 1
ATOM 2578 C C . CYS A 1 317 ? -7.088 -5.075 13.969 1.00 97.88 317 CYS A C 1
ATOM 2580 O O . CYS A 1 317 ? -7.961 -5.103 14.835 1.00 97.88 317 CYS A O 1
ATOM 2582 N N . GLN A 1 318 ? -7.268 -4.429 12.817 1.00 98.06 318 GLN A N 1
ATOM 2583 C CA . GLN A 1 318 ? -8.522 -3.735 12.522 1.00 98.06 318 GLN A CA 1
ATOM 2584 C C . GLN A 1 318 ? -9.706 -4.685 12.392 1.00 98.06 318 GLN A C 1
ATOM 2586 O O . GLN A 1 318 ? -10.750 -4.423 12.982 1.00 98.06 318 GLN A O 1
ATOM 2591 N N . LEU A 1 319 ? -9.546 -5.808 11.694 1.00 98.44 319 LEU A N 1
ATOM 2592 C CA . LEU A 1 319 ? -10.600 -6.814 11.553 1.00 98.44 319 LEU A CA 1
ATOM 2593 C C . LEU A 1 319 ? -11.046 -7.347 12.919 1.00 98.44 319 LEU A C 1
ATOM 2595 O O . LEU A 1 319 ? -12.244 -7.387 13.195 1.00 98.44 319 LEU A O 1
ATOM 2599 N N . ARG A 1 320 ? -10.097 -7.642 13.818 1.00 97.94 320 ARG A N 1
ATOM 2600 C CA . ARG A 1 320 ? -10.377 -8.046 15.208 1.00 97.94 320 ARG A CA 1
ATOM 2601 C C . ARG A 1 320 ? -11.231 -7.009 15.941 1.00 97.94 320 ARG A C 1
ATOM 2603 O O . ARG A 1 320 ? -12.221 -7.351 16.584 1.00 97.94 320 ARG A O 1
ATOM 2610 N N . ASN A 1 321 ? -10.878 -5.730 15.819 1.00 98.12 321 ASN A N 1
ATOM 2611 C CA . ASN A 1 321 ? -11.629 -4.653 16.461 1.00 98.12 321 ASN A CA 1
ATOM 2612 C C . ASN A 1 321 ? -13.004 -4.420 15.815 1.00 98.12 321 ASN A C 1
ATOM 2614 O O . ASN A 1 321 ? -13.964 -4.118 16.519 1.00 98.12 321 ASN A O 1
ATOM 2618 N N . LEU A 1 322 ? -13.136 -4.587 14.498 1.00 98.25 322 LEU A N 1
ATOM 2619 C CA . LEU A 1 322 ? -14.426 -4.501 13.811 1.00 98.25 322 LEU A CA 1
ATOM 2620 C C . LEU A 1 322 ? -15.395 -5.588 14.296 1.00 98.25 322 LEU A C 1
ATOM 2622 O O . LEU A 1 322 ? -16.570 -5.282 14.512 1.00 98.25 322 LEU A O 1
ATOM 2626 N N . VAL A 1 323 ? -14.914 -6.818 14.524 1.00 98.00 323 VAL A N 1
ATOM 2627 C CA . VAL A 1 323 ? -15.718 -7.893 15.133 1.00 98.00 323 VAL A CA 1
ATOM 2628 C C . VAL A 1 323 ? -16.090 -7.547 16.579 1.00 98.00 323 VAL A C 1
ATOM 2630 O O . VAL A 1 323 ? -17.268 -7.601 16.926 1.00 98.00 323 VAL A O 1
ATOM 2633 N N . ASP A 1 324 ? -15.127 -7.133 17.413 1.00 97.94 324 ASP A N 1
ATOM 2634 C CA . ASP A 1 324 ? -15.379 -6.767 18.820 1.00 97.94 324 ASP A CA 1
ATOM 2635 C C . ASP A 1 324 ? -16.434 -5.656 18.943 1.00 97.94 324 ASP A C 1
ATOM 2637 O O . ASP A 1 324 ? -17.409 -5.783 19.687 1.00 97.94 324 ASP A O 1
ATOM 2641 N N . LEU A 1 325 ? -16.296 -4.585 18.157 1.00 97.75 325 LEU A N 1
ATOM 2642 C CA . LEU A 1 325 ? -17.252 -3.481 18.150 1.00 97.75 325 LEU A CA 1
ATOM 2643 C C . LEU A 1 325 ? -18.616 -3.899 17.602 1.00 97.75 325 LEU A C 1
ATOM 2645 O O . LEU A 1 325 ? -19.635 -3.478 18.148 1.00 97.75 325 LEU A O 1
ATOM 2649 N N . ARG A 1 326 ? -18.672 -4.739 16.561 1.00 97.19 326 ARG A N 1
ATOM 2650 C CA . ARG A 1 326 ? -19.936 -5.304 16.064 1.00 97.19 326 ARG A CA 1
ATOM 2651 C C . ARG A 1 326 ? -20.660 -6.073 17.168 1.00 97.19 326 ARG A C 1
ATOM 2653 O O . ARG A 1 326 ? -21.839 -5.818 17.394 1.00 97.19 326 ARG A O 1
ATOM 2660 N N . ASN A 1 327 ? -19.950 -6.940 17.889 1.00 96.81 327 ASN A N 1
ATOM 2661 C CA . ASN A 1 327 ? -20.518 -7.761 18.961 1.00 96.81 327 ASN A CA 1
ATOM 2662 C C . ASN A 1 327 ? -21.033 -6.913 20.139 1.00 96.81 327 ASN A C 1
ATOM 2664 O O . ASN A 1 327 ? -21.992 -7.295 20.803 1.00 96.81 327 ASN A O 1
ATOM 2668 N N . LYS A 1 328 ? -20.456 -5.724 20.354 1.00 96.75 328 LYS A N 1
ATOM 2669 C CA . LYS A 1 328 ? -20.919 -4.723 21.335 1.00 96.75 328 LYS A CA 1
ATOM 2670 C C . LYS A 1 328 ? -22.079 -3.841 20.839 1.00 96.75 328 LYS A C 1
ATOM 2672 O O . LYS A 1 328 ? -22.515 -2.948 21.560 1.00 96.75 328 LYS A O 1
ATOM 2677 N N . GLY A 1 329 ? -22.569 -4.038 19.611 1.00 97.06 329 GLY A N 1
ATOM 2678 C CA . GLY A 1 329 ? -23.583 -3.173 18.989 1.00 97.06 329 GLY A CA 1
ATOM 2679 C C . GLY A 1 329 ? -23.044 -1.804 18.545 1.00 97.06 329 GLY A C 1
ATOM 2680 O O . GLY A 1 329 ? -23.807 -0.868 18.309 1.00 97.06 329 GLY A O 1
ATOM 2681 N N . TRP A 1 330 ? -21.721 -1.667 18.446 1.00 97.12 330 TRP A N 1
ATOM 2682 C CA . TRP A 1 330 ? -20.987 -0.445 18.093 1.00 97.12 330 TRP A CA 1
ATOM 2683 C C . TRP A 1 330 ? -20.353 -0.503 16.694 1.00 97.12 330 TRP A C 1
ATOM 2685 O O . TRP A 1 330 ? -19.602 0.404 16.319 1.00 97.12 330 TRP A O 1
ATOM 2695 N N . GLY A 1 331 ? -20.633 -1.561 15.928 1.00 93.06 331 GLY A N 1
ATOM 2696 C CA . GLY A 1 331 ? -20.136 -1.764 14.568 1.00 93.06 331 GLY A CA 1
ATOM 2697 C C . GLY A 1 331 ? -20.686 -0.712 13.609 1.00 93.06 331 GLY A C 1
ATOM 2698 O O . GLY A 1 331 ? -21.880 -0.676 13.346 1.00 93.06 331 GLY A O 1
ATOM 2699 N N . ILE A 1 332 ? -19.813 0.166 13.110 1.00 94.94 332 ILE A N 1
ATOM 2700 C CA . ILE A 1 332 ? -20.184 1.222 12.152 1.00 94.94 332 ILE A CA 1
ATOM 2701 C C . ILE A 1 332 ? -19.924 0.745 10.726 1.00 94.94 332 ILE A C 1
ATOM 2703 O O . ILE A 1 332 ? -20.807 0.811 9.884 1.00 94.94 332 ILE A O 1
ATOM 2707 N N . PHE A 1 333 ? -18.722 0.228 10.473 1.00 97.44 333 PHE A N 1
ATOM 2708 C CA . PHE A 1 333 ? -18.265 -0.173 9.140 1.00 97.44 333 PHE A CA 1
ATOM 2709 C C . PHE A 1 333 ? -18.507 -1.655 8.831 1.00 97.44 333 PHE A C 1
ATOM 2711 O O . PHE A 1 333 ? -17.889 -2.203 7.930 1.00 97.44 333 PHE A O 1
ATOM 2718 N N . THR A 1 334 ? -19.365 -2.329 9.595 1.00 96.25 334 THR A N 1
ATOM 2719 C CA . THR A 1 334 ? -19.690 -3.756 9.412 1.00 96.25 334 THR A CA 1
ATOM 2720 C C . THR A 1 334 ? -21.167 -3.990 9.104 1.00 96.25 334 THR A C 1
ATOM 2722 O O . THR A 1 334 ? -21.586 -5.138 8.987 1.00 96.25 334 THR A O 1
ATOM 2725 N N . SER A 1 335 ? -21.953 -2.917 8.966 1.00 93.62 335 SER A N 1
ATOM 2726 C CA . SER A 1 335 ? -23.403 -2.991 8.747 1.00 93.62 335 SER A CA 1
ATOM 2727 C C . SER A 1 335 ? -23.764 -3.359 7.307 1.00 93.62 335 SER A C 1
ATOM 2729 O O . SER A 1 335 ? -24.827 -3.922 7.064 1.00 93.62 335 SER A O 1
ATOM 2731 N N . SER A 1 336 ? -22.889 -3.040 6.350 1.00 95.12 336 SER A N 1
ATOM 2732 C CA . SER A 1 336 ? -23.075 -3.307 4.923 1.00 95.12 336 SER A CA 1
ATOM 2733 C C . SER A 1 336 ? -21.745 -3.616 4.233 1.00 95.12 336 SER A C 1
ATOM 2735 O O . SER A 1 336 ? -20.672 -3.230 4.711 1.00 95.12 336 SER A O 1
ATOM 2737 N N . ARG A 1 337 ? -21.814 -4.291 3.078 1.00 95.00 337 ARG A N 1
ATOM 2738 C CA . ARG A 1 337 ? -20.648 -4.555 2.221 1.00 95.00 337 ARG A CA 1
ATOM 2739 C C . ARG A 1 337 ? -20.008 -3.247 1.770 1.00 95.00 337 ARG A C 1
ATOM 2741 O O . ARG A 1 337 ? -18.789 -3.132 1.783 1.00 95.00 337 ARG A O 1
ATOM 2748 N N . GLU A 1 338 ? -20.820 -2.269 1.380 1.00 95.56 338 GLU A N 1
ATOM 2749 C CA . GLU A 1 338 ? -20.377 -0.982 0.850 1.00 95.56 338 GLU A CA 1
ATOM 2750 C C . GLU A 1 338 ? -19.581 -0.193 1.892 1.00 95.56 338 GLU A C 1
ATOM 2752 O O . GLU A 1 338 ? -18.495 0.293 1.583 1.00 95.56 338 GLU A O 1
ATOM 2757 N N . GLU A 1 339 ? -20.070 -0.106 3.133 1.00 96.06 339 GLU A N 1
ATOM 2758 C CA . GLU A 1 339 ? -19.357 0.582 4.216 1.00 96.06 339 GLU A CA 1
ATOM 2759 C C . GLU A 1 339 ? -18.058 -0.132 4.590 1.00 96.06 339 GLU A C 1
ATOM 2761 O O . GLU A 1 339 ? -17.030 0.529 4.756 1.00 96.06 339 GLU A O 1
ATOM 2766 N N . PHE A 1 340 ? -18.087 -1.466 4.679 1.00 97.69 340 PHE A N 1
ATOM 2767 C CA . PHE A 1 340 ? -16.902 -2.267 4.979 1.00 97.69 340 PHE A CA 1
ATOM 2768 C C . PHE A 1 340 ? -15.837 -2.106 3.896 1.00 97.69 340 PHE A C 1
ATOM 2770 O O . PHE A 1 340 ? -14.682 -1.813 4.187 1.00 97.69 340 PHE A O 1
ATOM 2777 N N . ASN A 1 341 ? -16.230 -2.242 2.634 1.00 97.31 341 ASN A N 1
ATOM 2778 C CA . ASN A 1 341 ? -15.357 -2.079 1.482 1.00 97.31 341 ASN A CA 1
ATOM 2779 C C . ASN A 1 341 ? -14.789 -0.655 1.388 1.00 97.31 341 ASN A C 1
ATOM 2781 O O . ASN A 1 341 ? -13.587 -0.488 1.199 1.00 97.31 341 ASN A O 1
ATOM 2785 N N . GLN A 1 342 ? -15.621 0.377 1.573 1.00 97.75 342 GLN A N 1
ATOM 2786 C CA . GLN A 1 342 ? -15.183 1.773 1.540 1.00 97.75 342 GLN A CA 1
ATOM 2787 C C . GLN A 1 342 ? -14.168 2.075 2.649 1.00 97.75 342 GLN A C 1
ATOM 2789 O O . GLN A 1 342 ? -13.143 2.712 2.390 1.00 97.75 342 GLN A O 1
ATOM 2794 N N . PHE A 1 343 ? -14.436 1.613 3.874 1.00 98.38 343 PHE A N 1
ATOM 2795 C CA . PHE A 1 343 ? -13.520 1.768 4.999 1.00 98.38 343 PHE A CA 1
ATOM 2796 C C . PHE A 1 343 ? -12.220 0.995 4.768 1.00 98.38 343 PHE A C 1
ATOM 2798 O O . PHE A 1 343 ? -11.153 1.600 4.812 1.00 98.38 343 PHE A O 1
ATOM 2805 N N . SER A 1 344 ? -12.294 -0.298 4.441 1.00 98.38 344 SER A N 1
ATOM 2806 C CA . SER A 1 344 ? -11.126 -1.159 4.210 1.00 98.38 344 SER A CA 1
ATOM 2807 C C . SER A 1 344 ? -10.257 -0.669 3.051 1.00 98.38 344 SER A C 1
ATOM 2809 O O . SER A 1 344 ? -9.028 -0.710 3.138 1.00 98.38 344 SER A O 1
ATOM 2811 N N . ARG A 1 345 ? -10.872 -0.138 1.984 1.00 98.31 345 ARG A N 1
ATOM 2812 C CA . ARG A 1 345 ? -10.166 0.476 0.850 1.00 98.31 345 ARG A CA 1
ATOM 2813 C C . ARG A 1 345 ? -9.372 1.688 1.302 1.00 98.31 345 ARG A C 1
ATOM 2815 O O . ARG A 1 345 ? -8.163 1.713 1.100 1.00 98.31 345 ARG A O 1
ATOM 2822 N N . LEU A 1 346 ? -10.035 2.665 1.926 1.00 98.56 346 LEU A N 1
ATOM 2823 C CA . LEU A 1 346 ? -9.389 3.892 2.399 1.00 98.56 346 LEU A CA 1
ATOM 2824 C C . LEU A 1 346 ? -8.328 3.610 3.461 1.00 98.56 346 LEU A C 1
ATOM 2826 O O . LEU A 1 346 ? -7.242 4.174 3.392 1.00 98.56 346 LEU A O 1
ATOM 2830 N N . PHE A 1 347 ? -8.619 2.709 4.395 1.00 98.56 347 PHE A N 1
ATOM 2831 C CA . PHE A 1 347 ? -7.668 2.229 5.388 1.00 98.56 347 PHE A CA 1
ATOM 2832 C C . PHE A 1 347 ? -6.389 1.707 4.727 1.00 98.56 347 PHE A C 1
ATOM 2834 O O . PHE A 1 347 ? -5.296 2.170 5.044 1.00 98.56 347 PHE A O 1
ATOM 2841 N N . THR A 1 348 ? -6.532 0.807 3.751 1.00 98.56 348 THR A N 1
ATOM 2842 C CA . THR A 1 348 ? -5.406 0.208 3.027 1.00 98.56 348 THR A CA 1
ATOM 2843 C C . THR A 1 348 ? -4.553 1.265 2.332 1.00 98.56 348 THR A C 1
ATOM 2845 O O . THR A 1 348 ? -3.339 1.288 2.513 1.00 98.56 348 THR A O 1
ATOM 2848 N N . VAL A 1 349 ? -5.168 2.176 1.568 1.00 98.38 349 VAL A N 1
ATOM 2849 C CA . VAL A 1 349 ? -4.399 3.147 0.772 1.00 98.38 349 VAL A CA 1
ATOM 2850 C C . VAL A 1 349 ? -3.780 4.260 1.605 1.00 98.38 349 VAL A C 1
ATOM 2852 O O . VAL A 1 349 ? -2.674 4.691 1.292 1.00 98.38 349 VAL A O 1
ATOM 2855 N N . VAL A 1 350 ? -4.439 4.691 2.686 1.00 97.88 350 VAL A N 1
ATOM 2856 C CA . VAL A 1 350 ? -3.861 5.654 3.633 1.00 97.88 350 VAL A CA 1
ATOM 2857 C C . VAL A 1 350 ? -2.620 5.047 4.278 1.00 97.88 350 VAL A C 1
ATOM 2859 O O . VAL A 1 350 ? -1.552 5.655 4.237 1.00 97.88 350 VAL A O 1
ATOM 2862 N N . MET A 1 351 ? -2.729 3.820 4.794 1.00 96.94 351 MET A N 1
ATOM 2863 C CA . MET A 1 351 ? -1.597 3.155 5.434 1.00 96.94 351 MET A CA 1
ATOM 2864 C C . MET A 1 351 ? -0.464 2.860 4.444 1.00 96.94 351 MET A C 1
ATOM 2866 O O . MET A 1 351 ? 0.689 3.142 4.760 1.00 96.94 351 MET A O 1
ATOM 2870 N N . LEU A 1 352 ? -0.768 2.381 3.232 1.00 96.25 352 LEU A N 1
ATOM 2871 C CA . LEU A 1 352 ? 0.248 2.146 2.202 1.00 96.25 352 LEU A CA 1
ATOM 2872 C C . LEU A 1 352 ? 0.987 3.433 1.850 1.00 96.25 352 LEU A C 1
ATOM 2874 O O . LEU A 1 352 ? 2.212 3.454 1.914 1.00 96.25 352 LEU A O 1
ATOM 2878 N N . TYR A 1 353 ? 0.271 4.504 1.503 1.00 95.00 353 TYR A N 1
ATOM 2879 C CA . TYR A 1 353 ? 0.897 5.735 1.025 1.00 95.00 353 TYR A CA 1
ATOM 2880 C C . TYR A 1 353 ? 1.772 6.404 2.094 1.00 95.00 353 TYR A C 1
ATOM 2882 O O . TYR A 1 353 ? 2.862 6.894 1.794 1.00 95.00 353 TYR A O 1
ATOM 2890 N N . GLY A 1 354 ? 1.305 6.421 3.344 1.00 89.88 354 GLY A N 1
ATOM 2891 C CA . GLY A 1 354 ? 1.995 7.116 4.423 1.00 89.88 354 GLY A CA 1
ATOM 2892 C C . GLY A 1 354 ? 3.159 6.361 5.048 1.00 89.88 354 GLY A C 1
ATOM 2893 O O . GLY A 1 354 ? 4.200 6.974 5.287 1.00 89.88 354 GLY A O 1
ATOM 2894 N N . SER A 1 355 ? 3.000 5.061 5.320 1.00 86.62 355 SER A N 1
ATOM 2895 C CA . SER A 1 355 ? 4.051 4.271 5.979 1.00 86.62 355 SER A CA 1
ATOM 2896 C C . SER A 1 355 ? 4.870 3.412 5.020 1.00 86.62 355 SER A C 1
ATOM 2898 O O . SER A 1 355 ? 6.011 3.069 5.328 1.00 86.62 355 SER A O 1
ATOM 2900 N N . GLY A 1 356 ? 4.317 3.044 3.858 1.00 86.94 356 GLY A N 1
ATOM 2901 C CA . GLY A 1 356 ? 4.967 2.103 2.941 1.00 86.94 356 GLY A CA 1
ATOM 2902 C C . GLY A 1 356 ? 5.163 0.714 3.545 1.00 86.94 356 GLY A C 1
ATOM 2903 O O . GLY A 1 356 ? 6.049 -0.027 3.125 1.00 86.94 356 GLY A O 1
ATOM 2904 N N . GLY A 1 357 ? 4.392 0.377 4.585 1.00 85.38 357 GLY A N 1
ATOM 2905 C CA . GLY A 1 357 ? 4.639 -0.816 5.384 1.00 85.38 357 GLY A CA 1
ATOM 2906 C C . GLY A 1 357 ? 4.321 -2.125 4.666 1.00 85.38 357 GLY A C 1
ATOM 2907 O O . GLY A 1 357 ? 5.001 -3.120 4.901 1.00 85.38 357 GLY A O 1
ATOM 2908 N N . HIS A 1 358 ? 3.314 -2.118 3.795 1.00 95.38 358 HIS A N 1
ATOM 2909 C CA . HIS A 1 358 ? 2.813 -3.303 3.105 1.00 95.38 358 HIS A CA 1
ATOM 2910 C C . HIS A 1 358 ? 2.373 -2.970 1.675 1.00 95.38 358 HIS A C 1
ATOM 2912 O O . HIS A 1 358 ? 1.923 -1.849 1.420 1.00 95.38 358 HIS A O 1
ATOM 2918 N N . SER A 1 359 ? 2.473 -3.940 0.762 1.00 97.25 359 SER A N 1
ATOM 2919 C CA . SER A 1 359 ? 1.845 -3.861 -0.566 1.00 97.25 359 SER A CA 1
ATOM 2920 C C . SER A 1 359 ? 0.316 -3.935 -0.461 1.00 97.25 359 SER A C 1
ATOM 2922 O O . SER A 1 359 ? -0.239 -4.321 0.573 1.00 97.25 359 SER A O 1
ATOM 2924 N N . LEU A 1 360 ? -0.399 -3.582 -1.533 1.00 98.12 360 LEU A N 1
ATOM 2925 C CA . LEU A 1 360 ? -1.857 -3.716 -1.578 1.00 98.12 360 LEU A CA 1
ATOM 2926 C C . LEU A 1 360 ? -2.286 -5.170 -1.348 1.00 98.12 360 LEU A C 1
ATOM 2928 O O . LEU A 1 360 ? -3.232 -5.414 -0.600 1.00 98.12 360 LEU A O 1
ATOM 2932 N N . LEU A 1 361 ? -1.579 -6.137 -1.944 1.00 98.06 361 LEU A N 1
ATOM 2933 C CA . LEU A 1 361 ? -1.868 -7.553 -1.727 1.00 98.06 361 LEU A CA 1
ATOM 2934 C C . LEU A 1 361 ? -1.647 -7.946 -0.261 1.00 98.06 361 LEU A C 1
ATOM 2936 O O . LEU A 1 361 ? -2.522 -8.567 0.335 1.00 98.06 361 LEU A O 1
ATOM 2940 N N . GLU A 1 362 ? -0.531 -7.541 0.348 1.00 98.00 362 GLU A N 1
ATOM 2941 C CA . GLU A 1 362 ? -0.249 -7.817 1.763 1.00 98.00 362 GLU A CA 1
ATOM 2942 C C . GLU A 1 362 ? -1.310 -7.218 2.706 1.00 98.00 362 GLU A C 1
ATOM 2944 O O . GLU A 1 362 ? -1.624 -7.823 3.734 1.00 98.00 362 GLU A O 1
ATOM 2949 N N . PHE A 1 363 ? -1.881 -6.053 2.374 1.00 97.94 363 PHE A N 1
ATOM 2950 C CA . PHE A 1 363 ? -2.977 -5.444 3.136 1.00 97.94 363 PHE A CA 1
ATOM 2951 C C . PHE A 1 363 ? -4.318 -6.156 2.972 1.00 97.94 363 PHE A C 1
ATOM 2953 O O . PHE A 1 363 ? -5.076 -6.208 3.938 1.00 97.94 363 PHE A O 1
ATOM 2960 N N . ILE A 1 364 ? -4.628 -6.668 1.780 1.00 97.75 364 ILE A N 1
ATOM 2961 C CA . ILE A 1 364 ? -5.933 -7.273 1.477 1.00 97.75 364 ILE A CA 1
ATOM 2962 C C . ILE A 1 364 ? -5.970 -8.773 1.774 1.00 97.75 364 ILE A C 1
ATOM 2964 O O . ILE A 1 364 ? -7.022 -9.280 2.150 1.00 97.75 364 ILE A O 1
ATOM 2968 N N . ALA A 1 365 ? -4.836 -9.472 1.711 1.00 97.62 365 ALA A N 1
ATOM 2969 C CA . ALA A 1 365 ? -4.743 -10.908 1.976 1.00 97.62 365 ALA A CA 1
ATOM 2970 C C . ALA A 1 365 ? -5.358 -11.385 3.310 1.00 97.62 365 ALA A C 1
ATOM 2972 O O . ALA A 1 365 ? -5.919 -12.479 3.326 1.00 97.62 365 ALA A O 1
ATOM 2973 N N . PRO A 1 366 ? -5.352 -10.611 4.417 1.00 97.88 366 PRO A N 1
ATOM 2974 C CA . PRO A 1 366 ? -6.093 -10.977 5.623 1.00 97.88 366 PRO A CA 1
ATOM 2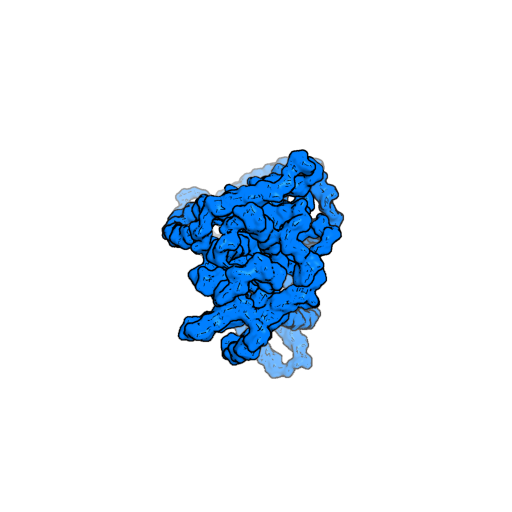975 C C . PRO A 1 366 ? -7.592 -11.222 5.394 1.00 97.88 366 PRO A C 1
ATOM 2977 O O . PRO A 1 366 ? -8.171 -12.035 6.102 1.00 97.88 366 PRO A O 1
ATOM 2980 N N . LEU A 1 367 ? -8.223 -10.569 4.409 1.00 97.50 367 LEU A N 1
ATOM 2981 C CA . LEU A 1 367 ? -9.629 -10.811 4.050 1.00 97.50 367 LEU A CA 1
ATOM 2982 C C . LEU A 1 367 ? -9.846 -12.184 3.404 1.00 97.50 367 LEU A C 1
ATOM 2984 O O . LEU A 1 367 ? -10.968 -12.687 3.389 1.00 97.50 367 LEU A O 1
ATOM 2988 N N . ASP A 1 368 ? -8.787 -12.791 2.869 1.00 95.88 368 ASP A N 1
ATOM 2989 C CA . ASP A 1 368 ? -8.858 -14.097 2.229 1.00 95.88 368 ASP A CA 1
ATOM 2990 C C . ASP A 1 368 ? -8.658 -15.275 3.183 1.00 95.88 368 ASP A C 1
ATOM 2992 O O . ASP A 1 368 ? -8.964 -16.410 2.806 1.00 95.88 368 ASP A O 1
ATOM 2996 N N . VAL A 1 369 ? -8.217 -15.002 4.413 1.00 96.44 369 VAL A N 1
ATOM 2997 C CA . VAL A 1 369 ? -8.023 -15.995 5.472 1.00 96.44 369 VAL A CA 1
ATOM 2998 C C . VAL A 1 369 ? -9.370 -16.567 5.917 1.00 96.44 369 VAL A C 1
ATOM 3000 O O . VAL A 1 369 ? -10.329 -15.822 6.132 1.00 96.44 369 VAL A O 1
ATOM 3003 N N . GLN A 1 370 ? -9.453 -17.893 6.054 1.00 96.12 370 GLN A N 1
ATOM 3004 C CA . GLN A 1 370 ? -10.722 -18.588 6.278 1.00 96.12 370 GLN A CA 1
ATOM 3005 C C . GLN A 1 370 ? -11.405 -18.142 7.574 1.00 96.12 370 GLN A C 1
ATOM 3007 O O . GLN A 1 370 ? -12.585 -17.816 7.556 1.00 96.12 370 GLN A O 1
ATOM 3012 N N . GLU A 1 371 ? -10.655 -18.012 8.665 1.00 97.00 371 GLU A N 1
ATOM 3013 C CA . GLU A 1 371 ? -11.174 -17.558 9.955 1.00 97.00 371 GLU A CA 1
ATOM 3014 C C . GLU A 1 371 ? -11.777 -16.148 9.858 1.00 97.00 371 GLU A C 1
ATOM 3016 O O . GLU A 1 371 ? -12.795 -15.851 10.478 1.00 97.00 371 GLU A O 1
ATOM 3021 N N . VAL A 1 372 ? -11.191 -15.275 9.031 1.00 97.31 372 VAL A N 1
ATOM 3022 C CA . VAL A 1 372 ? -11.732 -13.934 8.770 1.00 97.31 372 VAL A CA 1
ATOM 3023 C C . VAL A 1 372 ? -13.006 -14.018 7.927 1.00 97.31 372 VAL A C 1
ATOM 3025 O O . VAL A 1 372 ? -13.981 -13.324 8.221 1.00 97.31 372 VAL A O 1
ATOM 3028 N N . LYS A 1 373 ? -13.039 -14.879 6.904 1.00 96.94 373 LYS A N 1
ATOM 3029 C CA . LYS A 1 373 ? -14.242 -15.124 6.091 1.00 96.94 373 LYS A CA 1
ATOM 3030 C C . LYS A 1 373 ? -15.400 -15.657 6.930 1.00 96.94 373 LYS A C 1
ATOM 3032 O O . LYS A 1 373 ? -16.527 -15.203 6.740 1.00 96.94 373 LYS A O 1
ATOM 3037 N N . ASP A 1 374 ? -15.114 -16.530 7.888 1.00 96.44 374 ASP A N 1
ATOM 3038 C CA . ASP A 1 374 ? -16.104 -17.109 8.800 1.00 96.44 374 ASP A CA 1
ATOM 3039 C C . ASP A 1 374 ? -16.698 -16.062 9.758 1.00 96.44 374 ASP A C 1
ATOM 3041 O O . ASP A 1 374 ? -17.871 -16.147 10.120 1.00 96.44 374 ASP A O 1
ATOM 3045 N N . GLU A 1 375 ? -15.933 -15.026 10.119 1.00 96.69 375 GLU A N 1
ATOM 3046 C CA . GLU A 1 375 ? -16.419 -13.901 10.931 1.00 96.69 375 GLU A CA 1
ATOM 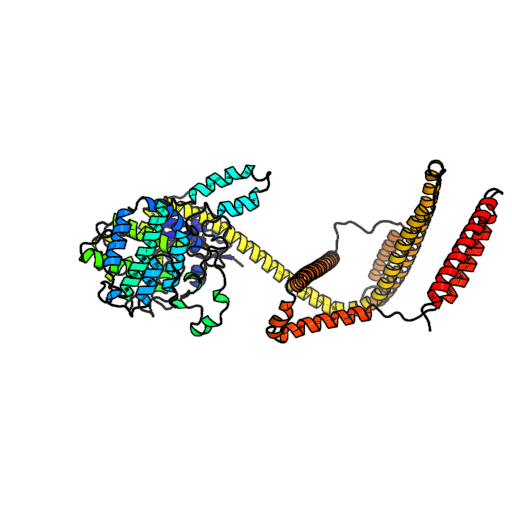3047 C C . GLU A 1 375 ? -17.185 -12.842 10.131 1.00 96.69 375 GLU A C 1
ATOM 3049 O O . GLU A 1 375 ? -17.996 -12.094 10.692 1.00 96.69 375 GLU A O 1
ATOM 3054 N N . PHE A 1 376 ? -16.957 -12.758 8.820 1.00 96.00 376 PHE A N 1
ATOM 3055 C CA . PHE A 1 376 ? -17.608 -11.801 7.925 1.00 96.00 376 PHE A CA 1
ATOM 3056 C C . PHE A 1 376 ? -18.264 -12.468 6.700 1.00 96.00 376 PHE A C 1
ATOM 3058 O O . PHE A 1 376 ? -18.088 -11.979 5.579 1.00 96.00 376 PHE A O 1
ATOM 3065 N N . PRO A 1 377 ? -19.080 -13.529 6.861 1.00 94.12 377 PRO A N 1
ATOM 3066 C CA . PRO A 1 377 ? -19.544 -14.331 5.731 1.00 94.12 377 PRO A CA 1
ATOM 3067 C C . PRO A 1 377 ? -20.418 -13.506 4.784 1.00 94.12 377 PRO A C 1
ATOM 3069 O O . PRO A 1 377 ? -20.204 -13.520 3.578 1.00 94.12 377 PRO A O 1
ATOM 3072 N N . ALA A 1 378 ? -21.318 -12.680 5.328 1.00 90.94 378 ALA A N 1
ATOM 3073 C CA . ALA A 1 378 ? -22.185 -11.802 4.539 1.00 90.94 378 ALA A CA 1
ATOM 3074 C C . ALA A 1 378 ? -21.429 -10.715 3.747 1.00 90.94 378 ALA A C 1
ATOM 3076 O O . ALA A 1 378 ? -21.978 -10.158 2.799 1.00 90.94 378 ALA A O 1
ATOM 3077 N N . LEU A 1 379 ? -20.191 -10.387 4.137 1.00 91.44 379 LEU A N 1
ATOM 3078 C CA . LEU A 1 379 ? -19.388 -9.340 3.496 1.00 91.44 379 LEU A CA 1
ATOM 3079 C C . LEU A 1 379 ? -18.361 -9.933 2.519 1.00 91.44 379 LEU A C 1
ATOM 3081 O O . LEU A 1 379 ? -18.107 -9.341 1.469 1.00 91.44 379 LEU A O 1
ATOM 3085 N N . LEU A 1 380 ? -17.781 -11.091 2.855 1.00 92.62 380 LEU A N 1
ATOM 3086 C CA . LEU A 1 380 ? -16.638 -11.683 2.151 1.00 92.62 380 LEU A CA 1
ATOM 3087 C C . LEU A 1 380 ? -16.999 -12.913 1.305 1.00 92.62 380 LEU A C 1
ATOM 3089 O O . LEU A 1 380 ? -16.345 -13.158 0.295 1.00 92.62 380 LEU A O 1
ATOM 3093 N N . ILE A 1 381 ? -18.058 -13.646 1.659 1.00 89.06 381 ILE A N 1
ATOM 3094 C CA . ILE A 1 381 ? -18.584 -14.797 0.909 1.00 89.06 381 ILE A CA 1
ATOM 3095 C C . ILE A 1 381 ? -19.918 -14.376 0.280 1.00 89.06 381 ILE A C 1
ATOM 3097 O O . ILE A 1 381 ? -20.998 -14.801 0.682 1.00 89.06 381 ILE A O 1
ATOM 3101 N N . SER A 1 382 ? -19.845 -13.462 -0.683 1.00 86.62 382 SER A N 1
ATOM 3102 C CA . SER A 1 382 ? -21.012 -12.972 -1.422 1.00 86.62 382 SER A CA 1
ATOM 3103 C C . SER A 1 382 ? -20.810 -13.146 -2.923 1.00 86.62 382 SER A C 1
ATOM 3105 O O . SER A 1 382 ? -19.692 -13.383 -3.377 1.00 86.62 382 SER A O 1
ATOM 3107 N N . ASP A 1 383 ? -21.869 -12.937 -3.707 1.00 88.00 383 ASP A N 1
ATOM 3108 C CA . ASP A 1 383 ? -21.794 -12.907 -5.178 1.00 88.00 383 ASP A CA 1
ATOM 3109 C C . ASP A 1 383 ? -20.857 -11.804 -5.707 1.00 88.00 383 ASP A C 1
ATOM 3111 O O . ASP A 1 383 ? -20.480 -11.792 -6.879 1.00 88.00 383 ASP A O 1
ATOM 3115 N N . LYS A 1 384 ? -20.486 -10.847 -4.847 1.00 89.31 384 LYS A N 1
ATOM 3116 C CA . LYS A 1 384 ? -19.556 -9.754 -5.136 1.00 89.31 384 LYS A CA 1
ATOM 3117 C C . LYS A 1 384 ? -18.462 -9.729 -4.065 1.00 89.31 384 LYS A C 1
ATOM 3119 O O . LYS A 1 384 ? -18.452 -8.811 -3.239 1.00 89.31 384 LYS A O 1
ATOM 3124 N N . PRO A 1 385 ? -17.549 -10.712 -4.036 1.00 89.56 385 PRO A N 1
ATOM 3125 C CA . PRO A 1 385 ? -16.525 -10.770 -3.002 1.00 89.56 385 PRO A CA 1
ATOM 3126 C C . PRO A 1 385 ? -15.670 -9.498 -3.020 1.00 89.56 385 PRO A C 1
ATOM 3128 O O . PRO A 1 385 ? -15.450 -8.890 -4.071 1.00 89.56 385 PRO A O 1
ATOM 3131 N N . ILE A 1 386 ? -15.223 -9.074 -1.840 1.00 95.00 386 ILE A N 1
ATOM 3132 C CA . ILE A 1 386 ? -14.289 -7.958 -1.700 1.00 95.00 386 ILE A CA 1
ATOM 3133 C C . ILE A 1 386 ? -12.893 -8.518 -1.950 1.00 95.00 386 ILE A C 1
ATOM 3135 O O . ILE A 1 386 ? -12.337 -9.210 -1.105 1.00 95.00 386 ILE A O 1
ATOM 3139 N N . THR A 1 387 ? -12.352 -8.245 -3.131 1.00 95.06 387 THR A N 1
ATOM 3140 C CA . THR A 1 387 ? -11.036 -8.712 -3.575 1.00 95.06 387 THR A CA 1
ATOM 3141 C C . THR A 1 387 ? -10.151 -7.527 -3.935 1.00 95.06 387 THR A C 1
ATOM 3143 O O . THR A 1 387 ? -10.626 -6.404 -4.113 1.00 95.06 387 THR A O 1
ATOM 3146 N N . LEU A 1 388 ? -8.851 -7.769 -4.111 1.00 96.75 388 LEU A N 1
ATOM 3147 C CA . LEU A 1 388 ? -7.926 -6.739 -4.587 1.00 96.75 388 LEU A CA 1
ATOM 3148 C C . LEU A 1 388 ? -8.391 -6.122 -5.923 1.00 96.75 388 LEU A C 1
ATOM 3150 O O . LEU A 1 388 ? -8.381 -4.901 -6.087 1.00 96.75 388 LEU A O 1
ATOM 3154 N N . GLU A 1 389 ? -8.869 -6.961 -6.846 1.00 97.00 389 GLU A N 1
ATOM 3155 C CA . GLU A 1 389 ? -9.430 -6.530 -8.129 1.00 97.00 389 GLU A CA 1
ATOM 3156 C C . GLU A 1 389 ? -10.700 -5.689 -7.936 1.00 97.00 389 GLU A C 1
ATOM 3158 O O . GLU A 1 389 ? -10.819 -4.614 -8.527 1.00 97.00 389 GLU A O 1
ATOM 3163 N N . SER A 1 390 ? -11.638 -6.125 -7.086 1.00 95.81 390 SER A N 1
ATOM 3164 C CA . SER A 1 390 ? -12.875 -5.368 -6.890 1.00 95.81 390 SER A CA 1
ATOM 3165 C C . SER A 1 390 ? -12.616 -4.018 -6.224 1.00 95.81 390 SER A C 1
ATOM 3167 O O . SER A 1 390 ? -13.191 -3.004 -6.613 1.00 95.81 390 SER A O 1
ATOM 3169 N N . MET A 1 391 ? -11.715 -3.988 -5.239 1.00 97.31 391 MET A N 1
ATOM 3170 C CA . MET A 1 391 ? -11.406 -2.799 -4.453 1.00 97.31 391 MET A CA 1
ATOM 3171 C C . MET A 1 391 ? -10.650 -1.740 -5.244 1.00 97.31 391 MET A C 1
ATOM 3173 O O . MET A 1 391 ? -10.933 -0.554 -5.077 1.00 97.31 391 MET A O 1
ATOM 3177 N N . PHE A 1 392 ? -9.682 -2.149 -6.061 1.00 98.31 392 PHE A N 1
ATOM 3178 C CA . PHE A 1 392 ? -8.711 -1.225 -6.643 1.00 98.31 392 PHE A CA 1
ATOM 3179 C C . PHE A 1 392 ? -8.729 -1.167 -8.162 1.00 98.31 392 PHE A C 1
ATOM 3181 O O . PHE A 1 392 ? -8.054 -0.307 -8.719 1.00 98.31 392 PHE A O 1
ATOM 3188 N N . TYR A 1 393 ? -9.532 -2.005 -8.819 1.00 97.88 393 TYR A N 1
ATOM 3189 C CA . TYR A 1 393 ? -9.778 -1.919 -10.251 1.00 97.88 393 TYR A CA 1
ATOM 3190 C C . TYR A 1 393 ? -11.257 -1.684 -10.565 1.00 97.88 393 TYR A C 1
ATOM 3192 O O . TYR A 1 393 ? -11.609 -0.569 -10.946 1.00 97.88 393 TYR A O 1
ATOM 3200 N N . THR A 1 394 ? -12.144 -2.668 -10.389 1.00 96.81 394 THR A N 1
ATOM 3201 C CA . THR A 1 394 ? -13.507 -2.574 -10.955 1.00 96.81 394 THR A CA 1
ATOM 3202 C C . THR A 1 394 ? -14.353 -1.466 -10.326 1.00 96.81 394 THR A C 1
ATOM 3204 O O . THR A 1 394 ? -15.071 -0.777 -11.048 1.00 96.81 394 THR A O 1
ATOM 3207 N N . GLU A 1 395 ? -14.223 -1.226 -9.019 1.00 96.69 395 GLU A N 1
ATOM 3208 C CA . GLU A 1 395 ? -14.938 -0.164 -8.296 1.00 96.69 395 GLU A CA 1
ATOM 3209 C C . GLU A 1 395 ? -14.103 1.127 -8.124 1.00 96.69 395 GLU A C 1
ATOM 3211 O O . GLU A 1 395 ? -14.503 2.047 -7.403 1.00 96.69 395 GLU A O 1
ATOM 3216 N N . ASN A 1 396 ? -12.931 1.201 -8.766 1.00 97.50 396 ASN A N 1
ATOM 3217 C CA . ASN A 1 396 ? -11.969 2.298 -8.620 1.00 97.50 396 ASN A CA 1
ATOM 3218 C C . ASN A 1 396 ? -11.218 2.605 -9.933 1.00 97.50 396 ASN A C 1
ATOM 3220 O O . ASN A 1 396 ? -10.038 2.952 -9.936 1.00 97.50 396 ASN A O 1
ATOM 3224 N N . GLN A 1 397 ? -11.910 2.459 -11.067 1.00 97.31 397 GLN A N 1
ATOM 3225 C CA . GLN A 1 397 ? -11.296 2.480 -12.399 1.00 97.31 397 GLN A CA 1
ATOM 3226 C C . GLN A 1 397 ? -10.584 3.795 -12.733 1.00 97.31 397 GLN A C 1
ATOM 3228 O O . GLN A 1 397 ? -9.570 3.764 -13.424 1.00 97.31 397 GLN A O 1
ATOM 3233 N N . ASN A 1 398 ? -11.089 4.938 -12.260 1.00 97.19 398 ASN A N 1
ATOM 3234 C CA . ASN A 1 398 ? -10.493 6.247 -12.549 1.00 97.19 398 ASN A CA 1
ATOM 3235 C C . ASN A 1 398 ? -9.089 6.355 -11.943 1.00 97.19 398 ASN A C 1
ATOM 3237 O O . ASN A 1 398 ? -8.116 6.496 -12.684 1.00 97.19 398 ASN A O 1
ATOM 3241 N N . ALA A 1 399 ? -8.977 6.184 -10.623 1.00 97.50 399 ALA A N 1
ATOM 3242 C CA . ALA A 1 399 ? -7.697 6.122 -9.927 1.00 97.50 399 ALA A CA 1
ATOM 3243 C C . ALA A 1 399 ? -6.773 5.027 -10.487 1.00 97.50 399 ALA A C 1
ATOM 3245 O O . ALA A 1 399 ? -5.584 5.277 -10.680 1.00 97.50 399 ALA A O 1
ATOM 3246 N N . PHE A 1 400 ? -7.317 3.844 -10.804 1.00 98.62 400 PHE A N 1
ATOM 3247 C CA . PHE A 1 400 ? -6.562 2.751 -11.421 1.00 98.62 400 PHE A CA 1
ATOM 3248 C C . PHE A 1 400 ? -5.942 3.146 -12.760 1.00 98.62 400 PHE A C 1
ATOM 3250 O O . PHE A 1 400 ? -4.739 2.997 -12.954 1.00 98.62 400 PHE A O 1
ATOM 3257 N N . ASN A 1 401 ? -6.752 3.655 -13.689 1.00 98.38 401 ASN A N 1
ATOM 3258 C CA . ASN A 1 401 ? -6.296 4.015 -15.027 1.00 98.38 401 ASN A CA 1
ATOM 3259 C C . ASN A 1 401 ? -5.305 5.186 -14.981 1.00 98.38 401 ASN A C 1
ATOM 3261 O O . ASN A 1 401 ? -4.330 5.166 -15.727 1.00 98.38 401 ASN A O 1
ATOM 3265 N N . ALA A 1 402 ? -5.515 6.167 -14.096 1.00 96.94 402 ALA A N 1
ATOM 3266 C CA . ALA A 1 402 ? -4.573 7.267 -13.897 1.00 96.94 402 ALA A CA 1
ATOM 3267 C C . ALA A 1 402 ? -3.201 6.752 -13.426 1.00 96.94 402 ALA A C 1
ATOM 3269 O O . ALA A 1 402 ? -2.195 6.990 -14.095 1.00 96.94 402 ALA A O 1
ATOM 3270 N N . ALA A 1 403 ? -3.172 5.960 -12.348 1.00 98.12 403 ALA A N 1
ATOM 3271 C CA . ALA A 1 403 ? -1.938 5.375 -11.822 1.00 98.12 403 ALA A CA 1
ATOM 3272 C C . ALA A 1 403 ? -1.254 4.444 -12.837 1.00 98.12 403 ALA A C 1
ATOM 3274 O O . ALA A 1 403 ? -0.030 4.444 -12.965 1.00 98.12 403 ALA A O 1
ATOM 3275 N N . LEU A 1 404 ? -2.030 3.661 -13.592 1.00 98.69 404 LEU A N 1
ATOM 3276 C CA . LEU A 1 404 ? -1.507 2.775 -14.629 1.00 98.69 404 LEU A CA 1
ATOM 3277 C C . LEU A 1 404 ? -0.832 3.563 -15.757 1.00 98.69 404 LEU A C 1
ATOM 3279 O O . LEU A 1 404 ? 0.278 3.217 -16.150 1.00 98.69 404 LEU A O 1
ATOM 3283 N N . ASN A 1 405 ? -1.462 4.631 -16.250 1.00 98.12 405 ASN A N 1
ATOM 3284 C CA . ASN A 1 405 ? -0.903 5.461 -17.319 1.00 98.12 405 ASN A CA 1
ATOM 3285 C C . ASN A 1 405 ? 0.403 6.145 -16.886 1.00 98.12 405 ASN A C 1
ATOM 3287 O O . ASN A 1 405 ? 1.386 6.123 -17.628 1.00 98.12 405 ASN A O 1
ATOM 3291 N N . GLU A 1 406 ? 0.437 6.687 -15.666 1.00 96.75 406 GLU A N 1
ATOM 3292 C CA . GLU A 1 406 ? 1.651 7.252 -15.062 1.00 96.75 406 GLU A CA 1
ATOM 3293 C C . GLU A 1 406 ? 2.751 6.191 -14.941 1.00 96.75 406 GLU A C 1
ATOM 3295 O O . GLU A 1 406 ? 3.901 6.430 -15.306 1.00 96.75 406 GLU A O 1
ATOM 3300 N N . THR A 1 407 ? 2.391 4.972 -14.535 1.00 98.50 407 THR A N 1
ATOM 3301 C CA . THR A 1 407 ? 3.347 3.864 -14.422 1.00 98.50 407 THR A CA 1
ATOM 3302 C C . THR A 1 407 ? 3.877 3.405 -15.781 1.00 98.50 407 THR A C 1
ATOM 3304 O O . THR A 1 407 ? 5.059 3.089 -15.895 1.00 98.50 407 THR A O 1
ATOM 3307 N N . ILE A 1 408 ? 3.051 3.373 -16.832 1.00 98.50 408 ILE A N 1
ATOM 3308 C CA . ILE A 1 408 ? 3.509 3.050 -18.195 1.00 98.50 408 ILE A CA 1
ATOM 3309 C C . ILE A 1 408 ? 4.568 4.062 -18.640 1.00 98.50 408 ILE A C 1
ATOM 3311 O O . ILE A 1 408 ? 5.602 3.668 -19.185 1.00 98.50 408 ILE A O 1
ATOM 3315 N N . HIS A 1 409 ? 4.338 5.353 -18.382 1.00 97.31 409 HIS A N 1
ATOM 3316 C CA . HIS A 1 409 ? 5.316 6.397 -18.673 1.00 97.31 409 HIS A CA 1
ATOM 3317 C C . HIS A 1 409 ? 6.598 6.214 -17.848 1.00 97.31 409 HIS A C 1
ATOM 3319 O O . HIS A 1 409 ? 7.689 6.143 -18.415 1.00 97.31 409 HIS A O 1
ATOM 3325 N N . TYR A 1 410 ? 6.465 6.024 -16.534 1.00 97.31 410 TYR A N 1
ATOM 3326 C CA . TYR A 1 410 ? 7.585 5.753 -15.637 1.00 97.31 410 TYR A CA 1
ATOM 3327 C C . TYR A 1 410 ? 8.414 4.540 -16.091 1.00 97.31 410 TYR A C 1
ATOM 3329 O O . TYR A 1 410 ? 9.635 4.627 -16.204 1.00 97.31 410 TYR A O 1
ATOM 3337 N N . ASN A 1 411 ? 7.775 3.421 -16.447 1.00 98.06 411 ASN A N 1
ATOM 3338 C CA . ASN A 1 411 ? 8.454 2.219 -16.934 1.00 98.06 411 ASN A CA 1
ATOM 3339 C C . ASN A 1 411 ? 9.259 2.487 -18.214 1.00 98.06 411 ASN A C 1
ATOM 3341 O O . ASN A 1 411 ? 10.387 2.009 -18.327 1.00 98.06 411 ASN A O 1
ATOM 3345 N N . LYS A 1 412 ? 8.729 3.282 -19.156 1.00 97.50 412 LYS A N 1
ATOM 3346 C CA . LYS A 1 412 ? 9.466 3.673 -20.371 1.00 97.50 412 LYS A CA 1
ATOM 3347 C C . LYS A 1 412 ? 10.768 4.396 -20.015 1.00 97.50 412 LYS A C 1
ATOM 3349 O O . LYS A 1 412 ? 11.815 4.046 -20.557 1.00 97.50 412 LYS A O 1
ATOM 3354 N N . GLU A 1 413 ? 10.729 5.337 -19.075 1.00 95.81 413 GLU A N 1
ATOM 3355 C CA . GLU A 1 413 ? 11.921 6.076 -18.638 1.00 95.81 413 GLU A CA 1
ATOM 3356 C C . GLU A 1 413 ? 12.913 5.197 -17.857 1.00 95.81 413 GLU A C 1
ATOM 3358 O O . GLU A 1 413 ? 14.125 5.280 -18.070 1.00 95.81 413 GLU A O 1
ATOM 3363 N N . ILE A 1 414 ? 12.425 4.274 -17.020 1.00 94.69 414 ILE A N 1
ATOM 3364 C CA . ILE A 1 414 ? 13.275 3.300 -16.317 1.00 94.69 414 ILE A CA 1
ATOM 3365 C C . ILE A 1 414 ? 14.002 2.380 -17.295 1.00 94.69 414 ILE A C 1
ATOM 3367 O O . ILE A 1 414 ? 15.201 2.138 -17.136 1.00 94.69 414 ILE A O 1
ATOM 3371 N N . LEU A 1 415 ? 13.303 1.870 -18.311 1.00 95.38 415 LEU A N 1
ATOM 3372 C CA . LEU A 1 415 ? 13.902 0.998 -19.318 1.00 95.38 415 LEU A CA 1
ATOM 3373 C C . LEU A 1 415 ? 14.939 1.746 -20.160 1.00 95.38 415 LEU A C 1
ATOM 3375 O O . LEU A 1 415 ? 16.045 1.236 -20.310 1.00 95.38 415 LEU A O 1
ATOM 3379 N N . LYS A 1 416 ? 14.651 2.977 -20.607 1.00 93.88 416 LYS A N 1
ATOM 3380 C CA . LYS A 1 416 ? 15.641 3.830 -21.295 1.00 93.88 416 LYS A CA 1
ATOM 3381 C C . LYS A 1 416 ? 16.882 4.067 -20.440 1.00 93.88 416 LYS A C 1
ATOM 3383 O O . LYS A 1 416 ? 18.002 3.938 -20.923 1.00 93.88 416 LYS A O 1
ATOM 3388 N N . ARG A 1 417 ? 16.704 4.370 -19.149 1.00 91.06 417 ARG A N 1
ATOM 3389 C CA . ARG A 1 417 ? 17.827 4.560 -18.224 1.00 91.06 417 ARG A CA 1
ATOM 3390 C C . ARG A 1 417 ? 18.670 3.293 -18.087 1.00 91.06 417 ARG A C 1
ATOM 3392 O O . ARG A 1 417 ? 19.892 3.389 -18.065 1.00 91.06 417 ARG A O 1
ATOM 3399 N N . ARG A 1 418 ? 18.043 2.114 -17.996 1.00 90.50 418 ARG A N 1
ATOM 3400 C CA . ARG A 1 418 ? 18.762 0.829 -17.960 1.00 90.50 418 ARG A CA 1
ATOM 3401 C C . ARG A 1 418 ? 19.515 0.569 -19.264 1.00 90.50 418 ARG A C 1
ATOM 3403 O O . ARG A 1 418 ? 20.659 0.138 -19.204 1.00 90.50 418 ARG A O 1
ATOM 3410 N N . GLU A 1 419 ? 18.904 0.848 -20.414 1.00 89.81 419 GLU A N 1
ATOM 3411 C CA . GLU A 1 419 ? 19.547 0.726 -21.730 1.00 89.81 419 GLU A CA 1
ATOM 3412 C C . GLU A 1 419 ? 20.783 1.637 -21.828 1.00 89.81 419 GLU A C 1
ATOM 3414 O O . GLU A 1 419 ? 21.866 1.155 -22.155 1.00 89.81 419 GLU A O 1
ATOM 3419 N N . MET A 1 420 ? 20.658 2.907 -21.428 1.00 89.50 420 MET A N 1
ATOM 3420 C CA . MET A 1 420 ? 21.769 3.866 -21.379 1.00 89.50 420 MET A CA 1
ATOM 3421 C C . MET A 1 420 ? 22.894 3.409 -20.438 1.00 89.50 420 MET A C 1
ATOM 3423 O O . MET A 1 420 ? 24.065 3.480 -20.796 1.00 89.50 420 MET A O 1
ATOM 3427 N N . LEU A 1 421 ? 22.568 2.915 -19.238 1.00 85.88 421 LEU A N 1
ATOM 3428 C CA . LEU A 1 421 ? 23.580 2.403 -18.304 1.00 85.88 421 LEU A CA 1
ATOM 3429 C C . LEU A 1 421 ? 24.303 1.173 -18.864 1.00 85.88 421 LEU A C 1
ATOM 3431 O O . LEU A 1 421 ? 25.518 1.082 -18.755 1.00 85.88 421 LEU A O 1
ATOM 3435 N N . GLN A 1 422 ? 23.583 0.264 -19.526 1.00 86.44 422 GLN A N 1
ATOM 3436 C CA . GLN A 1 422 ? 24.197 -0.888 -20.187 1.00 86.44 422 GLN A CA 1
ATOM 3437 C C . GLN A 1 422 ? 25.103 -0.481 -21.354 1.00 86.44 422 GLN A C 1
ATOM 3439 O O . GLN A 1 422 ? 26.093 -1.160 -21.616 1.00 86.44 422 GLN A O 1
ATOM 3444 N N . GLU A 1 423 ? 24.762 0.582 -22.079 1.00 84.12 423 GLU A N 1
ATOM 3445 C CA . GLU A 1 423 ? 25.619 1.150 -23.120 1.00 84.12 423 GLU A CA 1
ATOM 3446 C C . GLU A 1 423 ? 26.896 1.745 -22.519 1.00 84.12 423 GLU A C 1
ATOM 3448 O O . GLU A 1 423 ? 27.991 1.429 -22.980 1.00 84.12 423 GLU A O 1
ATOM 3453 N N . ILE A 1 424 ? 26.766 2.520 -21.437 1.00 80.75 424 ILE A N 1
ATOM 3454 C CA . ILE A 1 424 ? 27.903 3.062 -20.685 1.00 80.75 424 ILE A CA 1
ATOM 3455 C C . ILE A 1 424 ? 28.803 1.928 -20.183 1.00 80.75 424 ILE A C 1
ATOM 3457 O O . ILE A 1 424 ? 30.007 1.990 -20.407 1.00 80.75 424 ILE A O 1
ATOM 3461 N N . ASP A 1 425 ? 28.251 0.875 -19.578 1.00 79.25 425 ASP A N 1
ATOM 3462 C CA . ASP A 1 425 ? 29.034 -0.258 -19.068 1.00 79.25 425 ASP A CA 1
ATOM 3463 C C . ASP A 1 425 ? 29.775 -0.992 -20.193 1.00 79.25 425 ASP A C 1
ATOM 3465 O O . ASP A 1 425 ? 30.961 -1.286 -20.063 1.00 79.25 425 ASP A O 1
ATOM 3469 N N . ARG A 1 426 ? 29.125 -1.220 -21.345 1.00 80.88 426 ARG A N 1
ATOM 3470 C CA . ARG A 1 426 ? 29.780 -1.820 -22.523 1.00 80.88 426 ARG A CA 1
ATOM 3471 C C . ARG A 1 426 ? 30.904 -0.945 -23.063 1.00 80.88 426 ARG A C 1
ATOM 3473 O O . ARG A 1 426 ? 31.932 -1.479 -23.468 1.00 80.88 426 ARG A O 1
ATOM 3480 N N . ASN A 1 427 ? 30.717 0.372 -23.064 1.00 77.81 427 ASN A N 1
ATOM 3481 C CA . ASN A 1 427 ? 31.735 1.315 -23.513 1.00 77.81 427 ASN A CA 1
ATOM 3482 C C . ASN A 1 427 ? 32.878 1.410 -22.496 1.00 77.81 427 ASN A C 1
ATOM 3484 O O . ASN A 1 427 ? 34.033 1.457 -22.895 1.00 77.81 427 ASN A O 1
ATOM 3488 N N . ILE A 1 428 ? 32.599 1.361 -21.190 1.00 75.81 428 ILE A N 1
ATOM 3489 C CA . ILE A 1 428 ? 33.623 1.334 -20.138 1.00 75.81 428 ILE A CA 1
ATOM 3490 C C . ILE A 1 428 ? 34.423 0.035 -20.192 1.00 75.81 428 ILE A C 1
ATOM 3492 O O . ILE A 1 428 ? 35.645 0.104 -20.128 1.00 75.81 428 ILE A O 1
ATOM 3496 N N . ASP A 1 429 ? 33.779 -1.124 -20.331 1.00 65.62 429 ASP A N 1
ATOM 3497 C CA . ASP A 1 429 ? 34.463 -2.412 -20.476 1.00 65.62 429 ASP A CA 1
ATOM 3498 C C . ASP A 1 429 ? 35.218 -2.495 -21.805 1.00 65.62 429 ASP A C 1
ATOM 3500 O O . ASP A 1 429 ? 36.338 -3.001 -21.841 1.00 65.62 429 ASP A O 1
ATOM 3504 N N . GLY A 1 430 ? 34.661 -1.917 -22.873 1.00 58.34 430 GLY A N 1
ATOM 3505 C CA . GLY A 1 430 ? 35.345 -1.686 -24.141 1.00 58.34 430 GLY A CA 1
ATOM 3506 C C . GLY A 1 430 ? 36.617 -0.873 -23.936 1.00 58.34 430 GLY A C 1
ATOM 3507 O O . GLY A 1 430 ? 37.693 -1.359 -24.256 1.00 58.34 430 GLY A O 1
ATOM 3508 N N . HIS A 1 431 ? 36.525 0.280 -23.274 1.00 54.44 431 HIS A N 1
ATOM 3509 C CA . HIS A 1 431 ? 37.657 1.136 -22.924 1.00 54.44 431 HIS A CA 1
ATOM 3510 C C . HIS A 1 431 ? 38.567 0.556 -21.842 1.00 54.44 431 HIS A C 1
ATOM 3512 O O . HIS A 1 431 ? 39.678 1.043 -21.679 1.00 54.44 431 HIS A O 1
ATOM 3518 N N . LYS A 1 432 ? 38.134 -0.426 -21.050 1.00 56.56 432 LYS A N 1
ATOM 3519 C CA . LYS A 1 432 ? 38.974 -1.133 -20.076 1.00 56.56 432 LYS A CA 1
ATOM 3520 C C . LYS A 1 432 ? 39.766 -2.228 -20.774 1.00 56.56 432 LYS A C 1
ATOM 3522 O O . LYS A 1 432 ? 40.952 -2.347 -20.520 1.00 56.56 432 LYS A O 1
ATOM 3527 N N . LEU A 1 433 ? 39.154 -2.938 -21.721 1.00 52.09 433 LEU A N 1
ATOM 3528 C CA . LEU A 1 433 ? 39.828 -3.871 -22.620 1.00 52.09 433 LEU A CA 1
ATOM 3529 C C . LEU A 1 433 ? 40.774 -3.135 -23.580 1.00 52.09 433 LEU A C 1
ATOM 3531 O O . LEU A 1 433 ? 41.851 -3.631 -23.889 1.00 52.09 433 LEU A O 1
ATOM 3535 N N . GLU A 1 434 ? 40.381 -1.951 -24.043 1.00 51.72 434 GLU A N 1
ATOM 3536 C CA . GLU A 1 434 ? 41.191 -1.055 -24.864 1.00 51.72 434 GLU A CA 1
ATOM 3537 C C . GLU A 1 434 ? 42.295 -0.418 -24.026 1.00 51.72 434 GLU A C 1
ATOM 3539 O O . GLU A 1 434 ? 43.426 -0.448 -24.476 1.00 51.72 434 GLU A O 1
ATOM 3544 N N . ARG A 1 435 ? 42.037 -0.025 -22.767 1.00 52.72 435 ARG A N 1
ATOM 3545 C CA . ARG A 1 435 ? 43.078 0.367 -21.801 1.00 52.72 435 ARG A CA 1
ATOM 3546 C C . ARG A 1 435 ? 44.002 -0.775 -21.410 1.00 52.72 435 ARG A C 1
ATOM 3548 O O . ARG A 1 435 ? 45.167 -0.511 -21.182 1.00 52.72 435 ARG A O 1
ATOM 3555 N N . ASP A 1 436 ? 43.543 -2.020 -21.328 1.00 50.50 436 ASP A N 1
ATOM 3556 C CA . ASP A 1 436 ? 44.384 -3.184 -21.019 1.00 50.50 436 ASP A CA 1
ATOM 3557 C C . ASP A 1 436 ? 45.212 -3.601 -22.245 1.00 50.50 436 ASP A C 1
ATOM 3559 O O . ASP A 1 436 ? 46.375 -3.975 -22.106 1.00 50.50 436 ASP A O 1
ATOM 3563 N N . LYS A 1 437 ? 44.667 -3.453 -23.461 1.00 50.41 437 LYS A N 1
ATOM 3564 C CA . LYS A 1 437 ? 45.421 -3.555 -24.721 1.00 50.41 437 LYS A CA 1
ATOM 3565 C C . LYS A 1 437 ? 46.397 -2.397 -24.887 1.00 50.41 437 LYS A C 1
ATOM 3567 O O . LYS A 1 437 ? 47.528 -2.638 -25.282 1.00 50.41 437 LYS A O 1
ATOM 3572 N N . GLU A 1 438 ? 46.001 -1.176 -24.545 1.00 46.53 438 GLU A N 1
ATOM 3573 C CA . GLU A 1 438 ? 46.853 0.010 -24.490 1.00 46.53 438 GLU A CA 1
ATOM 3574 C C . GLU A 1 438 ? 47.869 -0.097 -23.371 1.00 46.53 438 GLU A C 1
ATOM 3576 O O . GLU A 1 438 ? 48.943 0.443 -23.536 1.00 46.53 438 GLU A O 1
ATOM 3581 N N . LYS A 1 439 ? 47.594 -0.812 -22.277 1.00 51.94 439 LYS A N 1
ATOM 3582 C CA . LYS A 1 439 ? 48.534 -1.086 -21.187 1.00 51.94 439 LYS A CA 1
ATOM 3583 C C . LYS A 1 439 ? 49.525 -2.171 -21.577 1.00 51.94 439 LYS A C 1
ATOM 3585 O O . LYS A 1 439 ? 50.700 -1.991 -21.322 1.00 51.94 439 LYS A O 1
ATOM 3590 N N . LEU A 1 440 ? 49.114 -3.222 -22.285 1.00 49.44 440 LEU A N 1
ATOM 3591 C CA . LEU A 1 440 ? 50.025 -4.176 -22.936 1.00 49.44 440 LEU A CA 1
ATOM 3592 C C . LEU A 1 440 ? 50.867 -3.495 -24.026 1.00 49.44 440 LEU A C 1
ATOM 3594 O O . LEU A 1 440 ? 52.070 -3.730 -24.140 1.00 49.44 440 LEU A O 1
ATOM 3598 N N . PHE A 1 441 ? 50.256 -2.597 -24.798 1.00 41.75 441 PHE A N 1
ATOM 3599 C CA . PHE A 1 441 ? 50.927 -1.768 -25.793 1.00 41.75 441 PHE A CA 1
ATOM 3600 C C . PHE A 1 441 ? 51.832 -0.715 -25.133 1.00 41.75 441 PHE A C 1
ATOM 3602 O O . PHE A 1 441 ? 52.925 -0.472 -25.630 1.00 41.75 441 PHE A O 1
ATOM 3609 N N . HIS A 1 442 ? 51.449 -0.144 -23.988 1.00 44.75 442 HIS A N 1
ATOM 3610 C CA . HIS A 1 442 ? 52.214 0.813 -23.184 1.00 44.75 442 HIS A CA 1
ATOM 3611 C C . HIS A 1 442 ? 53.293 0.146 -22.350 1.00 44.75 442 HIS A C 1
ATOM 3613 O O . HIS A 1 442 ? 54.311 0.772 -22.162 1.00 44.75 442 HIS A O 1
ATOM 3619 N N . GLU A 1 443 ? 53.166 -1.098 -21.910 1.00 48.81 443 GLU A N 1
ATOM 3620 C CA . GLU A 1 443 ? 54.249 -1.858 -21.275 1.00 48.81 443 GLU A CA 1
ATOM 3621 C C . GLU A 1 443 ? 55.284 -2.259 -22.342 1.00 48.81 443 GLU A C 1
ATOM 3623 O O . GLU A 1 443 ? 56.494 -2.157 -22.121 1.00 48.81 443 GLU A O 1
ATOM 3628 N N . CYS A 1 444 ? 54.822 -2.580 -23.558 1.00 42.41 444 CYS A N 1
ATOM 3629 C CA . CYS A 1 444 ? 55.678 -2.762 -24.730 1.00 42.41 444 CYS A CA 1
ATOM 3630 C C . CYS A 1 444 ? 56.327 -1.441 -25.203 1.00 42.41 444 CYS A C 1
ATOM 3632 O O . CYS A 1 444 ? 57.467 -1.437 -25.678 1.00 42.41 444 CYS A O 1
ATOM 3634 N N . MET A 1 445 ? 55.632 -0.308 -25.054 1.00 38.91 445 MET A N 1
ATOM 3635 C CA . MET A 1 445 ? 56.118 1.022 -25.427 1.00 38.91 445 MET A CA 1
ATOM 3636 C C . MET A 1 445 ? 56.885 1.725 -24.303 1.00 38.91 445 MET A C 1
ATOM 3638 O O . MET A 1 445 ? 57.768 2.494 -24.629 1.00 38.91 445 MET A O 1
ATOM 3642 N N . GLU A 1 446 ? 56.682 1.457 -23.013 1.00 42.16 446 GLU A N 1
ATOM 3643 C CA . GLU A 1 446 ? 57.361 2.112 -21.876 1.00 42.16 446 GLU A CA 1
ATOM 3644 C C . GLU A 1 446 ? 58.855 1.785 -21.868 1.00 42.16 446 GLU A C 1
ATOM 3646 O O . GLU A 1 446 ? 59.674 2.642 -21.537 1.00 42.16 446 GLU A O 1
ATOM 3651 N N . SER A 1 447 ? 59.227 0.579 -22.308 1.00 49.41 447 SER A N 1
ATOM 3652 C CA . SER A 1 447 ? 60.623 0.195 -22.561 1.00 49.41 447 SER A CA 1
ATOM 3653 C C . SER A 1 447 ? 61.278 1.072 -23.647 1.00 49.41 447 SER A C 1
ATOM 3655 O O . SER A 1 447 ? 62.462 1.410 -23.567 1.00 49.41 447 SER A O 1
ATOM 3657 N N . ARG A 1 448 ? 60.491 1.518 -24.638 1.00 44.94 448 ARG A N 1
ATOM 3658 C CA . ARG A 1 448 ? 60.924 2.387 -25.748 1.00 44.94 448 ARG A CA 1
ATOM 3659 C C . ARG A 1 448 ? 60.777 3.887 -25.440 1.00 44.94 448 ARG A C 1
ATOM 3661 O O . ARG A 1 448 ? 61.637 4.676 -25.822 1.00 44.94 448 ARG A O 1
ATOM 3668 N N . VAL A 1 449 ? 59.743 4.281 -24.701 1.00 41.75 449 VAL A N 1
ATOM 3669 C CA . VAL A 1 449 ? 59.375 5.660 -24.359 1.00 41.75 449 VAL A CA 1
ATOM 3670 C C . VAL A 1 449 ? 60.229 6.178 -23.209 1.00 41.75 449 VAL A C 1
ATOM 3672 O O . VAL A 1 449 ? 60.617 7.336 -23.267 1.00 41.75 449 VAL A O 1
ATOM 3675 N N . LYS A 1 450 ? 60.668 5.352 -22.244 1.00 44.47 450 LYS A N 1
ATOM 3676 C CA . LYS A 1 450 ? 61.642 5.790 -21.218 1.00 44.47 450 LYS A CA 1
ATOM 3677 C C . LYS A 1 450 ? 62.972 6.267 -21.818 1.00 44.47 450 LYS A C 1
ATOM 3679 O O . LYS A 1 450 ? 63.586 7.179 -21.270 1.00 44.47 450 LYS A O 1
ATOM 3684 N N . LYS A 1 451 ? 63.383 5.730 -22.976 1.00 47.00 451 LYS A N 1
ATOM 3685 C CA . LYS A 1 451 ? 64.548 6.227 -23.736 1.00 47.00 451 LYS A CA 1
ATOM 3686 C C . LYS A 1 451 ? 64.257 7.533 -24.491 1.00 47.00 451 LYS A C 1
ATOM 3688 O O . LYS A 1 451 ? 65.147 8.367 -24.601 1.00 47.00 451 LYS A O 1
ATOM 3693 N N . LEU A 1 452 ? 63.021 7.741 -24.952 1.00 40.31 452 LEU A N 1
ATOM 3694 C CA . LEU A 1 452 ? 62.590 8.964 -25.648 1.00 40.31 452 LEU A CA 1
ATOM 3695 C C . LEU A 1 452 ? 62.312 10.135 -24.680 1.00 40.31 452 LEU A C 1
ATOM 3697 O O . LEU A 1 452 ? 62.617 11.287 -24.979 1.00 40.31 452 LEU A O 1
ATOM 3701 N N . PHE A 1 453 ? 61.788 9.841 -23.488 1.00 39.69 453 PHE A N 1
ATOM 3702 C CA . PHE A 1 453 ? 61.444 10.819 -22.449 1.00 39.69 453 PHE A CA 1
ATOM 3703 C C . PHE A 1 453 ? 62.688 11.508 -21.867 1.00 39.69 453 PHE A C 1
ATOM 3705 O O . PHE A 1 453 ? 62.639 12.677 -21.489 1.00 39.69 453 PHE A O 1
ATOM 3712 N N . PHE A 1 454 ? 63.832 10.815 -21.864 1.00 44.91 454 PHE A N 1
ATOM 3713 C CA . PHE A 1 454 ? 65.122 11.384 -21.464 1.00 44.91 454 PHE A CA 1
ATOM 3714 C C . PHE A 1 454 ? 65.691 12.374 -22.501 1.00 44.91 454 PHE A C 1
ATOM 3716 O O . PHE A 1 454 ? 66.516 13.220 -22.159 1.00 44.91 454 PHE A O 1
ATOM 3723 N N . ALA A 1 455 ? 65.246 12.295 -23.761 1.00 43.75 455 ALA A N 1
ATOM 3724 C CA . ALA A 1 455 ? 65.632 13.226 -24.822 1.00 43.75 455 ALA A CA 1
ATOM 3725 C C . ALA A 1 455 ? 64.714 14.465 -24.869 1.00 43.75 455 ALA A C 1
ATOM 3727 O O . ALA A 1 455 ? 65.197 15.581 -25.054 1.00 43.75 455 ALA A O 1
ATOM 3728 N N . LEU A 1 456 ? 63.409 14.291 -24.625 1.00 36.88 456 LEU A N 1
ATOM 3729 C CA . LEU A 1 456 ? 62.407 15.368 -24.659 1.00 36.88 456 LEU A CA 1
ATOM 3730 C C . LEU A 1 456 ? 62.458 16.308 -23.440 1.00 36.88 456 LEU A C 1
ATOM 3732 O O . LEU A 1 456 ? 62.172 17.499 -23.570 1.00 36.88 456 LEU A O 1
ATOM 3736 N N . SER A 1 457 ? 62.909 15.833 -22.273 1.00 42.41 457 SER A N 1
ATOM 3737 C CA . SER A 1 457 ? 63.083 16.677 -21.077 1.00 42.41 457 SER A CA 1
ATOM 3738 C C . SER A 1 457 ? 64.153 17.769 -21.247 1.00 42.41 457 SER A C 1
ATOM 3740 O O . SER A 1 457 ? 64.085 18.804 -20.585 1.00 42.41 457 SER A O 1
ATOM 3742 N N . LYS A 1 458 ? 65.090 17.611 -22.196 1.00 43.91 458 LYS A N 1
ATOM 3743 C CA . LYS A 1 458 ? 66.022 18.679 -22.608 1.00 43.91 458 LYS A CA 1
ATOM 3744 C C . LYS A 1 458 ? 65.364 19.759 -23.478 1.00 43.91 458 LYS A C 1
ATOM 3746 O O . LYS A 1 458 ? 65.863 20.879 -23.527 1.00 43.91 458 LYS A O 1
ATOM 3751 N N . GLN A 1 459 ? 64.248 19.452 -24.139 1.00 45.69 459 GLN A N 1
ATOM 3752 C CA . GLN A 1 459 ? 63.539 20.366 -25.043 1.00 45.69 459 GLN A CA 1
ATOM 3753 C C . GLN A 1 459 ? 62.585 21.304 -24.283 1.00 45.69 459 GLN A C 1
ATOM 3755 O O . GLN A 1 459 ? 62.409 22.461 -24.663 1.00 45.69 459 GLN A O 1
ATOM 3760 N N . GLN A 1 460 ? 62.034 20.851 -23.155 1.00 42.66 460 GLN A N 1
ATOM 3761 C CA . GLN A 1 460 ? 61.084 21.632 -22.355 1.00 42.66 460 GLN A CA 1
ATOM 3762 C C . GLN A 1 460 ? 61.750 22.775 -21.567 1.00 42.66 460 GLN A C 1
ATOM 3764 O O . GLN A 1 460 ? 61.138 23.820 -21.364 1.00 42.66 460 GLN A O 1
ATOM 3769 N N . VAL A 1 461 ? 63.038 22.632 -21.228 1.00 46.09 461 VAL A N 1
ATOM 3770 C CA . VAL A 1 461 ? 63.867 23.703 -20.636 1.00 46.09 461 VAL A CA 1
ATOM 3771 C C . VAL A 1 461 ? 64.193 24.807 -21.655 1.00 46.09 461 VAL A C 1
ATOM 3773 O O . VAL A 1 461 ? 64.391 25.960 -21.283 1.00 46.09 461 VAL A O 1
ATOM 3776 N N . ALA A 1 462 ? 64.218 24.487 -22.952 1.00 43.91 462 ALA A N 1
ATOM 3777 C CA . ALA A 1 462 ? 64.431 25.485 -23.998 1.00 43.91 462 ALA A CA 1
ATOM 3778 C C . ALA A 1 462 ? 63.164 26.313 -24.267 1.00 43.91 462 ALA A C 1
ATOM 3780 O O . ALA A 1 462 ? 63.271 27.506 -24.518 1.00 43.91 462 ALA A O 1
ATOM 3781 N N . MET A 1 463 ? 61.973 25.711 -24.184 1.00 41.88 463 MET A N 1
ATOM 3782 C CA . MET A 1 463 ? 60.702 26.404 -24.449 1.00 41.88 463 MET A CA 1
ATOM 3783 C C . MET A 1 463 ? 60.352 27.437 -23.367 1.00 41.88 463 MET A C 1
ATOM 3785 O O . MET A 1 463 ? 59.976 28.557 -23.704 1.00 41.88 463 MET A O 1
ATOM 3789 N N . SER A 1 464 ? 60.577 27.119 -22.088 1.00 47.47 464 SER A N 1
ATOM 3790 C CA . SER A 1 464 ? 60.361 28.066 -20.981 1.00 47.47 464 SER A CA 1
ATOM 3791 C C . SER A 1 464 ? 61.331 29.256 -21.006 1.00 47.47 464 SER A C 1
ATOM 3793 O O . SER A 1 464 ? 60.986 30.354 -20.573 1.00 47.47 464 SER A O 1
ATOM 3795 N N . PHE A 1 465 ? 62.531 29.077 -21.572 1.00 47.81 465 PHE A N 1
ATOM 3796 C CA . PHE A 1 465 ? 63.487 30.164 -21.798 1.00 47.81 465 PHE A CA 1
ATOM 3797 C C . PHE A 1 465 ? 63.005 31.156 -22.874 1.00 47.81 465 PHE A C 1
ATOM 3799 O O . PHE A 1 465 ? 63.229 32.358 -22.742 1.00 47.81 465 PHE A O 1
ATOM 3806 N N . PHE A 1 466 ? 62.311 30.684 -23.916 1.00 45.88 466 PHE A N 1
ATOM 3807 C CA . PHE A 1 466 ? 61.795 31.551 -24.984 1.00 45.88 466 PHE A CA 1
ATOM 3808 C C . PHE A 1 466 ? 60.516 32.300 -24.591 1.00 45.88 466 PHE A C 1
ATOM 3810 O O . PHE A 1 466 ? 60.390 33.471 -24.944 1.00 45.88 466 PHE A O 1
ATOM 3817 N N . GLU A 1 467 ? 59.627 31.692 -23.800 1.00 49.50 467 GLU A N 1
ATOM 3818 C CA . GLU A 1 467 ? 58.464 32.396 -23.229 1.00 49.50 467 GLU A CA 1
ATOM 3819 C C . GLU A 1 467 ? 58.885 33.534 -22.284 1.00 49.50 467 GLU A C 1
ATOM 3821 O O . GLU A 1 467 ? 58.267 34.600 -22.278 1.00 49.50 467 GLU A O 1
ATOM 3826 N N . GLY A 1 468 ? 59.979 33.358 -21.533 1.00 57.09 468 GLY A N 1
ATOM 3827 C CA . GLY A 1 468 ? 60.563 34.426 -20.715 1.00 57.09 468 GLY A CA 1
ATOM 3828 C C . GLY A 1 468 ? 61.052 35.615 -21.550 1.00 57.09 468 GLY A C 1
ATOM 3829 O O . GLY A 1 468 ? 60.742 36.761 -21.238 1.00 57.09 468 GLY A O 1
ATOM 3830 N N . ILE A 1 469 ? 61.747 35.350 -22.662 1.00 53.16 469 ILE A N 1
ATOM 3831 C CA . ILE A 1 469 ? 62.242 36.397 -23.573 1.00 53.16 469 ILE A CA 1
ATOM 3832 C C . ILE A 1 469 ? 61.086 37.155 -24.239 1.00 53.16 469 ILE A C 1
ATOM 3834 O O . ILE A 1 469 ? 61.158 38.373 -24.406 1.00 53.16 469 ILE A O 1
ATOM 3838 N N . GLU A 1 470 ? 60.016 36.457 -24.620 1.00 49.69 470 GLU A N 1
ATOM 3839 C CA . GLU A 1 470 ? 58.845 37.084 -25.235 1.00 49.69 470 GLU A CA 1
ATOM 3840 C C . GLU A 1 470 ? 58.137 38.046 -24.268 1.00 49.69 470 GLU A C 1
ATOM 3842 O O . GLU A 1 470 ? 57.734 39.146 -24.660 1.00 49.69 470 GLU A O 1
ATOM 3847 N N . ASN A 1 471 ? 58.031 37.668 -22.994 1.00 56.91 471 ASN A N 1
ATOM 3848 C CA . ASN A 1 471 ? 57.414 38.502 -21.967 1.00 56.91 471 ASN A CA 1
ATOM 3849 C C . ASN A 1 471 ? 58.282 39.719 -21.610 1.00 56.91 471 ASN A C 1
ATOM 3851 O O . ASN A 1 471 ? 57.759 40.835 -21.578 1.00 56.91 471 ASN A O 1
ATOM 3855 N N . ASP A 1 472 ? 59.602 39.548 -21.487 1.00 59.16 472 ASP A N 1
ATOM 3856 C CA . ASP A 1 472 ? 60.549 40.653 -21.266 1.00 59.16 472 ASP A CA 1
ATOM 3857 C C . ASP A 1 472 ? 60.513 41.689 -22.407 1.00 59.16 472 ASP A C 1
ATOM 3859 O O . ASP A 1 472 ? 60.627 42.899 -22.185 1.00 59.16 472 ASP A O 1
ATOM 3863 N N . LEU A 1 473 ? 60.344 41.236 -23.655 1.00 53.59 473 LEU A N 1
ATOM 3864 C CA . LEU A 1 473 ? 60.220 42.120 -24.818 1.00 53.59 473 LEU A CA 1
ATOM 3865 C C . LEU A 1 473 ? 58.891 42.888 -24.825 1.00 53.59 473 LEU A C 1
ATOM 3867 O O . LEU A 1 473 ? 58.870 44.072 -25.178 1.00 53.59 473 LEU A O 1
ATOM 3871 N N . LYS A 1 474 ? 57.789 42.251 -24.410 1.00 60.00 474 LYS A N 1
ATOM 3872 C CA . LYS A 1 474 ? 56.477 42.906 -24.264 1.00 60.00 474 LYS A CA 1
ATOM 3873 C C . LYS A 1 474 ? 56.496 43.963 -23.160 1.00 60.00 474 LYS A C 1
ATOM 3875 O O . LYS A 1 474 ? 55.943 45.047 -23.353 1.00 60.00 474 LYS A O 1
ATOM 3880 N N . GLU A 1 475 ? 57.169 43.684 -22.049 1.00 60.88 475 GLU A N 1
ATOM 3881 C CA . GLU A 1 475 ? 57.296 44.616 -20.928 1.00 60.88 475 GLU A CA 1
ATOM 3882 C C . GLU A 1 475 ? 58.177 45.821 -21.289 1.00 60.88 475 GLU A C 1
ATOM 3884 O O . GLU A 1 475 ? 57.742 46.965 -21.151 1.00 60.88 475 GLU A O 1
ATOM 3889 N N . LYS A 1 476 ? 59.343 45.598 -21.914 1.00 63.72 476 LYS A N 1
ATOM 3890 C CA . LYS A 1 476 ? 60.192 46.694 -22.423 1.00 63.72 476 LYS A CA 1
ATOM 3891 C C . LYS A 1 476 ? 59.492 47.561 -23.466 1.00 63.72 476 LYS A C 1
ATOM 3893 O O . LYS A 1 476 ? 59.680 48.776 -23.472 1.00 63.72 476 LYS A O 1
ATOM 3898 N N . LYS A 1 477 ? 58.665 46.971 -24.337 1.00 59.56 477 LYS A N 1
ATOM 3899 C CA . LYS A 1 477 ? 57.827 47.727 -25.283 1.00 59.56 477 LYS A CA 1
ATOM 3900 C C . LYS A 1 477 ? 56.861 48.651 -24.539 1.00 59.56 477 LYS A C 1
ATOM 3902 O O . LYS A 1 477 ? 56.703 49.806 -24.932 1.00 59.56 477 LYS A O 1
ATOM 3907 N N . ALA A 1 478 ? 56.230 48.162 -23.474 1.00 62.03 478 ALA A N 1
ATOM 3908 C CA . ALA A 1 478 ? 55.315 48.957 -22.663 1.00 62.03 478 ALA A CA 1
ATOM 3909 C C . ALA A 1 478 ? 56.039 50.097 -21.929 1.00 62.03 478 ALA A C 1
ATOM 3911 O O . ALA A 1 478 ? 55.525 51.213 -21.899 1.00 62.03 478 ALA A O 1
ATOM 3912 N N . ASP A 1 479 ? 57.241 49.858 -21.409 1.00 64.00 479 ASP A N 1
ATOM 3913 C CA . ASP A 1 479 ? 58.014 50.884 -20.701 1.00 64.00 479 ASP A CA 1
ATOM 3914 C C . ASP A 1 479 ? 58.560 51.972 -21.629 1.00 64.00 479 ASP A C 1
ATOM 3916 O O . ASP A 1 479 ? 58.445 53.155 -21.307 1.00 64.00 479 ASP A O 1
ATOM 3920 N N . ILE A 1 480 ? 59.038 51.608 -22.825 1.00 60.34 480 ILE A N 1
ATOM 3921 C CA . ILE A 1 480 ? 59.437 52.582 -23.856 1.00 60.34 480 ILE A CA 1
ATOM 3922 C C . ILE A 1 480 ? 58.246 53.471 -24.247 1.00 60.34 480 ILE A C 1
ATOM 3924 O O . ILE A 1 480 ? 58.400 54.679 -24.427 1.00 60.34 480 ILE A O 1
ATOM 3928 N N . LEU A 1 481 ? 57.042 52.896 -24.337 1.00 55.44 481 LEU A N 1
ATOM 3929 C CA . LEU A 1 481 ? 55.819 53.647 -24.626 1.00 55.44 481 LEU A CA 1
ATOM 3930 C C . LEU A 1 481 ? 55.405 54.573 -23.473 1.00 55.44 481 LEU A C 1
ATOM 3932 O O . LEU A 1 481 ? 54.844 55.636 -23.732 1.00 55.44 481 LEU A O 1
ATOM 3936 N N . ARG A 1 482 ? 55.694 54.208 -22.217 1.00 61.66 482 ARG A N 1
ATOM 3937 C CA . ARG A 1 482 ? 55.406 55.038 -21.033 1.00 61.66 482 ARG A CA 1
ATOM 3938 C C . ARG A 1 482 ? 56.408 56.177 -20.841 1.00 61.66 482 ARG A C 1
ATOM 3940 O O . ARG A 1 482 ? 56.023 57.225 -20.333 1.00 61.66 482 ARG A O 1
ATOM 3947 N N . SER A 1 483 ? 57.671 55.996 -21.237 1.00 58.62 483 SER A N 1
ATOM 3948 C CA . SER A 1 483 ? 58.738 56.985 -21.013 1.00 58.62 483 SER A CA 1
ATOM 3949 C C . SER A 1 483 ? 58.703 58.195 -21.955 1.00 58.62 483 SER A C 1
ATOM 3951 O O . SER A 1 483 ? 59.458 59.146 -21.764 1.00 58.62 483 SER A O 1
ATOM 3953 N N . ILE A 1 484 ? 57.846 58.188 -22.978 1.00 57.22 484 ILE A N 1
ATOM 3954 C CA . ILE A 1 484 ? 57.719 59.297 -23.929 1.00 57.22 484 ILE A CA 1
ATOM 3955 C C . ILE A 1 484 ? 56.623 60.252 -23.425 1.00 57.22 484 ILE A C 1
ATOM 3957 O O . ILE A 1 484 ? 55.438 59.992 -23.627 1.00 57.22 484 ILE A O 1
ATOM 3961 N N . GLN A 1 485 ? 57.002 61.360 -22.771 1.00 52.53 485 GLN A N 1
ATOM 3962 C CA . GLN A 1 485 ? 56.072 62.435 -22.390 1.00 52.53 485 GLN A CA 1
ATOM 3963 C C . GLN A 1 485 ? 56.223 63.717 -23.231 1.00 52.53 485 GLN A C 1
ATOM 3965 O O . GLN A 1 485 ? 57.327 64.195 -23.467 1.00 52.53 485 GLN A O 1
ATOM 3970 N N . LEU A 1 486 ? 55.046 64.284 -23.530 1.00 53.72 486 LEU A N 1
ATOM 3971 C CA . LEU A 1 486 ? 54.682 65.674 -23.847 1.00 53.72 486 LEU A CA 1
ATOM 3972 C C . LEU A 1 486 ? 54.978 66.292 -25.239 1.00 53.72 486 LEU A C 1
ATOM 3974 O O . LEU A 1 486 ? 56.089 66.357 -25.749 1.00 53.72 486 LEU A O 1
ATOM 3978 N N . GLU A 1 487 ? 53.860 66.800 -25.771 1.00 51.47 487 GLU A N 1
ATOM 3979 C CA . GLU A 1 487 ? 53.590 67.895 -26.719 1.00 51.47 487 GLU A CA 1
ATOM 3980 C C . GLU A 1 487 ? 53.830 67.764 -28.232 1.00 51.47 487 GLU A C 1
ATOM 3982 O O . GLU A 1 487 ? 53.012 68.311 -28.965 1.00 51.47 487 GLU A O 1
ATOM 3987 N N . ASP A 1 488 ? 54.733 66.921 -28.741 1.00 53.81 488 ASP A N 1
ATOM 3988 C CA . ASP A 1 488 ? 54.814 66.653 -30.205 1.00 53.81 488 ASP A CA 1
ATOM 3989 C C . ASP A 1 488 ? 54.348 65.241 -30.620 1.00 53.81 488 ASP A C 1
ATOM 3991 O O . ASP A 1 488 ? 54.410 64.837 -31.788 1.00 53.81 488 ASP A O 1
ATOM 3995 N N . TYR A 1 489 ? 53.816 64.475 -29.662 1.00 55.56 489 TYR A N 1
ATOM 3996 C CA . TYR A 1 489 ? 53.492 63.055 -29.827 1.00 55.56 489 TYR A CA 1
ATOM 3997 C C . TYR A 1 489 ? 52.454 62.784 -30.925 1.00 55.56 489 TYR A C 1
ATOM 3999 O O . TYR A 1 489 ? 52.591 61.824 -31.679 1.00 55.56 489 TYR A O 1
ATOM 4007 N N . ASN A 1 490 ? 51.439 63.636 -31.079 1.00 57.56 490 ASN A N 1
ATOM 4008 C CA . ASN A 1 490 ? 50.348 63.365 -32.022 1.00 57.56 490 ASN A CA 1
ATOM 4009 C C . ASN A 1 490 ? 50.776 63.443 -33.495 1.00 57.56 490 ASN A C 1
ATOM 4011 O O . ASN A 1 490 ? 50.207 62.733 -34.321 1.00 57.56 490 ASN A O 1
ATOM 4015 N N . ASN A 1 491 ? 51.808 64.229 -33.815 1.00 56.78 491 ASN A N 1
ATOM 4016 C CA . ASN A 1 491 ? 52.285 64.379 -35.190 1.00 56.78 491 ASN A CA 1
ATOM 4017 C C . ASN A 1 491 ? 53.299 63.294 -35.583 1.00 56.78 491 ASN A C 1
ATOM 4019 O O . ASN A 1 491 ? 53.368 62.903 -36.746 1.00 56.78 491 ASN A O 1
ATOM 4023 N N . LEU A 1 492 ? 54.059 62.766 -34.617 1.00 54.53 492 LEU A N 1
ATOM 4024 C CA . LEU A 1 492 ? 55.088 61.746 -34.857 1.00 54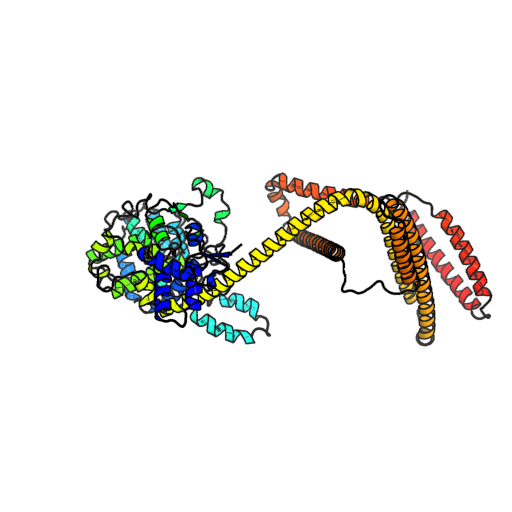.53 492 LEU A CA 1
ATOM 4025 C C . LEU A 1 492 ? 54.618 60.312 -34.573 1.00 54.53 492 LEU A C 1
ATOM 4027 O O . LEU A 1 492 ? 55.255 59.363 -35.032 1.00 54.53 492 LEU A O 1
ATOM 4031 N N . ARG A 1 493 ? 53.486 60.131 -33.878 1.00 59.66 493 ARG A N 1
ATOM 4032 C CA . ARG A 1 493 ? 52.923 58.817 -33.526 1.00 59.66 493 ARG A CA 1
ATOM 4033 C C . ARG A 1 493 ? 52.795 57.860 -34.718 1.00 59.66 493 ARG A C 1
ATOM 4035 O O . ARG A 1 493 ? 53.217 56.718 -34.559 1.00 59.66 493 ARG A O 1
ATOM 4042 N N . PRO A 1 494 ? 52.296 58.253 -35.906 1.00 59.94 494 PRO A N 1
ATOM 4043 C CA . PRO A 1 494 ? 52.185 57.314 -37.024 1.00 59.94 494 PRO A CA 1
ATOM 4044 C C . PRO A 1 494 ? 53.552 56.820 -37.516 1.00 59.94 494 PRO A C 1
ATOM 4046 O O . PRO A 1 494 ? 53.706 55.645 -37.833 1.00 59.94 494 PRO A O 1
ATOM 4049 N N . LEU A 1 495 ? 54.560 57.698 -37.525 1.00 62.06 495 LEU A N 1
ATOM 4050 C CA . LEU A 1 495 ? 55.908 57.381 -37.999 1.00 62.06 495 LEU A CA 1
ATOM 4051 C C . LEU A 1 495 ? 56.671 56.496 -36.998 1.00 62.06 495 LEU A C 1
ATOM 4053 O O . LEU A 1 495 ? 57.372 55.561 -37.391 1.00 62.06 495 LEU A O 1
ATOM 4057 N N . ILE A 1 496 ? 56.500 56.768 -35.700 1.00 62.03 496 ILE A N 1
ATOM 4058 C CA . ILE A 1 496 ? 57.088 55.982 -34.606 1.00 62.03 496 ILE A CA 1
ATOM 4059 C C . ILE A 1 496 ? 56.445 54.595 -34.544 1.00 62.03 496 ILE A C 1
ATOM 4061 O O . ILE A 1 496 ? 57.166 53.604 -34.467 1.00 62.03 496 ILE A O 1
ATOM 4065 N N . MET A 1 497 ? 55.115 54.502 -34.650 1.00 63.03 497 MET A N 1
ATOM 4066 C CA . MET A 1 497 ? 54.418 53.211 -34.658 1.00 63.03 497 MET A CA 1
ATOM 4067 C C . MET A 1 497 ? 54.797 52.385 -35.892 1.00 63.03 497 MET A C 1
ATOM 4069 O O . MET A 1 497 ? 55.145 51.221 -35.741 1.00 63.03 497 MET A O 1
ATOM 4073 N N . ALA A 1 498 ? 54.875 52.997 -37.080 1.00 64.88 498 ALA A N 1
ATOM 4074 C CA . ALA A 1 498 ? 55.333 52.302 -38.284 1.00 64.88 498 ALA A CA 1
ATOM 4075 C C . ALA A 1 498 ? 56.779 51.784 -38.157 1.00 64.88 498 ALA A C 1
ATOM 4077 O O . ALA A 1 498 ? 57.079 50.673 -38.586 1.00 64.88 498 ALA A O 1
ATOM 4078 N N . SER A 1 499 ? 57.675 52.553 -37.531 1.00 62.81 499 SER A N 1
ATOM 4079 C CA . SER A 1 499 ? 59.065 52.128 -37.309 1.00 62.81 499 SER A CA 1
ATOM 4080 C C . SER A 1 499 ? 59.168 50.997 -36.278 1.00 62.81 499 SER A C 1
ATOM 4082 O O . SER A 1 499 ? 59.927 50.051 -36.480 1.00 62.81 499 SER A O 1
ATOM 4084 N N . ILE A 1 500 ? 58.381 51.061 -35.198 1.00 59.62 500 ILE A N 1
ATOM 4085 C CA . ILE A 1 500 ? 58.301 50.002 -34.181 1.00 59.62 500 ILE A CA 1
ATOM 4086 C C . ILE A 1 500 ? 57.735 48.716 -34.792 1.00 59.62 500 ILE A C 1
ATOM 4088 O O . ILE A 1 500 ? 58.304 47.649 -34.579 1.00 59.62 500 ILE A O 1
ATOM 4092 N N . ASP A 1 501 ? 56.679 48.807 -35.597 1.00 60.53 501 ASP A N 1
ATOM 4093 C CA . ASP A 1 501 ? 56.059 47.641 -36.229 1.00 60.53 501 ASP A CA 1
ATOM 4094 C C . ASP A 1 501 ? 56.998 46.975 -37.243 1.00 60.53 501 ASP A C 1
ATOM 4096 O O . ASP A 1 501 ? 57.069 45.748 -37.305 1.00 60.53 501 ASP A O 1
ATOM 4100 N N . VAL A 1 502 ? 57.800 47.751 -37.981 1.00 64.62 502 VAL A N 1
ATOM 4101 C CA . VAL A 1 502 ? 58.835 47.202 -38.874 1.00 64.62 502 VAL A CA 1
ATOM 4102 C C . VAL A 1 502 ? 59.917 46.458 -38.087 1.00 64.62 502 VAL A C 1
ATOM 4104 O O . VAL A 1 502 ? 60.313 45.363 -38.487 1.00 64.62 502 VAL A O 1
ATOM 4107 N N . VAL A 1 503 ? 60.380 47.011 -36.961 1.00 60.25 503 VAL A N 1
ATOM 4108 C CA . VAL A 1 503 ? 61.411 46.372 -36.125 1.00 60.25 503 VAL A CA 1
ATOM 4109 C C . VAL A 1 503 ? 60.880 45.102 -35.460 1.00 60.25 503 VAL A C 1
ATOM 4111 O O . VAL A 1 503 ? 61.561 44.078 -35.482 1.00 60.25 503 VAL A O 1
ATOM 4114 N N . ILE A 1 504 ? 59.657 45.133 -34.924 1.00 56.28 504 ILE A N 1
ATOM 4115 C CA . ILE A 1 504 ? 59.010 43.963 -34.315 1.00 56.28 504 ILE A CA 1
ATOM 4116 C C . ILE A 1 504 ? 58.777 42.887 -35.374 1.00 56.28 504 ILE A C 1
ATOM 4118 O O . ILE A 1 504 ? 59.184 41.749 -35.173 1.00 56.28 504 ILE A O 1
ATOM 4122 N N . SER A 1 505 ? 58.229 43.240 -36.538 1.00 60.97 505 SER A N 1
ATOM 4123 C CA . SER A 1 505 ? 57.964 42.262 -37.596 1.00 60.97 505 SER A CA 1
ATOM 4124 C C . SER A 1 505 ? 59.256 41.652 -38.163 1.00 60.97 505 SER A C 1
ATOM 4126 O O . SER A 1 505 ? 59.296 40.470 -38.510 1.00 60.97 505 SER A O 1
ATOM 4128 N N . ALA A 1 506 ? 60.354 42.417 -38.217 1.00 60.91 506 ALA A N 1
ATOM 4129 C CA . ALA A 1 506 ? 61.670 41.890 -38.575 1.00 60.91 506 ALA A CA 1
ATOM 4130 C C . ALA A 1 506 ? 62.239 40.951 -37.494 1.00 60.91 506 ALA A C 1
ATOM 4132 O O . ALA A 1 506 ? 62.810 39.908 -37.826 1.00 60.91 506 ALA A O 1
ATOM 4133 N N . ALA A 1 507 ? 62.062 41.286 -36.213 1.00 55.06 507 ALA A N 1
ATOM 4134 C CA . ALA A 1 507 ? 62.476 40.443 -35.095 1.00 55.06 507 ALA A CA 1
ATOM 4135 C C . ALA A 1 507 ? 61.682 39.128 -35.053 1.00 55.06 507 ALA A C 1
ATOM 4137 O O . ALA A 1 507 ? 62.282 38.060 -34.967 1.00 55.06 507 ALA A O 1
ATOM 4138 N N . GLU A 1 508 ? 60.360 39.186 -35.218 1.00 54.88 508 GLU A N 1
ATOM 4139 C CA . GLU A 1 508 ? 59.479 38.016 -35.288 1.00 54.88 508 GLU A CA 1
ATOM 4140 C C . GLU A 1 508 ? 59.865 37.094 -36.447 1.00 54.88 508 GLU A C 1
ATOM 4142 O O . GLU A 1 508 ? 60.043 35.894 -36.248 1.00 54.88 508 GLU A O 1
ATOM 4147 N N . LYS A 1 509 ? 60.093 37.644 -37.648 1.00 62.16 509 LYS A N 1
ATOM 4148 C CA . LYS A 1 509 ? 60.535 36.852 -38.808 1.00 62.16 509 LYS A CA 1
ATOM 4149 C C . LYS A 1 509 ? 61.883 36.174 -38.574 1.00 62.16 509 LYS A C 1
ATOM 4151 O O . LYS A 1 509 ? 62.050 35.017 -38.956 1.00 62.16 509 LYS A O 1
ATOM 4156 N N . ASN A 1 510 ? 62.833 36.859 -37.940 1.00 61.56 510 ASN A N 1
ATOM 4157 C CA . ASN A 1 510 ? 64.136 36.272 -37.626 1.00 61.56 510 ASN A CA 1
ATOM 4158 C C . ASN A 1 510 ? 64.037 35.187 -36.547 1.00 61.56 510 ASN A C 1
ATOM 4160 O O . ASN A 1 510 ? 64.671 34.145 -36.687 1.00 61.56 510 ASN A O 1
ATOM 4164 N N . ILE A 1 511 ? 63.210 35.381 -35.516 1.00 55.28 511 ILE A N 1
ATOM 4165 C CA . ILE A 1 511 ? 62.967 34.375 -34.472 1.00 55.28 511 ILE A CA 1
ATOM 4166 C C . ILE A 1 511 ? 62.291 33.137 -35.071 1.00 55.28 511 ILE A C 1
ATOM 4168 O O . ILE A 1 511 ? 62.765 32.022 -34.861 1.00 55.28 511 ILE A O 1
ATOM 4172 N N . ILE A 1 512 ? 61.249 33.320 -35.887 1.00 60.06 512 ILE A N 1
ATOM 4173 C CA . ILE A 1 512 ? 60.559 32.225 -36.582 1.00 60.06 512 ILE A CA 1
ATOM 4174 C C . ILE A 1 512 ? 61.532 31.463 -37.482 1.00 60.06 512 ILE A C 1
ATOM 4176 O O . ILE A 1 512 ? 61.536 30.231 -37.472 1.00 60.06 512 ILE A O 1
ATOM 4180 N N . LYS A 1 513 ? 62.397 32.168 -38.219 1.00 63.53 513 LYS A N 1
ATOM 4181 C CA . LYS A 1 513 ? 63.419 31.541 -39.061 1.00 63.53 513 LYS A CA 1
ATOM 4182 C C . LYS A 1 513 ? 64.408 30.713 -38.235 1.00 63.53 513 LYS A C 1
ATOM 4184 O O . LYS A 1 513 ? 64.617 29.549 -38.549 1.00 63.53 513 LYS A O 1
ATOM 4189 N N . ILE A 1 514 ? 64.942 31.264 -37.143 1.00 62.09 514 ILE A N 1
ATOM 4190 C CA . ILE A 1 514 ? 65.878 30.556 -36.251 1.00 62.09 514 ILE A CA 1
ATOM 4191 C C . ILE A 1 514 ? 65.229 29.300 -35.649 1.00 62.09 514 ILE A C 1
ATOM 4193 O O . ILE A 1 514 ? 65.858 28.242 -35.596 1.00 62.09 514 ILE A O 1
ATOM 4197 N N . ILE A 1 515 ? 63.965 29.389 -35.223 1.00 54.31 515 ILE A N 1
ATOM 4198 C CA . ILE A 1 515 ? 63.214 28.249 -34.679 1.00 54.31 515 ILE A CA 1
ATOM 4199 C C . ILE A 1 515 ? 62.980 27.186 -35.758 1.00 54.31 515 ILE A C 1
ATOM 4201 O O . ILE A 1 515 ? 63.146 25.994 -35.495 1.00 54.31 515 ILE A O 1
ATOM 4205 N N . THR A 1 516 ? 62.618 27.608 -36.969 1.00 58.81 516 THR A N 1
ATOM 4206 C CA . THR A 1 516 ? 62.344 26.709 -38.098 1.00 58.81 516 THR A CA 1
ATOM 4207 C C . THR A 1 516 ? 63.612 25.981 -38.538 1.00 58.81 516 THR A C 1
ATOM 4209 O O . THR A 1 516 ? 63.606 24.754 -38.622 1.00 58.81 516 THR A O 1
ATOM 4212 N N . ASP A 1 517 ? 64.725 26.700 -38.700 1.00 61.62 517 ASP A N 1
ATOM 4213 C CA . ASP A 1 517 ? 66.024 26.131 -39.075 1.00 61.62 517 ASP A CA 1
ATOM 4214 C C . ASP A 1 517 ? 66.524 25.133 -38.016 1.00 61.62 517 ASP A C 1
ATOM 4216 O O . ASP A 1 517 ? 67.030 24.057 -38.345 1.00 61.62 517 ASP A O 1
ATOM 4220 N N . LYS A 1 518 ? 66.320 25.435 -36.726 1.00 61.44 518 LYS A N 1
ATOM 4221 C CA . LYS A 1 518 ? 66.674 24.523 -35.631 1.00 61.44 518 LYS A CA 1
ATOM 4222 C C . LYS A 1 518 ? 65.810 23.257 -35.627 1.00 61.44 518 LYS A C 1
ATOM 4224 O O . LYS A 1 518 ? 66.349 22.162 -35.494 1.00 61.44 518 LYS A O 1
ATOM 4229 N N . ARG A 1 519 ? 64.494 23.387 -35.829 1.00 54.31 519 ARG A N 1
ATOM 4230 C CA . ARG A 1 519 ? 63.564 22.245 -35.903 1.00 54.31 519 ARG A CA 1
ATOM 4231 C C . ARG A 1 519 ? 63.855 21.328 -37.088 1.00 54.31 519 ARG A C 1
ATOM 4233 O O . ARG A 1 519 ? 63.744 20.115 -36.947 1.00 54.31 519 ARG A O 1
ATOM 4240 N N . ILE A 1 520 ? 64.248 21.889 -38.229 1.00 62.19 520 ILE A N 1
ATOM 4241 C CA . ILE A 1 520 ? 64.618 21.110 -39.418 1.00 62.19 520 ILE A CA 1
ATOM 4242 C C . ILE A 1 520 ? 65.898 20.310 -39.167 1.00 62.19 520 ILE A C 1
ATOM 4244 O O . ILE A 1 520 ? 65.933 19.116 -39.454 1.00 62.19 520 ILE A O 1
ATOM 4248 N N . ASN A 1 521 ? 66.918 20.927 -38.564 1.00 62.03 521 ASN A N 1
ATOM 4249 C CA . ASN A 1 521 ? 68.154 20.220 -38.226 1.00 62.03 521 ASN A CA 1
ATOM 4250 C C . ASN A 1 521 ? 67.921 19.095 -37.201 1.00 62.03 521 ASN A C 1
ATOM 4252 O O . ASN A 1 521 ? 68.505 18.023 -37.323 1.00 62.03 521 ASN A O 1
ATOM 4256 N N . GLU A 1 522 ? 67.047 19.304 -36.212 1.00 59.22 522 GLU A N 1
ATOM 4257 C CA . GLU A 1 522 ? 66.675 18.264 -35.239 1.00 59.22 522 GLU A CA 1
ATOM 4258 C C . GLU A 1 522 ? 65.876 17.120 -35.892 1.00 59.22 522 GLU A C 1
ATOM 4260 O O . GLU A 1 522 ? 66.133 15.947 -35.609 1.00 59.22 522 GLU A O 1
ATOM 4265 N N . PHE A 1 523 ? 64.955 17.440 -36.808 1.00 58.53 523 PHE A N 1
ATOM 4266 C CA . PHE A 1 523 ? 64.195 16.450 -37.575 1.00 58.53 523 PHE A CA 1
ATOM 4267 C C . PHE A 1 523 ? 65.109 15.560 -38.427 1.00 58.53 523 PHE A C 1
ATOM 4269 O O . PHE A 1 523 ? 64.960 14.340 -38.406 1.00 58.53 523 PHE A O 1
ATOM 4276 N N . ASP A 1 524 ? 66.089 16.149 -39.115 1.00 60.81 524 ASP A N 1
ATOM 4277 C CA . ASP A 1 524 ? 67.041 15.423 -39.962 1.00 60.81 524 ASP A CA 1
ATOM 4278 C C . ASP A 1 524 ? 67.910 14.433 -39.166 1.00 60.81 524 ASP A C 1
ATOM 4280 O O . ASP A 1 524 ? 68.179 13.318 -39.630 1.00 60.81 524 ASP A O 1
ATOM 4284 N N . VAL A 1 525 ? 68.327 14.817 -37.954 1.00 66.31 525 VAL A N 1
ATOM 4285 C CA . VAL A 1 525 ? 69.122 13.961 -37.060 1.00 66.31 525 VAL A CA 1
ATOM 4286 C C . VAL A 1 525 ? 68.285 12.778 -36.568 1.00 66.31 525 VAL A C 1
ATOM 4288 O O . VAL A 1 525 ? 68.697 11.629 -36.727 1.00 66.31 525 VAL A O 1
ATOM 4291 N N . ILE A 1 526 ? 67.075 13.036 -36.063 1.00 55.34 526 ILE A N 1
ATOM 4292 C CA . ILE A 1 526 ? 66.181 11.991 -35.535 1.00 55.34 526 ILE A CA 1
ATOM 4293 C C . ILE A 1 526 ? 65.748 11.022 -36.644 1.00 55.34 526 ILE A C 1
ATOM 4295 O O . ILE A 1 526 ? 65.741 9.805 -36.445 1.00 55.34 526 ILE A O 1
ATOM 4299 N N . ALA A 1 527 ? 65.410 11.548 -37.823 1.00 60.41 527 ALA A N 1
ATOM 4300 C CA . ALA A 1 527 ? 65.068 10.755 -38.998 1.00 60.41 527 ALA A CA 1
ATOM 4301 C C . ALA A 1 527 ? 66.209 9.807 -39.396 1.00 60.41 527 ALA A C 1
ATOM 4303 O O . ALA A 1 527 ? 65.974 8.621 -39.640 1.00 60.41 527 ALA A O 1
ATOM 4304 N N . SER A 1 528 ? 67.445 10.313 -39.422 1.00 66.00 528 SER A N 1
ATOM 4305 C CA . SER A 1 528 ? 68.629 9.537 -39.803 1.00 66.00 528 SER A CA 1
ATOM 4306 C C . SER A 1 528 ? 68.960 8.439 -38.789 1.00 66.00 528 SER A C 1
ATOM 4308 O O . SER A 1 528 ? 69.241 7.308 -39.186 1.00 66.00 528 SER A O 1
ATOM 4310 N N . GLU A 1 529 ? 68.868 8.732 -37.490 1.00 63.69 529 GLU A N 1
ATOM 4311 C CA . GLU A 1 529 ? 69.087 7.748 -36.422 1.00 63.69 529 GLU A CA 1
ATOM 4312 C C . GLU A 1 529 ? 68.024 6.640 -36.444 1.00 63.69 529 GLU A C 1
ATOM 4314 O O . GLU A 1 529 ? 68.354 5.455 -36.375 1.00 63.69 529 GLU A O 1
ATOM 4319 N N . LYS A 1 530 ? 66.746 6.991 -36.640 1.00 57.00 530 LYS A N 1
ATOM 4320 C CA . LYS A 1 530 ? 65.651 6.009 -36.704 1.00 57.00 530 LYS A CA 1
ATOM 4321 C C . LYS A 1 530 ? 65.702 5.123 -37.943 1.00 57.00 530 LYS A C 1
ATOM 4323 O O . LYS A 1 530 ? 65.423 3.929 -37.850 1.00 57.00 530 LYS A O 1
ATOM 4328 N N . LEU A 1 531 ? 66.089 5.676 -39.091 1.00 62.22 531 LEU A N 1
ATOM 4329 C CA . LEU A 1 531 ? 66.306 4.894 -40.310 1.00 62.22 531 LEU A CA 1
ATOM 4330 C C . LEU A 1 531 ? 67.486 3.921 -40.169 1.00 62.22 531 LEU A C 1
ATOM 4332 O O . LEU A 1 531 ? 67.422 2.817 -40.708 1.00 62.22 531 LEU A O 1
ATOM 4336 N N . ALA A 1 532 ? 68.537 4.291 -39.430 1.00 66.62 532 ALA A N 1
ATOM 4337 C CA . ALA A 1 532 ? 69.661 3.402 -39.141 1.00 66.62 532 ALA A CA 1
ATOM 4338 C C . ALA A 1 532 ? 69.269 2.241 -38.208 1.00 66.62 532 ALA A C 1
ATOM 4340 O O . ALA A 1 532 ? 69.715 1.115 -38.423 1.00 66.62 532 ALA A O 1
ATOM 4341 N N . GLU A 1 533 ? 68.400 2.490 -37.223 1.00 59.56 533 GLU A N 1
ATOM 4342 C CA . GLU A 1 533 ? 67.880 1.465 -36.304 1.00 59.56 533 GLU A CA 1
ATOM 4343 C C . GLU A 1 533 ? 66.940 0.460 -36.985 1.00 59.56 533 GLU A C 1
ATOM 4345 O O . GLU A 1 533 ? 66.970 -0.722 -36.656 1.00 59.56 533 GLU A O 1
ATOM 4350 N N . LEU A 1 534 ? 66.115 0.910 -37.937 1.00 55.00 534 LEU A N 1
ATOM 4351 C CA . LEU A 1 534 ? 65.145 0.055 -38.637 1.00 55.00 534 LEU A CA 1
ATOM 4352 C C . LEU A 1 534 ? 65.779 -0.803 -39.739 1.00 55.00 534 LEU A C 1
ATOM 4354 O O . LEU A 1 534 ? 65.185 -1.786 -40.177 1.00 55.00 534 LEU A O 1
ATOM 4358 N N . ARG A 1 535 ? 67.003 -0.477 -40.164 1.00 66.25 535 ARG A N 1
ATOM 4359 C CA . ARG A 1 535 ? 67.699 -1.125 -41.283 1.00 66.25 535 ARG A CA 1
ATOM 4360 C C . ARG A 1 535 ? 67.795 -2.666 -41.242 1.00 66.25 535 ARG A C 1
ATOM 4362 O O . ARG A 1 535 ? 67.765 -3.247 -42.322 1.00 66.25 535 ARG A O 1
ATOM 4369 N N . PRO A 1 536 ? 67.895 -3.361 -40.087 1.00 63.78 536 PRO A N 1
ATOM 4370 C CA . PRO A 1 536 ? 67.909 -4.824 -40.069 1.00 63.78 536 PRO A CA 1
ATOM 4371 C C . PRO A 1 536 ? 66.526 -5.472 -40.268 1.00 63.78 536 PRO A C 1
ATOM 4373 O O . PRO A 1 536 ? 66.465 -6.669 -40.537 1.00 63.78 536 PRO A O 1
ATOM 4376 N N . GLU A 1 537 ? 65.429 -4.721 -40.129 1.00 60.31 537 GLU A N 1
ATOM 4377 C CA . GLU A 1 537 ? 64.064 -5.270 -40.039 1.00 60.31 537 GLU A CA 1
ATOM 4378 C C . GLU A 1 537 ? 63.173 -4.936 -41.247 1.00 60.31 537 GLU A C 1
ATOM 4380 O O . GLU A 1 537 ? 62.086 -5.499 -41.384 1.00 60.31 537 GLU A O 1
ATOM 4385 N N . ILE A 1 538 ? 63.608 -4.044 -42.143 1.00 69.50 538 ILE A N 1
ATOM 4386 C CA . ILE A 1 538 ? 62.821 -3.617 -43.309 1.00 69.50 538 ILE A CA 1
ATOM 4387 C C . ILE A 1 538 ? 63.662 -3.593 -44.589 1.00 69.50 538 ILE A C 1
ATOM 4389 O O . ILE A 1 538 ? 64.845 -3.272 -44.571 1.00 69.50 538 ILE A O 1
ATOM 4393 N N . SER A 1 539 ? 63.044 -3.927 -45.727 1.00 81.50 539 SER A N 1
ATOM 4394 C CA . SER A 1 539 ? 63.716 -3.940 -47.035 1.00 81.50 539 SER A CA 1
ATOM 4395 C C . SER A 1 539 ? 64.177 -2.546 -47.468 1.00 81.50 539 SER A C 1
ATOM 4397 O O . SER A 1 539 ? 63.458 -1.570 -47.245 1.00 81.50 539 SER A O 1
ATOM 4399 N N . GLU A 1 540 ? 65.298 -2.459 -48.194 1.00 76.19 540 GLU A N 1
ATOM 4400 C CA . GLU A 1 540 ? 65.878 -1.191 -48.680 1.00 76.19 540 GLU A CA 1
ATOM 4401 C C . GLU A 1 540 ? 64.859 -0.339 -49.473 1.00 76.19 540 GLU A C 1
ATOM 4403 O O . GLU A 1 540 ? 64.807 0.878 -49.333 1.00 76.19 540 GLU A O 1
ATOM 4408 N N . THR A 1 541 ? 63.934 -0.975 -50.202 1.00 74.00 541 THR A N 1
ATOM 4409 C CA . THR A 1 541 ? 62.854 -0.294 -50.944 1.00 74.00 541 THR A CA 1
ATOM 4410 C C . THR A 1 541 ? 61.869 0.459 -50.035 1.00 74.00 541 THR A C 1
ATOM 4412 O O . THR A 1 541 ? 61.306 1.484 -50.422 1.00 74.00 541 THR A O 1
ATOM 4415 N N . THR A 1 542 ? 61.653 -0.034 -48.814 1.00 62.28 542 THR A N 1
ATOM 4416 C CA . THR A 1 542 ? 60.805 0.603 -47.792 1.00 62.28 542 THR A CA 1
ATOM 4417 C C . THR A 1 542 ? 61.546 1.762 -47.135 1.00 62.28 542 THR A C 1
ATOM 4419 O O . THR A 1 542 ? 60.957 2.814 -46.902 1.00 62.28 542 THR A O 1
ATOM 4422 N N . ILE A 1 543 ? 62.851 1.599 -46.906 1.00 65.38 543 ILE A N 1
ATOM 4423 C CA . ILE A 1 543 ? 63.741 2.651 -46.401 1.00 65.38 543 ILE A CA 1
ATOM 4424 C C . ILE A 1 543 ? 63.756 3.842 -47.368 1.00 65.38 543 ILE A C 1
ATOM 4426 O O . ILE A 1 543 ? 63.624 4.984 -46.931 1.00 65.38 543 ILE A O 1
ATOM 4430 N N . ASP A 1 544 ? 63.841 3.592 -48.675 1.00 71.50 544 ASP A N 1
ATOM 4431 C CA . ASP A 1 544 ? 63.848 4.650 -49.692 1.00 71.50 544 ASP A CA 1
ATOM 4432 C C . ASP A 1 544 ? 62.509 5.395 -49.782 1.00 71.50 544 ASP A C 1
ATOM 4434 O O . ASP A 1 544 ? 62.490 6.621 -49.919 1.00 71.50 544 ASP A O 1
ATOM 4438 N N . ARG A 1 545 ? 61.380 4.691 -49.618 1.00 68.25 545 ARG A N 1
ATOM 4439 C CA . ARG A 1 545 ? 60.060 5.334 -49.496 1.00 68.25 545 ARG A CA 1
ATOM 4440 C C . ARG A 1 545 ? 59.971 6.228 -48.263 1.00 68.25 545 ARG A C 1
ATOM 4442 O O . ARG A 1 545 ? 59.558 7.376 -48.387 1.00 68.25 545 ARG A O 1
ATOM 4449 N N . ILE A 1 546 ? 60.415 5.739 -47.103 1.00 62.88 546 ILE A N 1
ATOM 4450 C CA . ILE A 1 546 ? 60.418 6.520 -45.858 1.00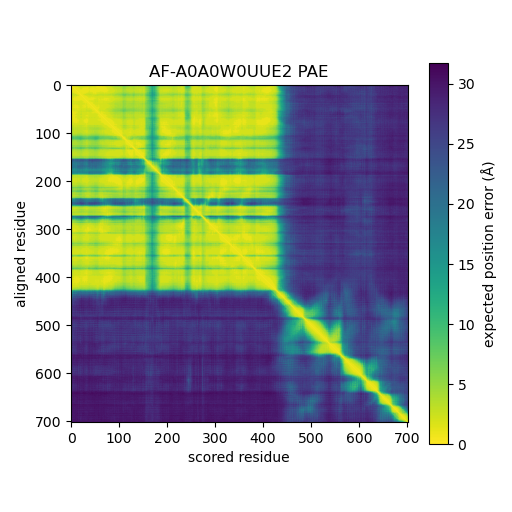 62.88 546 ILE A CA 1
ATOM 4451 C C . ILE A 1 546 ? 61.297 7.769 -46.012 1.00 62.88 546 ILE A C 1
ATOM 4453 O O . ILE A 1 546 ? 60.877 8.860 -45.637 1.00 62.88 546 ILE A O 1
ATOM 4457 N N . LYS A 1 547 ? 62.483 7.649 -46.622 1.00 69.19 547 LYS A N 1
ATOM 4458 C CA . LYS A 1 547 ? 63.350 8.803 -46.915 1.00 69.19 547 LYS A CA 1
ATOM 4459 C C . LYS A 1 547 ? 62.671 9.820 -47.831 1.00 69.19 547 LYS A C 1
ATOM 4461 O O . LYS A 1 547 ? 62.752 11.017 -47.566 1.00 69.19 547 LYS A O 1
ATOM 4466 N N . SER A 1 548 ? 61.989 9.359 -48.880 1.00 71.25 548 SER A N 1
ATOM 4467 C CA . SER A 1 548 ? 61.263 10.236 -49.805 1.00 71.25 548 SER A CA 1
ATOM 4468 C C . SER A 1 548 ? 60.119 10.986 -49.114 1.00 71.25 548 SER A C 1
ATOM 4470 O O . SER A 1 548 ? 59.966 12.191 -49.324 1.00 71.25 548 SER A O 1
ATOM 4472 N N . ASP A 1 549 ? 59.367 10.317 -48.238 1.00 66.50 549 ASP A N 1
ATOM 4473 C CA . ASP A 1 549 ? 58.280 10.941 -47.481 1.00 66.50 549 ASP A CA 1
ATOM 4474 C C . ASP A 1 549 ? 58.796 11.931 -46.428 1.00 66.50 549 ASP A C 1
ATOM 4476 O O . ASP A 1 549 ? 58.242 13.023 -46.291 1.00 66.50 549 ASP A O 1
ATOM 4480 N N . LEU A 1 550 ? 59.888 11.608 -45.727 1.00 64.44 550 LEU A N 1
ATOM 4481 C CA . LEU A 1 550 ? 60.525 12.519 -44.767 1.00 64.44 550 LEU A CA 1
ATOM 4482 C C . LEU A 1 550 ? 61.085 13.768 -45.459 1.00 64.44 550 LEU A C 1
ATOM 4484 O O . LEU A 1 550 ? 60.873 14.878 -44.969 1.00 64.44 550 LEU A O 1
ATOM 4488 N N . GLN A 1 551 ? 61.709 13.614 -46.632 1.00 72.56 551 GLN A N 1
ATOM 4489 C CA . GLN A 1 551 ? 62.162 14.745 -47.445 1.00 72.56 551 GLN A CA 1
ATOM 4490 C C . GLN A 1 551 ? 60.981 15.627 -47.871 1.00 72.56 551 GLN A C 1
ATOM 4492 O O . GLN A 1 551 ? 61.032 16.847 -47.741 1.00 72.56 551 GLN A O 1
ATOM 4497 N N . ARG A 1 552 ? 59.865 15.019 -48.288 1.00 70.56 552 ARG A N 1
ATOM 4498 C CA . ARG A 1 552 ? 58.650 15.757 -48.653 1.00 70.56 552 ARG A CA 1
ATOM 4499 C C . ARG A 1 552 ? 58.051 16.530 -47.473 1.00 70.56 552 ARG A C 1
ATOM 4501 O O . ARG A 1 552 ? 57.503 17.611 -47.677 1.00 70.56 552 ARG A O 1
ATOM 4508 N N . GLN A 1 553 ? 58.127 15.998 -46.251 1.00 63.56 553 GLN A N 1
ATOM 4509 C CA . GLN A 1 553 ? 57.673 16.703 -45.044 1.00 63.56 553 GLN A CA 1
ATOM 4510 C C . GLN A 1 553 ? 58.608 17.860 -44.672 1.00 63.56 553 GLN A C 1
ATOM 4512 O O . GLN A 1 553 ? 58.135 18.956 -44.369 1.00 63.56 553 GLN A O 1
ATOM 4517 N N . ARG A 1 554 ? 59.924 17.659 -44.787 1.00 68.50 554 ARG A N 1
ATOM 4518 C CA . ARG A 1 554 ? 60.925 18.721 -44.629 1.00 68.50 554 ARG A CA 1
ATOM 4519 C C . ARG A 1 554 ? 60.685 19.878 -45.602 1.00 68.50 554 ARG A C 1
ATOM 4521 O O . ARG A 1 554 ? 60.674 21.036 -45.187 1.00 68.50 554 ARG A O 1
ATOM 4528 N N . ASP A 1 555 ? 60.435 19.575 -46.872 1.00 72.44 555 ASP A N 1
ATOM 4529 C CA . ASP A 1 555 ? 60.203 20.594 -47.902 1.00 72.44 555 ASP A CA 1
ATOM 4530 C C . ASP A 1 555 ? 58.907 21.386 -47.642 1.00 72.44 555 ASP A C 1
ATOM 4532 O O . ASP A 1 555 ? 58.838 22.584 -47.917 1.00 72.44 555 ASP A O 1
ATOM 4536 N N . LYS A 1 556 ? 57.882 20.760 -47.046 1.00 66.19 556 LYS A N 1
ATOM 4537 C CA . LYS A 1 556 ? 56.666 21.464 -46.599 1.00 66.19 556 LYS A CA 1
ATOM 4538 C C . LYS A 1 556 ? 56.935 22.420 -45.434 1.00 66.19 556 LYS A C 1
ATOM 4540 O O . LYS A 1 556 ? 56.407 23.531 -45.444 1.00 66.19 556 LYS A O 1
ATOM 4545 N N . MET A 1 557 ? 57.771 22.016 -44.471 1.00 61.19 557 MET A N 1
ATOM 4546 C CA . MET A 1 557 ? 58.168 22.869 -43.343 1.00 61.19 557 MET A CA 1
ATOM 4547 C C . MET A 1 557 ? 58.971 24.091 -43.804 1.00 61.19 557 MET A C 1
ATOM 4549 O O . MET A 1 557 ? 58.711 25.200 -43.345 1.00 61.19 557 MET A O 1
ATOM 4553 N N . LEU A 1 558 ? 59.900 23.906 -44.748 1.00 62.84 558 LEU A N 1
ATOM 4554 C CA . LEU A 1 558 ? 60.691 24.997 -45.332 1.00 62.84 558 LEU A CA 1
ATOM 4555 C C . LEU A 1 558 ? 59.833 26.014 -46.097 1.00 62.84 558 LEU A C 1
ATOM 4557 O O . LEU A 1 558 ? 60.140 27.204 -46.096 1.00 62.84 558 LEU A O 1
ATOM 4561 N N . ASN A 1 559 ? 58.741 25.560 -46.713 1.00 65.94 559 ASN A N 1
ATOM 4562 C CA . ASN A 1 559 ? 57.853 26.397 -47.519 1.00 65.94 559 ASN A CA 1
ATOM 4563 C C . ASN A 1 559 ? 56.687 27.016 -46.723 1.00 65.94 559 ASN A C 1
ATOM 4565 O O . ASN A 1 559 ? 55.756 27.550 -47.325 1.00 65.94 559 ASN A O 1
ATOM 4569 N N . GLY A 1 560 ? 56.704 26.939 -45.385 1.00 48.97 560 GLY A N 1
ATOM 4570 C CA . GLY A 1 560 ? 55.709 27.587 -44.520 1.00 48.97 560 GLY A CA 1
ATOM 4571 C C . GLY A 1 560 ? 54.275 27.082 -44.710 1.00 48.97 560 GLY A C 1
ATOM 4572 O O . GLY A 1 560 ? 53.325 27.784 -44.371 1.00 48.97 560 GLY A O 1
ATOM 4573 N N . THR A 1 561 ? 54.098 25.886 -45.278 1.00 48.38 561 THR A N 1
ATOM 4574 C CA . THR A 1 561 ? 52.769 25.299 -45.476 1.00 48.38 561 THR A CA 1
ATOM 4575 C C . THR A 1 561 ? 52.321 24.639 -44.166 1.00 48.38 561 THR A C 1
ATOM 4577 O O . THR A 1 561 ? 53.077 23.819 -43.637 1.00 48.38 561 THR A O 1
ATOM 4580 N N . PRO A 1 562 ? 51.133 24.962 -43.618 1.00 44.06 562 PRO A N 1
ATOM 4581 C CA . PRO A 1 562 ? 50.690 24.377 -42.360 1.00 44.06 562 PRO A CA 1
ATOM 4582 C C . PRO A 1 562 ? 50.512 22.860 -42.487 1.00 44.06 562 PRO A C 1
ATOM 4584 O O . PRO A 1 562 ? 50.072 22.337 -43.516 1.00 44.06 562 PRO A O 1
ATOM 4587 N N . LEU A 1 563 ? 50.871 22.150 -41.420 1.00 40.53 563 LEU A N 1
ATOM 4588 C CA . LEU A 1 563 ? 50.676 20.711 -41.283 1.00 40.53 563 LEU A CA 1
ATOM 4589 C C . LEU A 1 563 ? 49.170 20.412 -41.132 1.00 40.53 563 LEU A C 1
ATOM 4591 O O . LEU A 1 563 ? 48.658 20.497 -40.032 1.00 40.53 563 LEU A O 1
ATOM 4595 N N . ILE A 1 564 ? 48.504 20.112 -42.254 1.00 41.31 564 ILE A N 1
ATOM 4596 C CA . ILE A 1 564 ? 47.291 19.277 -42.451 1.00 41.31 564 ILE A CA 1
ATOM 4597 C C . ILE A 1 564 ? 46.138 19.383 -41.413 1.00 41.31 564 ILE A C 1
ATOM 4599 O O . ILE A 1 564 ? 46.286 18.958 -40.278 1.00 41.31 564 ILE A O 1
ATOM 4603 N N . ASP A 1 565 ? 44.972 19.807 -41.927 1.00 36.28 565 ASP A N 1
ATOM 4604 C CA . ASP A 1 565 ? 43.562 19.406 -41.673 1.00 36.28 565 ASP A CA 1
ATOM 4605 C C . ASP A 1 565 ? 43.112 18.976 -40.253 1.00 36.28 565 ASP A C 1
ATOM 4607 O O . ASP A 1 565 ? 43.454 17.895 -39.769 1.00 36.28 565 ASP A O 1
ATOM 4611 N N . GLU A 1 566 ? 42.241 19.789 -39.638 1.00 36.50 566 GLU A N 1
ATOM 4612 C CA . GLU A 1 566 ? 41.671 19.608 -38.286 1.00 36.50 566 GLU A CA 1
ATOM 4613 C C . GLU A 1 566 ? 40.805 18.339 -38.132 1.00 36.50 566 GLU A C 1
ATOM 4615 O O . GLU A 1 566 ? 40.628 17.847 -37.019 1.00 36.50 566 GLU A O 1
ATOM 4620 N N . ASP A 1 567 ? 40.364 17.724 -39.233 1.00 35.25 567 ASP A N 1
ATOM 4621 C CA . ASP A 1 567 ? 39.510 16.525 -39.224 1.00 35.25 567 ASP A CA 1
ATOM 4622 C C . ASP A 1 567 ? 40.269 15.197 -39.012 1.00 35.25 567 ASP A C 1
ATOM 4624 O O . ASP A 1 567 ? 39.705 14.106 -39.150 1.00 35.25 567 ASP A O 1
ATOM 4628 N N . LYS A 1 568 ? 41.566 15.245 -38.678 1.00 38.84 568 LYS A N 1
ATOM 4629 C CA . LYS A 1 568 ? 42.372 14.050 -38.367 1.00 38.84 568 LYS A CA 1
ATOM 4630 C C . LYS A 1 568 ? 43.260 14.241 -37.143 1.00 38.84 568 LYS A C 1
ATOM 4632 O O . LYS A 1 568 ? 44.469 14.010 -37.198 1.00 38.84 568 LYS A O 1
ATOM 4637 N N . PHE A 1 569 ? 42.668 14.598 -36.009 1.00 42.56 569 PHE A N 1
ATOM 4638 C CA . PHE A 1 569 ? 43.359 14.406 -34.738 1.00 42.56 569 PHE A CA 1
ATOM 4639 C C . PHE A 1 569 ? 43.523 12.912 -34.425 1.00 42.56 569 PHE A C 1
ATOM 4641 O O . PHE A 1 569 ? 42.599 12.112 -34.556 1.00 42.56 569 PHE A O 1
ATOM 4648 N N . HIS A 1 570 ? 44.732 12.527 -34.009 1.00 43.28 570 HIS A N 1
ATOM 4649 C CA . HIS A 1 570 ? 44.984 11.212 -33.430 1.00 43.28 570 HIS A CA 1
ATOM 4650 C C . HIS A 1 570 ? 44.484 11.226 -31.967 1.00 43.28 570 HIS A C 1
ATOM 4652 O O . HIS A 1 570 ? 44.879 12.138 -31.231 1.00 43.28 570 HIS A O 1
ATOM 4658 N N . PRO A 1 571 ? 43.696 10.231 -31.508 1.00 42.88 571 PRO A N 1
ATOM 4659 C CA . PRO A 1 571 ? 43.019 10.227 -30.196 1.00 42.88 571 PRO A CA 1
ATOM 4660 C C . PRO A 1 571 ? 43.913 10.535 -28.979 1.00 42.88 571 PRO A C 1
ATOM 4662 O O . PRO A 1 571 ? 43.470 11.084 -27.977 1.00 42.88 571 PRO A O 1
ATOM 4665 N N . GLN A 1 572 ? 45.209 10.251 -29.087 1.00 39.41 572 GLN A N 1
ATOM 4666 C CA . GLN A 1 572 ? 46.205 10.456 -28.029 1.00 39.41 572 GLN A CA 1
ATOM 4667 C C . GLN A 1 572 ? 46.494 11.935 -27.704 1.00 39.41 572 GLN A C 1
ATOM 4669 O O . GLN A 1 572 ? 46.925 12.248 -26.595 1.00 39.41 572 GLN A O 1
ATOM 4674 N N . VAL A 1 573 ? 46.279 12.862 -28.645 1.00 38.41 573 VAL A N 1
ATOM 4675 C CA . VAL A 1 573 ? 46.495 14.303 -28.401 1.00 38.41 573 VAL A CA 1
ATOM 4676 C C . VAL A 1 573 ? 45.284 14.921 -27.705 1.00 38.41 573 VAL A C 1
ATOM 4678 O O . VAL A 1 573 ? 45.446 15.696 -26.763 1.00 38.41 573 VAL A O 1
ATOM 4681 N N . GLU A 1 574 ? 44.082 14.505 -28.097 1.00 41.66 574 GLU A N 1
ATOM 4682 C CA . GLU A 1 574 ? 42.833 14.861 -27.420 1.00 41.66 574 GLU A CA 1
ATOM 4683 C C . GLU A 1 574 ? 42.815 14.319 -25.981 1.00 41.66 574 GLU A C 1
ATOM 4685 O O . GLU A 1 574 ? 42.450 15.027 -25.044 1.00 41.66 574 GLU A O 1
ATOM 4690 N N . GLU A 1 575 ? 43.340 13.111 -25.762 1.00 42.44 575 GLU A N 1
ATOM 4691 C CA . GLU A 1 575 ? 43.498 12.530 -24.428 1.00 42.44 575 GLU A CA 1
ATOM 4692 C C . GLU A 1 575 ? 44.486 13.315 -23.542 1.00 42.44 575 GLU A C 1
ATOM 4694 O O . GLU A 1 575 ? 44.226 13.523 -22.355 1.00 42.44 575 GLU A O 1
ATOM 4699 N N . CYS A 1 576 ? 45.601 13.803 -24.094 1.00 38.41 576 CYS A N 1
ATOM 4700 C CA . CYS A 1 576 ? 46.552 14.653 -23.367 1.00 38.41 576 CYS A CA 1
ATOM 4701 C C . CYS A 1 576 ? 45.968 16.029 -23.009 1.00 38.41 576 CYS A C 1
ATOM 4703 O O . CYS A 1 576 ? 46.223 16.542 -21.914 1.00 38.41 576 CYS A O 1
ATOM 4705 N N . ILE A 1 577 ? 45.159 16.613 -23.895 1.00 41.34 577 ILE A N 1
ATOM 4706 C CA . ILE A 1 577 ? 44.446 17.869 -23.626 1.00 41.34 577 ILE A CA 1
ATOM 4707 C C . ILE A 1 577 ? 43.399 17.639 -22.529 1.00 41.34 577 ILE A C 1
ATOM 4709 O O . ILE A 1 577 ? 43.387 18.365 -21.535 1.00 41.34 577 ILE A O 1
ATOM 4713 N N . ASN A 1 578 ? 42.616 16.564 -22.623 1.00 43.16 578 ASN A N 1
ATOM 4714 C CA . ASN A 1 578 ? 41.603 16.213 -21.627 1.00 43.16 578 ASN A CA 1
ATOM 4715 C C . ASN A 1 578 ? 42.213 15.869 -20.259 1.00 43.16 578 ASN A C 1
ATOM 4717 O O . ASN A 1 578 ? 41.672 16.271 -19.230 1.00 43.16 578 ASN A O 1
ATOM 4721 N N . LYS A 1 579 ? 43.380 15.210 -20.218 1.00 42.34 579 LYS A N 1
ATOM 4722 C CA . LYS A 1 579 ? 44.138 14.964 -18.976 1.00 42.34 579 LYS A CA 1
ATOM 4723 C C . LYS A 1 579 ? 44.659 16.260 -18.355 1.00 42.34 579 LYS A C 1
ATOM 4725 O O . LYS A 1 579 ? 44.582 16.420 -17.141 1.00 42.34 579 LYS A O 1
ATOM 4730 N N . THR A 1 580 ? 45.138 17.200 -19.167 1.00 39.72 580 THR A N 1
ATOM 4731 C CA . THR A 1 580 ? 45.586 18.518 -18.687 1.00 39.72 580 THR A CA 1
ATOM 4732 C C . THR A 1 580 ? 44.419 19.343 -18.135 1.00 39.72 580 THR A C 1
ATOM 4734 O O . THR A 1 580 ? 44.544 19.946 -17.071 1.00 39.72 580 THR A O 1
ATOM 4737 N N . VAL A 1 581 ? 43.259 19.319 -18.800 1.00 42.56 581 VAL A N 1
ATOM 4738 C CA . VAL A 1 581 ? 42.030 19.987 -18.337 1.00 42.56 581 VAL A CA 1
ATOM 4739 C C . VAL A 1 581 ? 41.511 19.354 -17.043 1.00 42.56 581 VAL A C 1
ATOM 4741 O O . VAL A 1 581 ? 41.199 20.072 -16.096 1.00 42.56 581 VAL A O 1
ATOM 4744 N N . TYR A 1 582 ? 41.502 18.022 -16.954 1.00 42.12 582 TYR A N 1
ATOM 4745 C CA . TYR A 1 582 ? 41.095 17.294 -15.752 1.00 42.12 582 TYR A CA 1
ATOM 4746 C C . TYR A 1 582 ? 41.992 17.619 -14.546 1.00 42.12 582 TYR A C 1
ATOM 4748 O O . TYR A 1 582 ? 41.484 17.932 -13.470 1.00 42.12 582 TYR A O 1
ATOM 4756 N N . ILE A 1 583 ? 43.318 17.631 -14.735 1.00 43.94 583 ILE A N 1
ATOM 4757 C CA . ILE A 1 583 ? 44.277 17.994 -13.680 1.00 43.94 583 ILE A CA 1
ATOM 4758 C C . ILE A 1 583 ? 44.071 19.449 -13.232 1.00 43.94 583 ILE A C 1
ATOM 4760 O O . ILE A 1 583 ? 44.084 19.718 -12.031 1.00 43.94 583 ILE A O 1
ATOM 4764 N N . SER A 1 584 ? 43.819 20.379 -14.158 1.00 41.41 584 SER A N 1
ATOM 4765 C CA . SER A 1 584 ? 43.501 21.771 -13.811 1.00 41.41 584 SER A CA 1
ATOM 4766 C C . SER A 1 584 ? 42.211 21.889 -12.991 1.00 41.41 584 SER A C 1
ATOM 4768 O O . SER A 1 584 ? 42.203 22.584 -11.976 1.00 41.41 584 SER A O 1
ATOM 4770 N N . CYS A 1 585 ? 41.149 21.160 -13.351 1.00 44.16 585 CYS A N 1
ATOM 4771 C CA . CYS A 1 585 ? 39.897 21.144 -12.587 1.00 44.16 585 CYS A CA 1
ATOM 4772 C C . CYS A 1 585 ? 40.061 20.519 -11.191 1.00 44.16 585 CYS A C 1
ATOM 4774 O O . CYS A 1 585 ? 39.460 20.992 -10.225 1.00 44.16 585 CYS A O 1
ATOM 4776 N N . GLU A 1 586 ? 40.887 19.479 -11.058 1.00 45.06 586 GLU A N 1
ATOM 4777 C CA . GLU A 1 586 ? 41.148 18.826 -9.773 1.00 45.06 586 GLU A CA 1
ATOM 4778 C C . GLU A 1 586 ? 41.981 19.727 -8.845 1.00 45.06 586 GLU A C 1
ATOM 4780 O O . GLU A 1 586 ? 41.669 19.853 -7.658 1.00 45.06 586 GLU A O 1
ATOM 4785 N N . ILE A 1 587 ? 42.962 20.454 -9.392 1.00 47.28 587 ILE A N 1
ATOM 4786 C CA . ILE A 1 587 ? 43.719 21.485 -8.663 1.00 47.28 587 ILE A CA 1
ATOM 4787 C C . ILE A 1 587 ? 42.791 22.610 -8.184 1.00 47.28 587 ILE A C 1
ATOM 4789 O O . ILE A 1 587 ? 42.887 23.031 -7.030 1.00 47.28 587 ILE A O 1
ATOM 4793 N N . GLU A 1 588 ? 41.867 23.072 -9.027 1.00 50.41 588 GLU A N 1
ATOM 4794 C CA . GLU A 1 588 ? 40.926 24.142 -8.682 1.00 50.41 588 GLU A CA 1
ATOM 4795 C C . GLU A 1 588 ? 39.904 23.697 -7.619 1.00 50.41 588 GLU A C 1
ATOM 4797 O O . GLU A 1 588 ? 39.589 24.444 -6.689 1.00 50.41 588 GLU A O 1
ATOM 4802 N N . SER A 1 589 ? 39.436 22.445 -7.693 1.00 53.34 589 SER A N 1
ATOM 4803 C CA . SER A 1 589 ? 38.575 21.838 -6.671 1.00 53.34 589 SER A CA 1
ATOM 4804 C C . SER A 1 589 ? 39.288 21.722 -5.322 1.00 53.34 589 SER A C 1
ATOM 4806 O O . SER A 1 589 ? 38.689 21.998 -4.280 1.00 53.34 589 SER A O 1
ATOM 4808 N N . ILE A 1 590 ? 40.566 21.332 -5.324 1.00 51.16 590 ILE A N 1
ATOM 4809 C CA . ILE A 1 590 ? 41.385 21.262 -4.109 1.00 51.16 590 ILE A CA 1
ATOM 4810 C C . ILE A 1 590 ? 41.586 22.664 -3.521 1.00 51.16 590 ILE A C 1
ATOM 4812 O O . ILE A 1 590 ? 41.470 22.830 -2.308 1.00 51.16 590 ILE A O 1
ATOM 4816 N N . HIS A 1 591 ? 41.814 23.680 -4.360 1.00 52.34 591 HIS A N 1
ATOM 4817 C CA . HIS A 1 591 ? 41.935 25.071 -3.914 1.00 52.34 591 HIS A CA 1
ATOM 4818 C C . HIS A 1 591 ? 40.655 25.567 -3.222 1.00 52.34 591 HIS A C 1
ATOM 4820 O O . HIS A 1 591 ? 40.723 26.085 -2.110 1.00 52.34 591 HIS A O 1
ATOM 4826 N N . LYS A 1 592 ? 39.478 25.322 -3.816 1.00 55.03 592 LYS A N 1
ATOM 4827 C CA . LYS A 1 592 ? 38.179 25.725 -3.241 1.00 55.03 592 LYS A CA 1
ATOM 4828 C C . LYS A 1 592 ? 37.870 25.035 -1.912 1.00 55.03 592 LYS A C 1
ATOM 4830 O O . LYS A 1 592 ? 37.281 25.643 -1.020 1.00 55.03 592 LYS A O 1
ATOM 4835 N N . GLU A 1 593 ? 38.248 23.769 -1.751 1.00 51.06 593 GLU A N 1
ATOM 4836 C CA . GLU A 1 593 ? 38.086 23.064 -0.473 1.00 51.06 593 GLU A CA 1
ATOM 4837 C C . GLU A 1 593 ? 39.051 23.587 0.602 1.00 51.06 593 GLU A C 1
ATOM 4839 O O . GLU A 1 593 ? 38.666 23.693 1.768 1.00 51.06 593 GLU A O 1
ATOM 4844 N N . LEU A 1 594 ? 40.269 23.986 0.220 1.00 51.06 594 LEU A N 1
ATOM 4845 C CA . LEU A 1 594 ? 41.219 24.628 1.131 1.00 51.06 594 LEU A CA 1
ATOM 4846 C C . LEU A 1 594 ? 40.732 26.009 1.585 1.00 51.06 594 LEU A C 1
ATOM 4848 O O . LEU A 1 594 ? 40.765 26.282 2.782 1.00 51.06 594 LEU A O 1
ATOM 4852 N N . GLU A 1 595 ? 40.185 26.828 0.684 1.00 59.00 595 GLU A N 1
ATOM 4853 C CA . GLU A 1 595 ? 39.592 28.128 1.031 1.00 59.00 595 GLU A CA 1
ATOM 4854 C C . GLU A 1 595 ? 38.402 27.985 1.991 1.00 59.00 595 GLU A C 1
ATOM 4856 O O . GLU A 1 595 ? 38.281 28.732 2.965 1.00 59.00 595 GLU A O 1
ATOM 4861 N N . LYS A 1 596 ? 37.529 26.989 1.773 1.00 58.34 596 LYS A N 1
ATOM 4862 C CA . LYS A 1 596 ? 36.421 26.684 2.697 1.00 58.34 596 LYS A CA 1
ATOM 4863 C C . LYS A 1 596 ? 36.930 26.248 4.065 1.00 58.34 596 LYS A C 1
ATOM 4865 O O . LYS A 1 596 ? 36.365 26.653 5.083 1.00 58.34 596 LYS A O 1
ATOM 4870 N N . LEU A 1 597 ? 37.970 25.415 4.098 1.00 49.38 597 LEU A N 1
ATOM 4871 C CA . LEU A 1 597 ? 38.569 24.934 5.337 1.00 49.38 597 LEU A CA 1
ATOM 4872 C C . LEU A 1 597 ? 39.219 26.087 6.111 1.00 49.38 597 LEU A C 1
ATOM 4874 O O . LEU A 1 597 ? 38.999 26.213 7.312 1.00 49.38 597 LEU A O 1
ATOM 4878 N N . GLU A 1 598 ? 39.948 26.960 5.423 1.00 53.59 598 GLU A N 1
ATOM 4879 C CA . GLU A 1 598 ? 40.583 28.146 5.994 1.00 53.59 598 GLU A CA 1
ATOM 4880 C C . GLU A 1 598 ? 39.540 29.147 6.511 1.00 53.59 598 GLU A C 1
ATOM 4882 O O . GLU A 1 598 ? 39.619 29.593 7.657 1.00 53.59 598 GLU A O 1
ATOM 4887 N N . ALA A 1 599 ? 38.475 29.407 5.745 1.00 61.41 599 ALA A N 1
ATOM 4888 C CA . ALA A 1 599 ? 37.347 30.224 6.188 1.00 61.41 599 ALA A CA 1
ATOM 4889 C C . ALA A 1 599 ? 36.632 29.622 7.412 1.00 61.41 599 ALA A C 1
ATOM 4891 O O . ALA A 1 599 ? 36.185 30.355 8.295 1.00 61.41 599 ALA A O 1
ATOM 4892 N N . HIS A 1 600 ? 36.528 28.293 7.495 1.00 50.66 600 HIS A N 1
ATOM 4893 C CA . HIS A 1 600 ? 35.924 27.607 8.636 1.00 50.66 600 HIS A CA 1
ATOM 4894 C C . HIS A 1 600 ? 36.812 27.663 9.889 1.00 50.66 600 HIS A C 1
ATOM 4896 O O . HIS A 1 600 ? 36.302 27.912 10.982 1.00 50.66 600 HIS A O 1
ATOM 4902 N N . ILE A 1 601 ? 38.130 27.496 9.729 1.00 52.91 601 ILE A N 1
ATOM 4903 C CA . ILE A 1 601 ? 39.126 27.624 10.805 1.00 52.91 601 ILE A CA 1
ATOM 4904 C C . ILE A 1 601 ? 39.146 29.059 11.345 1.00 52.91 601 ILE A C 1
ATOM 4906 O O . ILE A 1 601 ? 39.085 29.256 12.557 1.00 52.91 601 ILE A O 1
ATOM 4910 N N . ASN A 1 602 ? 39.131 30.056 10.459 1.00 58.00 602 ASN A N 1
ATOM 4911 C CA . ASN A 1 602 ? 39.119 31.469 10.839 1.00 58.00 602 ASN A CA 1
ATOM 4912 C C . ASN A 1 602 ? 37.812 31.880 11.540 1.00 58.00 602 ASN A C 1
ATOM 4914 O O . ASN A 1 602 ? 37.830 32.734 12.423 1.00 58.00 602 ASN A O 1
ATOM 4918 N N . ARG A 1 603 ? 36.676 31.252 11.194 1.00 61.75 603 ARG A N 1
ATOM 4919 C CA . ARG A 1 603 ? 35.377 31.490 11.852 1.00 61.75 603 ARG A CA 1
ATOM 4920 C C . ARG A 1 603 ? 35.227 30.779 13.197 1.00 61.75 603 ARG A C 1
ATOM 4922 O O . ARG A 1 603 ? 34.436 31.234 14.015 1.00 61.75 603 ARG A O 1
ATOM 4929 N N . ASN A 1 604 ? 35.950 29.683 13.436 1.00 51.09 604 ASN A N 1
ATOM 4930 C CA . ASN A 1 604 ? 35.872 28.913 14.681 1.00 51.09 604 ASN A CA 1
ATOM 4931 C C . ASN A 1 604 ? 37.267 28.463 15.164 1.00 51.09 604 ASN A C 1
ATOM 4933 O O . ASN A 1 604 ? 37.603 27.281 15.056 1.00 51.09 604 ASN A O 1
ATOM 4937 N N . PRO A 1 605 ? 38.071 29.355 15.774 1.00 49.47 605 PRO A N 1
ATOM 4938 C CA . PRO A 1 605 ? 39.435 29.033 16.218 1.00 49.47 605 PRO A CA 1
ATOM 4939 C C . PRO A 1 605 ? 39.504 27.889 17.248 1.00 49.47 605 PRO A C 1
ATOM 4941 O O . PRO A 1 605 ? 40.503 27.178 17.343 1.00 49.47 605 PRO A O 1
ATOM 4944 N N . SER A 1 606 ? 38.423 27.660 18.003 1.00 51.78 606 SER A N 1
ATOM 4945 C CA . SER A 1 606 ? 38.299 26.572 18.984 1.00 51.78 606 SER A CA 1
ATOM 4946 C C . SER A 1 606 ? 38.100 25.180 18.358 1.00 51.78 606 SER A C 1
ATOM 4948 O O . SER A 1 606 ? 38.280 24.171 19.044 1.00 51.78 606 SER A O 1
ATOM 4950 N N . PHE A 1 607 ? 37.789 25.100 17.058 1.00 49.31 607 PHE A N 1
ATOM 4951 C CA . PHE A 1 607 ? 37.515 23.859 16.319 1.00 49.31 607 PHE A CA 1
ATOM 4952 C C . PHE A 1 607 ? 38.745 22.942 16.184 1.00 49.31 607 PHE A C 1
ATOM 4954 O O . PHE A 1 607 ? 38.608 21.717 16.129 1.00 49.31 607 PHE A O 1
ATOM 4961 N N . LEU A 1 608 ? 39.957 23.509 16.203 1.00 47.84 608 LEU A N 1
ATOM 4962 C CA . LEU A 1 608 ? 41.211 22.747 16.150 1.00 47.84 608 LEU A CA 1
ATOM 4963 C C . LEU A 1 608 ? 41.440 21.891 17.408 1.00 47.84 608 LEU A C 1
ATOM 4965 O O . LEU A 1 608 ? 42.001 20.800 17.316 1.00 47.84 608 LEU A O 1
ATOM 4969 N N . ASN A 1 609 ? 40.947 22.319 18.573 1.00 44.22 609 ASN A N 1
ATOM 4970 C CA . ASN A 1 609 ? 41.250 21.649 19.840 1.00 44.22 609 ASN A CA 1
ATOM 4971 C C . ASN A 1 609 ? 40.368 20.423 20.137 1.00 44.22 609 ASN A C 1
ATOM 4973 O O . ASN A 1 609 ? 40.798 19.536 20.878 1.00 44.22 609 ASN A O 1
ATOM 4977 N N . SER A 1 610 ? 39.164 20.329 19.559 1.00 43.75 610 SER A N 1
ATOM 4978 C CA . SER A 1 610 ? 38.236 19.214 19.819 1.00 43.75 610 SER A CA 1
ATOM 4979 C C . SER A 1 610 ? 38.332 18.087 18.785 1.00 43.75 610 SER A C 1
ATOM 4981 O O . SER A 1 610 ? 38.224 16.915 19.145 1.00 43.75 610 SER A O 1
ATOM 4983 N N . ARG A 1 611 ? 38.599 18.407 17.511 1.00 43.66 611 ARG A N 1
ATOM 4984 C CA . ARG A 1 611 ? 38.537 17.436 16.402 1.00 43.66 611 ARG A CA 1
ATOM 4985 C C . ARG A 1 611 ? 39.869 16.745 16.095 1.00 43.66 611 ARG A C 1
ATOM 4987 O O . ARG A 1 611 ? 39.869 15.623 15.594 1.00 43.66 611 ARG A O 1
ATOM 4994 N N . VAL A 1 612 ? 41.001 17.340 16.485 1.00 44.91 612 VAL A N 1
ATOM 4995 C CA . VAL A 1 612 ? 42.321 16.673 16.445 1.00 44.91 612 VAL A CA 1
ATOM 4996 C C . VAL A 1 612 ? 42.373 15.481 17.412 1.00 44.91 612 VAL A C 1
ATOM 4998 O O . VAL A 1 612 ? 43.073 14.510 17.145 1.00 44.91 612 VAL A O 1
ATOM 5001 N N . ARG A 1 613 ? 41.553 15.478 18.475 1.00 43.12 613 ARG A N 1
ATOM 5002 C CA . ARG A 1 613 ? 41.412 14.322 19.379 1.00 43.12 613 ARG A CA 1
ATOM 5003 C C . ARG A 1 613 ? 40.543 13.190 18.811 1.00 43.12 613 ARG A C 1
ATOM 5005 O O . ARG A 1 613 ? 40.643 12.074 19.302 1.00 43.12 613 ARG A O 1
ATOM 5012 N N . SER A 1 614 ? 39.713 13.449 17.792 1.00 42.72 614 SER A N 1
ATOM 5013 C CA . SER A 1 614 ? 38.775 12.462 17.222 1.00 42.72 614 SER A CA 1
ATOM 5014 C C . SER A 1 614 ? 39.140 11.973 15.815 1.00 42.72 614 SER A C 1
ATOM 5016 O O . SER A 1 614 ? 38.508 11.046 15.309 1.00 42.72 614 SER A O 1
ATOM 5018 N N . MET A 1 615 ? 40.114 12.590 15.137 1.00 44.56 615 MET A N 1
ATOM 5019 C CA . MET A 1 615 ? 40.604 12.083 13.854 1.00 44.56 615 MET A CA 1
ATOM 5020 C C . MET A 1 615 ? 41.573 10.929 14.099 1.00 44.56 615 MET A C 1
ATOM 5022 O O . MET A 1 615 ? 42.719 11.137 14.487 1.00 44.56 615 MET A O 1
ATOM 5026 N N . GLY A 1 616 ? 41.102 9.703 13.861 1.00 48.34 616 GLY A N 1
ATOM 5027 C CA . GLY A 1 616 ? 41.934 8.505 13.914 1.00 48.34 616 GLY A CA 1
ATOM 5028 C C . GLY A 1 616 ? 43.221 8.662 13.094 1.00 48.34 616 GLY A C 1
ATOM 5029 O O . GLY A 1 616 ? 43.229 9.262 12.014 1.00 48.34 616 GLY A O 1
ATOM 5030 N N . THR A 1 617 ? 44.304 8.092 13.619 1.00 42.38 617 THR A N 1
ATOM 5031 C CA . THR A 1 617 ? 45.698 8.220 13.156 1.00 42.38 617 THR A CA 1
ATOM 5032 C C . THR A 1 617 ? 45.899 8.012 11.651 1.00 42.38 617 THR A C 1
ATOM 5034 O O . THR A 1 617 ? 46.813 8.598 11.081 1.00 42.38 617 THR A O 1
ATOM 5037 N N . SER A 1 618 ? 45.030 7.249 10.981 1.00 43.28 618 SER A N 1
ATOM 5038 C CA . SER A 1 618 ? 45.073 6.992 9.535 1.00 43.28 618 SER A CA 1
ATOM 5039 C C . SER A 1 618 ? 44.878 8.249 8.674 1.00 43.28 618 SER A C 1
ATOM 5041 O O . SER A 1 618 ? 45.648 8.463 7.738 1.00 43.28 618 SER A O 1
ATOM 5043 N N . LYS A 1 619 ? 43.918 9.121 9.009 1.00 47.25 619 LYS A N 1
ATOM 5044 C CA . LYS A 1 619 ? 43.596 10.298 8.179 1.00 47.25 619 LYS A CA 1
ATOM 5045 C C . LYS A 1 619 ? 44.611 11.429 8.358 1.00 47.25 619 LYS A C 1
ATOM 5047 O O . LYS A 1 619 ? 44.923 12.146 7.413 1.00 47.25 619 LYS A O 1
ATOM 5052 N N . LEU A 1 620 ? 45.193 11.527 9.554 1.00 44.12 620 LEU A N 1
ATOM 5053 C CA . LEU A 1 620 ? 46.323 12.416 9.825 1.00 44.12 620 LEU A CA 1
ATOM 5054 C C . LEU A 1 620 ? 47.573 11.973 9.044 1.00 44.12 620 LEU A C 1
ATOM 5056 O O . LEU A 1 620 ? 48.261 12.803 8.457 1.00 44.12 620 LEU A O 1
ATOM 5060 N N . LYS A 1 621 ? 47.823 10.657 8.971 1.00 48.44 621 LYS A N 1
ATOM 5061 C CA . LYS A 1 621 ? 48.943 10.070 8.217 1.00 48.44 621 LYS A CA 1
ATOM 5062 C C . LYS A 1 621 ? 48.844 10.363 6.717 1.00 48.44 621 LYS A C 1
ATOM 5064 O O . LYS A 1 621 ? 49.853 10.676 6.096 1.00 48.44 621 LYS A O 1
ATOM 5069 N N . GLU A 1 622 ? 47.634 10.316 6.157 1.00 51.06 622 GLU A N 1
ATOM 5070 C CA . GLU A 1 622 ? 47.373 10.633 4.747 1.00 51.06 622 GLU A CA 1
ATOM 5071 C C . GLU A 1 622 ? 47.649 12.113 4.424 1.00 51.06 622 GLU A C 1
ATOM 5073 O O . GLU A 1 622 ? 48.288 12.430 3.420 1.00 51.06 622 GLU A O 1
ATOM 5078 N N . ILE A 1 623 ? 47.223 13.028 5.301 1.00 48.56 623 ILE A N 1
ATOM 5079 C CA . ILE A 1 623 ? 47.463 14.470 5.136 1.00 48.56 623 ILE A CA 1
ATOM 5080 C C . ILE A 1 623 ? 48.961 14.787 5.246 1.00 48.56 623 ILE A C 1
ATOM 5082 O O . ILE A 1 623 ? 49.491 15.534 4.424 1.00 48.56 623 ILE A O 1
ATOM 5086 N N . MET A 1 624 ? 49.663 14.171 6.201 1.00 51.16 624 MET A N 1
ATOM 5087 C CA . MET A 1 624 ? 51.110 14.348 6.359 1.00 51.16 624 MET A CA 1
ATOM 5088 C C . MET A 1 624 ? 51.898 13.807 5.156 1.00 51.16 624 MET A C 1
ATOM 5090 O O . MET A 1 624 ? 52.823 14.465 4.688 1.00 51.16 624 MET A O 1
ATOM 5094 N N . GLN A 1 625 ? 51.504 12.660 4.590 1.00 53.81 625 GLN A N 1
ATOM 5095 C CA . GLN A 1 625 ? 52.114 12.126 3.363 1.00 53.81 625 GLN A CA 1
ATOM 5096 C C . GLN A 1 625 ? 51.908 13.048 2.153 1.00 53.81 625 GLN A C 1
ATOM 5098 O O . GLN A 1 625 ? 52.810 13.201 1.329 1.00 53.81 625 GLN A O 1
ATOM 5103 N N . LYS A 1 626 ? 50.736 13.686 2.048 1.00 51.53 626 LYS A N 1
ATOM 5104 C CA . LYS A 1 626 ? 50.444 14.663 0.989 1.00 51.53 626 LYS A CA 1
ATOM 5105 C C . LYS A 1 626 ? 51.273 15.943 1.145 1.00 51.53 626 LYS A C 1
ATOM 5107 O O . LYS A 1 626 ? 51.762 16.462 0.146 1.00 51.53 626 LYS A O 1
ATOM 5112 N N . GLN A 1 627 ? 51.495 16.416 2.373 1.00 51.06 627 GLN A N 1
ATOM 5113 C CA . GLN A 1 627 ? 52.357 17.576 2.634 1.00 51.06 627 GLN A CA 1
ATOM 5114 C C . GLN A 1 627 ? 53.831 17.315 2.293 1.00 51.06 627 GLN A C 1
ATOM 5116 O O . GLN A 1 627 ? 54.483 18.193 1.726 1.00 51.06 627 GLN A O 1
ATOM 5121 N N . GLU A 1 628 ? 54.346 16.115 2.567 1.00 53.16 628 GLU A N 1
ATOM 5122 C CA . GLU A 1 628 ? 55.759 15.808 2.315 1.00 53.16 628 GLU A CA 1
ATOM 5123 C C . GLU A 1 628 ? 56.076 15.680 0.817 1.00 53.16 628 GLU A C 1
ATOM 5125 O O . GLU A 1 628 ? 57.079 16.218 0.347 1.00 53.16 628 GLU A O 1
ATOM 5130 N N . LYS A 1 629 ? 55.144 15.123 0.030 1.00 49.66 629 LYS A N 1
ATOM 5131 C CA . LYS A 1 629 ? 55.220 15.128 -1.443 1.00 49.66 629 LYS A CA 1
ATOM 5132 C C . LYS A 1 629 ? 55.274 16.541 -2.034 1.00 49.66 629 LYS A C 1
ATOM 5134 O O . LYS A 1 629 ? 55.969 16.781 -3.016 1.00 49.66 629 LYS A O 1
ATOM 5139 N N . ILE A 1 630 ? 54.560 17.495 -1.436 1.00 48.56 630 ILE A N 1
ATOM 5140 C CA . ILE A 1 630 ? 54.567 18.896 -1.888 1.00 48.56 630 ILE A CA 1
ATOM 5141 C C . ILE A 1 630 ? 55.917 19.565 -1.586 1.00 48.56 630 ILE A C 1
ATOM 5143 O O . ILE A 1 630 ? 56.400 20.365 -2.389 1.00 48.56 630 ILE A O 1
ATOM 5147 N N . LYS A 1 631 ? 56.553 19.233 -0.456 1.00 54.78 631 LYS A N 1
ATOM 5148 C CA . LYS A 1 631 ? 57.904 19.709 -0.119 1.00 54.78 631 LYS A CA 1
ATOM 5149 C C . LYS A 1 631 ? 58.963 19.186 -1.087 1.00 54.78 631 LYS A C 1
ATOM 5151 O O . LYS A 1 631 ? 59.796 19.976 -1.520 1.00 54.78 631 LYS A O 1
ATOM 5156 N N . GLU A 1 632 ? 58.903 17.908 -1.462 1.00 48.88 632 GLU A N 1
ATOM 5157 C CA . GLU A 1 632 ? 59.794 17.323 -2.478 1.00 48.88 632 GLU A CA 1
ATOM 5158 C C . GLU A 1 632 ? 59.681 18.049 -3.821 1.00 48.88 632 GLU A C 1
ATOM 5160 O O . GLU A 1 632 ? 60.691 18.440 -4.404 1.00 48.88 632 GLU A O 1
ATOM 5165 N N . ILE A 1 633 ? 58.453 18.310 -4.278 1.00 43.75 633 ILE A N 1
ATOM 5166 C CA . ILE A 1 633 ? 58.205 19.024 -5.537 1.00 43.75 633 ILE A CA 1
ATOM 5167 C C . ILE A 1 633 ? 58.770 20.449 -5.476 1.00 43.75 633 ILE A C 1
ATOM 5169 O O . ILE A 1 633 ? 59.421 20.896 -6.417 1.00 43.75 633 ILE A O 1
ATOM 5173 N N . LYS A 1 634 ? 58.598 21.158 -4.353 1.00 45.41 634 LYS A N 1
ATOM 5174 C CA . LYS A 1 634 ? 59.173 22.502 -4.175 1.00 45.41 634 LYS A CA 1
ATOM 5175 C C . LYS A 1 634 ? 60.705 22.491 -4.117 1.00 45.41 634 LYS A C 1
ATOM 5177 O O . LYS A 1 634 ? 61.332 23.398 -4.662 1.00 45.41 634 LYS A O 1
ATOM 5182 N N . ALA A 1 635 ? 61.314 21.477 -3.501 1.00 46.78 635 ALA A N 1
ATOM 5183 C CA . ALA A 1 635 ? 62.770 21.346 -3.424 1.00 46.78 635 ALA A CA 1
ATOM 5184 C C . ALA A 1 635 ? 63.399 21.069 -4.802 1.00 46.78 635 ALA A C 1
ATOM 5186 O O . ALA A 1 635 ? 64.427 21.655 -5.135 1.00 46.78 635 ALA A O 1
ATOM 5187 N N . LEU A 1 636 ? 62.742 20.251 -5.632 1.00 41.81 636 LEU A N 1
ATOM 5188 C CA . LEU A 1 636 ? 63.166 19.967 -7.009 1.00 41.81 636 LEU A CA 1
ATOM 5189 C C . LEU A 1 636 ? 63.121 21.202 -7.918 1.00 41.81 636 LEU A C 1
ATOM 5191 O O . LEU A 1 636 ? 63.922 21.315 -8.840 1.00 41.81 636 LEU A O 1
ATOM 5195 N N . LEU A 1 637 ? 62.224 22.145 -7.634 1.00 38.69 637 LEU A N 1
ATOM 5196 C CA . LEU A 1 637 ? 62.083 23.388 -8.393 1.00 38.69 637 LEU A CA 1
ATOM 5197 C C . LEU A 1 637 ? 63.082 24.488 -7.981 1.00 38.69 637 LEU A C 1
ATOM 5199 O O . LEU A 1 637 ? 63.154 25.508 -8.658 1.00 38.69 637 LEU A O 1
ATOM 5203 N N . SER A 1 638 ? 63.853 24.310 -6.898 1.00 37.78 638 SER A N 1
ATOM 5204 C CA . SER A 1 638 ? 64.613 25.407 -6.264 1.00 37.78 638 SER A CA 1
ATOM 5205 C C . SER A 1 638 ? 66.142 25.354 -6.428 1.00 37.78 638 SER A C 1
ATOM 5207 O O . SER A 1 638 ? 66.826 26.134 -5.771 1.00 37.78 638 SER A O 1
ATOM 5209 N N . ASN A 1 639 ? 66.719 24.470 -7.255 1.00 32.91 639 ASN A N 1
ATOM 5210 C CA . ASN A 1 639 ? 68.178 24.253 -7.268 1.00 32.91 639 ASN A CA 1
ATOM 5211 C C . ASN A 1 639 ? 68.841 24.542 -8.639 1.00 32.91 639 ASN A C 1
ATOM 5213 O O . ASN A 1 639 ? 68.742 23.705 -9.538 1.00 32.91 639 ASN A O 1
ATOM 5217 N N . PRO A 1 640 ? 69.542 25.684 -8.828 1.00 39.72 640 PRO A N 1
ATOM 5218 C CA . PRO A 1 640 ? 70.333 25.964 -10.026 1.00 39.72 640 PRO A CA 1
ATOM 5219 C C . PRO A 1 640 ? 71.849 25.874 -9.747 1.00 39.72 640 PRO A C 1
ATOM 5221 O O . PRO A 1 640 ? 72.369 26.602 -8.904 1.00 39.72 640 PRO A O 1
ATOM 5224 N N . HIS A 1 641 ? 72.588 25.044 -10.495 1.00 36.31 641 HIS A N 1
ATOM 5225 C CA . HIS A 1 641 ? 74.061 25.080 -10.525 1.00 36.31 641 HIS A CA 1
ATOM 5226 C C . HIS A 1 641 ? 74.604 25.654 -11.853 1.00 36.31 641 HIS A C 1
ATOM 5228 O O . HIS A 1 641 ? 74.312 25.145 -12.930 1.00 36.31 641 HIS A O 1
ATOM 5234 N N . GLU A 1 642 ? 75.412 26.711 -11.690 1.00 37.09 642 GLU A N 1
ATOM 5235 C CA . GLU A 1 642 ? 76.592 27.187 -12.445 1.00 37.09 642 GLU A CA 1
ATOM 5236 C C . GLU A 1 642 ? 76.552 27.441 -13.970 1.00 37.09 642 GLU A C 1
ATOM 5238 O O . GLU A 1 642 ? 76.650 26.541 -14.798 1.00 37.09 642 GLU A O 1
ATOM 5243 N N . SER A 1 643 ? 76.640 28.725 -14.355 1.00 32.41 643 SER A N 1
ATOM 5244 C CA . SER A 1 643 ? 77.772 29.255 -15.150 1.00 32.41 643 SER A CA 1
ATOM 5245 C C . SER A 1 643 ? 77.755 30.797 -15.243 1.00 32.41 643 SER A C 1
ATOM 5247 O O . SER A 1 643 ? 76.725 31.454 -15.133 1.00 32.41 643 SER A O 1
ATOM 5249 N N . ASN A 1 644 ? 78.958 31.364 -15.355 1.00 38.88 644 ASN A N 1
ATOM 5250 C CA . ASN A 1 644 ? 79.407 32.692 -14.921 1.00 38.88 644 ASN A CA 1
ATOM 5251 C C . ASN A 1 644 ? 78.978 33.886 -15.835 1.00 38.88 644 ASN A C 1
ATOM 5253 O O . ASN A 1 644 ? 79.233 33.836 -17.041 1.00 38.88 644 ASN A O 1
ATOM 5257 N N . PRO A 1 645 ? 78.427 35.001 -15.292 1.00 35.31 645 PRO A N 1
ATOM 5258 C CA . PRO A 1 645 ? 77.971 36.182 -16.054 1.00 35.31 645 PRO A CA 1
ATOM 5259 C C . PRO A 1 645 ? 79.066 37.022 -16.738 1.00 35.31 645 PRO A C 1
ATOM 5261 O O . PRO A 1 645 ? 78.759 37.834 -17.611 1.00 35.31 645 PRO A O 1
ATOM 5264 N N . ALA A 1 646 ? 80.340 36.861 -16.366 1.00 33.06 646 ALA A N 1
ATOM 5265 C CA . ALA A 1 646 ? 81.413 37.757 -16.812 1.00 33.06 646 ALA A CA 1
ATOM 5266 C C . ALA A 1 646 ? 81.774 37.629 -18.308 1.00 33.06 646 ALA A C 1
ATOM 5268 O O . ALA A 1 646 ? 82.279 38.582 -18.898 1.00 33.06 646 ALA A O 1
ATOM 5269 N N . ILE A 1 647 ? 81.479 36.489 -18.942 1.00 37.72 647 ILE A N 1
ATOM 5270 C CA . ILE A 1 647 ? 81.815 36.236 -20.356 1.00 37.72 647 ILE A CA 1
ATOM 5271 C C . ILE A 1 647 ? 80.812 36.923 -21.304 1.00 37.72 647 ILE A C 1
ATOM 5273 O O . ILE A 1 647 ? 81.196 37.413 -22.360 1.00 37.72 647 ILE A O 1
ATOM 5277 N N . ARG A 1 648 ? 79.544 37.085 -20.897 1.00 40.62 648 ARG A N 1
ATOM 5278 C CA . ARG A 1 648 ? 78.497 37.691 -21.746 1.00 40.62 648 ARG A CA 1
ATOM 5279 C C . ARG A 1 648 ? 78.582 39.216 -21.855 1.00 40.62 648 ARG A C 1
ATOM 5281 O O . ARG A 1 648 ? 78.081 39.790 -22.818 1.00 40.62 648 ARG A O 1
ATOM 5288 N N . LEU A 1 649 ? 79.231 39.883 -20.899 1.00 38.00 649 LEU A N 1
ATOM 5289 C CA . LEU A 1 649 ? 79.353 41.345 -20.896 1.00 38.00 649 LEU A CA 1
ATOM 5290 C C . LEU A 1 649 ? 80.418 41.856 -21.886 1.00 38.00 649 LEU A C 1
ATOM 5292 O O . LEU A 1 649 ? 80.325 42.991 -22.354 1.00 38.00 649 LEU A O 1
ATOM 5296 N N . ALA A 1 650 ? 81.412 41.028 -22.221 1.00 37.97 650 ALA A N 1
ATOM 5297 C CA . ALA A 1 650 ? 82.447 41.368 -23.196 1.00 37.97 650 ALA A CA 1
ATOM 5298 C C . ALA A 1 650 ? 81.919 41.290 -24.641 1.00 37.97 650 ALA A C 1
ATOM 5300 O O . ALA A 1 650 ? 82.152 42.213 -25.424 1.00 37.97 650 ALA A O 1
ATOM 5301 N N . ASP A 1 651 ? 81.129 40.259 -24.952 1.00 38.69 651 ASP A N 1
ATOM 5302 C CA . ASP A 1 651 ? 80.541 40.064 -26.284 1.00 38.69 651 ASP A CA 1
ATOM 5303 C C . ASP A 1 651 ? 79.441 41.098 -26.578 1.00 38.69 651 ASP A C 1
ATOM 5305 O O . ASP A 1 651 ? 79.432 41.713 -27.645 1.00 38.69 651 ASP A O 1
ATOM 5309 N N . ALA A 1 652 ? 78.597 41.414 -25.587 1.00 38.59 652 ALA A N 1
ATOM 5310 C CA . ALA A 1 652 ? 77.579 42.458 -25.718 1.00 38.59 652 ALA A CA 1
ATOM 5311 C C . ALA A 1 652 ? 78.184 43.865 -25.909 1.00 38.59 652 ALA A C 1
ATOM 5313 O O . ALA A 1 652 ? 77.648 44.674 -26.668 1.00 38.59 652 ALA A O 1
ATOM 5314 N N . LYS A 1 653 ? 79.330 44.164 -25.274 1.00 42.38 653 LYS A N 1
ATOM 5315 C CA . LYS A 1 653 ? 80.049 45.434 -25.490 1.00 42.38 653 LYS A CA 1
ATOM 5316 C C . LYS A 1 653 ? 80.632 45.536 -26.900 1.00 42.38 653 LYS A C 1
ATOM 5318 O O . LYS A 1 653 ? 80.548 46.602 -27.503 1.00 42.38 653 LYS A O 1
ATOM 5323 N N . ALA A 1 654 ? 81.180 44.448 -27.440 1.00 44.78 654 ALA A N 1
ATOM 5324 C CA . ALA A 1 654 ? 81.750 44.436 -28.788 1.00 44.78 654 ALA A CA 1
ATOM 5325 C C . ALA A 1 654 ? 80.683 44.631 -29.884 1.00 44.78 654 ALA A C 1
ATOM 5327 O O . ALA A 1 654 ? 80.938 45.277 -30.904 1.00 44.78 654 ALA A O 1
ATOM 5328 N N . GLU A 1 655 ? 79.475 44.114 -29.660 1.00 39.00 655 GLU A N 1
ATOM 5329 C CA . GLU A 1 655 ? 78.350 44.201 -30.596 1.00 39.00 655 GLU A CA 1
ATOM 5330 C C . GLU A 1 655 ? 77.626 45.560 -30.529 1.00 39.00 655 GLU A C 1
ATOM 5332 O O . GLU A 1 655 ? 77.205 46.106 -31.557 1.00 39.00 655 GLU A O 1
ATOM 5337 N N . PHE A 1 656 ? 77.606 46.188 -29.348 1.00 39.19 656 PHE A N 1
ATOM 5338 C CA . PHE A 1 656 ? 77.123 47.559 -29.163 1.00 39.19 656 PHE A CA 1
ATOM 5339 C C . PHE A 1 656 ? 78.027 48.592 -29.861 1.00 39.19 656 PHE A C 1
ATOM 5341 O O . PHE A 1 656 ? 77.535 49.452 -30.591 1.00 39.19 656 PHE A O 1
ATOM 5348 N N . THR A 1 657 ? 79.355 48.456 -29.752 1.00 46.03 657 THR A N 1
ATOM 5349 C CA . THR A 1 657 ? 80.314 49.352 -30.430 1.00 46.03 657 THR A CA 1
ATOM 5350 C C . THR A 1 657 ? 80.269 49.224 -31.962 1.00 46.03 657 THR A C 1
ATOM 5352 O O . THR A 1 657 ? 80.455 50.215 -32.671 1.00 46.03 657 THR A O 1
ATOM 5355 N N . ARG A 1 658 ? 79.964 48.034 -32.508 1.00 44.03 658 ARG A N 1
ATOM 5356 C CA . ARG A 1 658 ? 79.734 47.855 -33.959 1.00 44.03 658 ARG A CA 1
ATOM 5357 C C . ARG A 1 658 ? 78.451 48.534 -34.436 1.00 44.03 658 ARG A C 1
ATOM 5359 O O . ARG A 1 658 ? 78.434 49.084 -35.535 1.00 44.03 658 ARG A O 1
ATOM 5366 N N . SER A 1 659 ? 77.413 48.525 -33.606 1.00 39.91 659 SER A N 1
ATOM 5367 C CA . SER A 1 659 ? 76.120 49.146 -33.908 1.00 39.91 659 SER A CA 1
ATOM 5368 C C . SER A 1 659 ? 76.188 50.682 -33.840 1.00 39.91 659 SER A C 1
ATOM 5370 O O . SER A 1 659 ? 75.638 51.355 -34.712 1.00 39.91 659 SER A O 1
ATOM 5372 N N . GLU A 1 660 ? 76.954 51.251 -32.896 1.00 39.12 660 GLU A N 1
ATOM 5373 C CA . GLU A 1 660 ? 77.243 52.699 -32.830 1.00 39.12 660 GLU A CA 1
ATOM 5374 C C . GLU A 1 660 ? 77.999 53.209 -34.071 1.00 39.12 660 GLU A C 1
ATOM 5376 O O . GLU A 1 660 ? 77.649 54.249 -34.634 1.00 39.12 660 GLU A O 1
ATOM 5381 N N . ALA A 1 661 ? 79.000 52.462 -34.552 1.00 43.69 661 ALA A N 1
ATOM 5382 C CA . ALA A 1 661 ? 79.776 52.837 -35.738 1.00 43.69 661 ALA A CA 1
ATOM 5383 C C . ALA A 1 661 ? 78.948 52.803 -37.039 1.00 43.69 661 ALA A C 1
ATOM 5385 O O . ALA A 1 661 ? 79.250 53.526 -37.992 1.00 43.69 661 ALA A O 1
ATOM 5386 N N . MET A 1 662 ? 77.895 51.980 -37.081 1.00 39.41 662 MET A N 1
ATOM 5387 C CA . MET A 1 662 ? 76.983 51.876 -38.221 1.00 39.41 662 MET A CA 1
ATOM 5388 C C . MET A 1 662 ? 75.985 53.045 -38.269 1.00 39.41 662 MET A C 1
ATOM 5390 O O . MET A 1 662 ? 75.669 53.538 -39.352 1.00 39.41 662 MET A O 1
ATOM 5394 N N . LEU A 1 663 ? 75.545 53.536 -37.105 1.00 37.88 663 LEU A N 1
ATOM 5395 C CA . LEU A 1 663 ? 74.589 54.642 -36.980 1.00 37.88 663 LEU A CA 1
ATOM 5396 C C . LEU A 1 663 ? 75.225 56.021 -37.225 1.00 37.88 663 LEU A C 1
ATOM 5398 O O . LEU A 1 663 ? 74.605 56.872 -37.862 1.00 37.88 663 LEU A O 1
ATOM 5402 N N . ALA A 1 664 ? 76.492 56.218 -36.844 1.00 41.56 664 ALA A N 1
ATOM 5403 C CA . ALA A 1 664 ? 77.230 57.463 -37.100 1.00 41.56 664 ALA A CA 1
ATOM 5404 C C . ALA A 1 664 ? 77.446 57.769 -38.600 1.00 41.56 664 ALA A C 1
ATOM 5406 O O . ALA A 1 664 ? 77.776 58.894 -38.972 1.00 41.56 664 ALA A O 1
ATOM 5407 N N . LYS A 1 665 ? 77.242 56.782 -39.486 1.00 42.47 665 LYS A N 1
ATOM 5408 C CA . LYS A 1 665 ? 77.418 56.931 -40.939 1.00 42.47 665 LYS A CA 1
ATOM 5409 C C . LYS A 1 665 ? 76.188 57.515 -41.656 1.00 42.47 665 LYS A C 1
ATOM 5411 O O . LYS A 1 665 ? 76.293 57.834 -42.839 1.00 42.47 665 LYS A O 1
ATOM 5416 N N . HIS A 1 666 ? 75.050 57.675 -40.967 1.00 43.97 666 HIS A N 1
ATOM 5417 C CA . HIS A 1 666 ? 73.764 58.011 -41.598 1.00 43.97 666 HIS A CA 1
ATOM 5418 C C . HIS A 1 666 ? 72.935 59.132 -40.948 1.00 43.97 666 HIS A C 1
ATOM 5420 O O . HIS A 1 666 ? 71.775 59.309 -41.316 1.00 43.97 666 HIS A O 1
ATOM 5426 N N . SER A 1 667 ? 73.498 59.965 -40.072 1.00 37.81 667 SER A N 1
ATOM 5427 C CA . SER A 1 667 ? 72.752 61.090 -39.487 1.00 37.81 667 SER A CA 1
ATOM 5428 C C . SER A 1 667 ? 73.439 62.436 -39.694 1.00 37.81 667 SER A C 1
ATOM 5430 O O . SER A 1 667 ? 74.551 62.666 -39.230 1.00 37.81 667 SER A O 1
ATOM 5432 N N . GLY A 1 668 ? 72.747 63.357 -40.370 1.00 44.41 668 GLY A N 1
ATOM 5433 C CA . GLY A 1 668 ? 73.106 64.774 -40.383 1.00 44.41 668 GLY A CA 1
ATOM 5434 C C . GLY A 1 668 ? 72.992 65.410 -38.990 1.00 44.41 668 GLY A C 1
ATOM 5435 O O . GLY A 1 668 ? 72.255 64.928 -38.130 1.00 44.41 668 GLY A O 1
ATOM 5436 N N . LYS A 1 669 ? 73.705 66.532 -38.815 1.00 42.31 669 LYS A N 1
ATOM 5437 C CA . LYS A 1 669 ? 74.035 67.283 -37.579 1.00 42.31 669 LYS A CA 1
ATOM 5438 C C . LYS A 1 669 ? 72.903 67.629 -36.579 1.00 42.31 669 LYS A C 1
ATOM 5440 O O . LYS A 1 669 ? 73.172 68.301 -35.591 1.00 42.31 669 LYS A O 1
ATOM 5445 N N . SER A 1 670 ? 71.654 67.211 -36.790 1.00 44.44 670 SER A N 1
ATOM 5446 C CA . SER A 1 670 ? 70.531 67.467 -35.866 1.00 44.44 670 SER A CA 1
ATOM 5447 C C . SER A 1 670 ? 70.317 66.365 -34.813 1.00 44.44 670 SER A C 1
ATOM 5449 O O . SER A 1 670 ? 69.706 66.624 -33.781 1.00 44.44 670 SER A O 1
ATOM 5451 N N . ILE A 1 671 ? 70.863 65.159 -35.017 1.00 44.06 671 ILE A N 1
ATOM 5452 C CA . ILE A 1 671 ? 70.760 64.046 -34.050 1.00 44.06 671 ILE A CA 1
ATOM 5453 C C . ILE A 1 671 ? 71.810 64.147 -32.930 1.00 44.06 671 ILE A C 1
ATOM 5455 O O . ILE A 1 671 ? 71.524 63.768 -31.795 1.00 44.06 671 ILE A O 1
ATOM 5459 N N . ASP A 1 672 ? 72.971 64.755 -33.191 1.00 40.78 672 ASP A N 1
ATOM 5460 C CA . ASP A 1 672 ? 74.044 64.903 -32.195 1.00 40.78 672 ASP A CA 1
ATOM 5461 C C . ASP A 1 672 ? 73.621 65.758 -30.987 1.00 40.78 672 ASP A C 1
ATOM 5463 O O . ASP A 1 672 ? 74.031 65.491 -29.857 1.00 40.78 672 ASP A O 1
ATOM 5467 N N . LEU A 1 673 ? 72.742 66.749 -31.194 1.00 39.88 673 LEU A N 1
ATOM 5468 C CA . LEU A 1 673 ? 72.240 67.613 -30.119 1.00 39.88 673 LEU A CA 1
ATOM 5469 C C . LEU A 1 673 ? 71.236 66.888 -29.202 1.00 39.88 673 LEU A C 1
ATOM 5471 O O . LEU A 1 673 ? 71.202 67.139 -27.997 1.00 39.88 673 LEU A O 1
ATOM 5475 N N . LEU A 1 674 ? 70.443 65.971 -29.768 1.00 40.19 674 LEU A N 1
ATOM 5476 C CA . LEU A 1 674 ? 69.507 65.112 -29.037 1.00 40.19 674 LEU A CA 1
ATOM 5477 C C . LEU A 1 674 ? 70.251 64.007 -28.283 1.00 40.19 674 LEU A C 1
ATOM 5479 O O . LEU A 1 674 ? 69.944 63.766 -27.117 1.00 40.19 674 LEU A O 1
ATOM 5483 N N . PHE A 1 675 ? 71.288 63.418 -28.887 1.00 43.25 675 PHE A N 1
ATOM 5484 C CA . PHE A 1 675 ? 72.133 62.418 -28.233 1.00 43.25 675 PHE A CA 1
ATOM 5485 C C . PHE A 1 675 ? 72.933 63.005 -27.061 1.00 43.25 675 PHE A C 1
ATOM 5487 O O . PHE A 1 675 ? 73.017 62.371 -26.013 1.00 43.25 675 PHE A O 1
ATOM 5494 N N . LEU A 1 676 ? 73.459 64.233 -27.177 1.00 43.72 676 LEU A N 1
ATOM 5495 C CA . LEU A 1 676 ? 74.152 64.925 -26.077 1.00 43.72 676 LEU A CA 1
ATOM 5496 C C . LEU A 1 676 ? 73.224 65.238 -24.890 1.00 43.72 676 LEU A C 1
ATOM 5498 O O . LEU A 1 676 ? 73.641 65.083 -23.742 1.00 43.72 676 LEU A O 1
ATOM 5502 N N . LYS A 1 677 ? 71.961 65.603 -25.151 1.00 41.66 677 LYS A N 1
ATOM 5503 C CA . LYS A 1 677 ? 70.935 65.808 -24.110 1.00 41.66 677 LYS A CA 1
ATOM 5504 C C . LYS A 1 677 ? 70.495 64.494 -23.456 1.00 41.66 677 LYS A C 1
ATOM 5506 O O . LYS A 1 677 ? 70.326 64.441 -22.243 1.00 41.66 677 LYS A O 1
ATOM 5511 N N . PHE A 1 678 ? 70.368 63.419 -24.234 1.00 39.03 678 PHE A N 1
ATOM 5512 C CA . PHE A 1 678 ? 70.030 62.090 -23.714 1.00 39.03 678 PHE A CA 1
ATOM 5513 C C . PHE A 1 678 ? 71.162 61.518 -22.841 1.00 39.03 678 PHE A C 1
ATOM 5515 O O . PHE A 1 678 ? 70.909 60.961 -21.774 1.00 39.03 678 PHE A O 1
ATOM 5522 N N . LYS A 1 679 ? 72.426 61.742 -23.236 1.00 42.19 679 LYS A N 1
ATOM 5523 C CA . LYS A 1 679 ? 73.614 61.317 -22.476 1.00 42.19 679 LYS A CA 1
ATOM 5524 C C . LYS A 1 679 ? 73.762 62.054 -21.140 1.00 42.19 679 LYS A C 1
ATOM 5526 O O . LYS A 1 679 ? 74.259 61.454 -20.192 1.00 42.19 679 LYS A O 1
ATOM 5531 N N . SER A 1 680 ? 73.330 63.318 -21.033 1.00 42.31 680 SER A N 1
ATOM 5532 C CA . SER A 1 680 ? 73.342 64.039 -19.750 1.00 42.31 680 SER A CA 1
ATOM 5533 C C . SER A 1 680 ? 72.223 63.579 -18.814 1.00 42.31 680 SER A C 1
ATOM 5535 O O . SER A 1 680 ? 72.443 63.496 -17.612 1.00 42.31 680 SER A O 1
ATOM 5537 N N . ILE A 1 681 ? 71.046 63.234 -19.345 1.00 42.12 681 ILE A N 1
ATOM 5538 C CA . ILE A 1 681 ? 69.902 62.762 -18.546 1.00 42.12 681 ILE A CA 1
ATOM 5539 C C . ILE A 1 681 ? 70.201 61.393 -17.920 1.00 42.12 681 ILE A C 1
ATOM 5541 O O . ILE A 1 681 ? 70.063 61.243 -16.710 1.00 42.12 681 ILE A O 1
ATOM 5545 N N . ILE A 1 682 ? 70.720 60.440 -18.702 1.00 43.81 682 ILE A N 1
ATOM 5546 C CA . ILE A 1 682 ? 71.048 59.089 -18.208 1.00 43.81 682 ILE A CA 1
ATOM 5547 C C . ILE A 1 682 ? 72.138 59.135 -17.128 1.00 43.81 682 ILE A C 1
ATOM 5549 O O . ILE A 1 682 ? 72.018 58.475 -16.101 1.00 43.81 682 ILE A O 1
ATOM 5553 N N . LYS A 1 683 ? 73.168 59.975 -17.302 1.00 45.06 683 LYS A N 1
ATOM 5554 C CA . LYS A 1 683 ? 74.272 60.070 -16.336 1.00 45.06 683 LYS A CA 1
ATOM 5555 C C . LYS A 1 683 ? 73.838 60.645 -14.980 1.00 45.06 683 LYS A C 1
ATOM 5557 O O . LYS A 1 683 ? 74.382 60.259 -13.953 1.00 45.06 683 LYS A O 1
ATOM 5562 N N . THR A 1 684 ? 72.844 61.537 -14.975 1.00 45.41 684 THR A N 1
ATOM 5563 C CA . THR A 1 684 ? 72.337 62.168 -13.743 1.00 45.41 684 THR A CA 1
ATOM 5564 C C . THR A 1 684 ? 71.389 61.239 -12.973 1.00 45.41 684 THR A C 1
ATOM 5566 O O . THR A 1 684 ? 71.326 61.304 -11.747 1.00 45.41 684 THR A O 1
ATOM 5569 N N . ASP A 1 685 ? 70.682 60.352 -13.680 1.00 44.84 685 ASP A N 1
ATOM 5570 C CA . ASP A 1 685 ? 69.747 59.389 -13.086 1.00 44.84 685 ASP A CA 1
ATOM 5571 C C . ASP A 1 685 ? 70.470 58.125 -12.582 1.00 44.84 685 ASP A C 1
ATOM 5573 O O . ASP A 1 685 ? 70.163 57.622 -11.501 1.00 44.84 685 ASP A O 1
ATOM 5577 N N . GLU A 1 686 ? 71.524 57.676 -13.279 1.00 48.59 686 GLU A N 1
ATOM 5578 C CA . GLU A 1 686 ? 72.392 56.587 -12.807 1.00 48.59 686 GLU A CA 1
ATOM 5579 C C . GLU A 1 686 ? 73.185 56.982 -11.549 1.00 48.59 686 GLU A C 1
ATOM 5581 O O . GLU A 1 686 ? 73.231 56.203 -10.601 1.00 48.59 686 GLU A O 1
ATOM 5586 N N . GLU A 1 687 ? 73.755 58.194 -11.468 1.00 45.66 687 GLU A N 1
ATOM 5587 C CA . GLU A 1 687 ? 74.502 58.654 -10.277 1.00 45.66 687 GLU A CA 1
ATOM 5588 C C . GLU A 1 687 ? 73.597 58.842 -9.040 1.00 45.66 687 GLU A C 1
ATOM 5590 O O . GLU A 1 687 ? 74.025 58.594 -7.903 1.00 45.66 687 GLU A O 1
ATOM 5595 N N . LYS A 1 688 ? 72.326 59.212 -9.251 1.00 46.59 688 LYS A N 1
ATOM 5596 C CA . LYS A 1 688 ? 71.314 59.351 -8.194 1.00 46.59 688 LYS A CA 1
ATOM 5597 C C . LYS A 1 688 ? 70.827 57.991 -7.687 1.00 46.59 688 LYS A C 1
ATOM 5599 O O . LYS A 1 688 ? 70.808 57.764 -6.477 1.00 46.59 688 LYS A O 1
ATOM 5604 N N . GLN A 1 689 ? 70.539 57.056 -8.593 1.00 46.31 689 GLN A N 1
ATOM 5605 C CA . GLN A 1 689 ? 70.141 55.692 -8.237 1.00 46.31 689 GLN A CA 1
ATOM 5606 C C . GLN A 1 689 ? 71.291 54.911 -7.579 1.00 46.31 689 GLN A C 1
ATOM 5608 O O . GLN A 1 689 ? 71.062 54.184 -6.613 1.00 46.31 689 GLN A O 1
ATOM 5613 N N . PHE A 1 690 ? 72.544 55.110 -8.006 1.00 40.00 690 PHE A N 1
ATOM 5614 C CA . PHE A 1 690 ? 73.701 54.467 -7.369 1.00 40.00 690 PHE A CA 1
ATOM 5615 C C . PHE A 1 690 ? 73.977 55.009 -5.956 1.00 40.00 690 PHE A C 1
ATOM 5617 O O . PHE A 1 690 ? 74.392 54.247 -5.082 1.00 40.00 690 PHE A O 1
ATOM 5624 N N . SER A 1 691 ? 73.719 56.298 -5.704 1.00 44.97 691 SER A N 1
ATOM 5625 C CA . SER A 1 691 ? 73.871 56.910 -4.374 1.00 44.97 691 SER A CA 1
ATOM 5626 C C . SER A 1 691 ? 72.781 56.446 -3.397 1.00 44.97 691 SER A C 1
ATOM 5628 O O . SER A 1 691 ? 73.103 56.074 -2.269 1.00 44.97 691 SER A O 1
ATOM 5630 N N . GLU A 1 692 ? 71.525 56.343 -3.848 1.00 46.78 692 GLU A N 1
ATOM 5631 C CA . GLU A 1 692 ? 70.403 55.812 -3.050 1.00 46.78 692 GLU A CA 1
ATOM 5632 C C . GLU A 1 692 ? 70.538 54.304 -2.756 1.00 46.78 692 GLU A C 1
ATOM 5634 O O . GLU A 1 692 ? 70.165 53.837 -1.677 1.00 46.78 692 GLU A O 1
ATOM 5639 N N . ILE A 1 693 ? 71.112 53.528 -3.684 1.00 42.38 693 ILE A N 1
ATOM 5640 C CA . ILE A 1 693 ? 71.411 52.101 -3.475 1.00 42.38 693 ILE A CA 1
ATOM 5641 C C . ILE A 1 693 ? 72.591 51.925 -2.506 1.00 42.38 693 ILE A C 1
ATOM 5643 O O . ILE A 1 693 ? 72.560 51.023 -1.668 1.00 42.38 693 ILE A O 1
ATOM 5647 N N . LYS A 1 694 ? 73.603 52.803 -2.553 1.00 39.66 694 LYS A N 1
ATOM 5648 C CA . LYS A 1 694 ? 74.774 52.760 -1.660 1.00 39.66 694 LYS A CA 1
ATOM 5649 C C . LYS A 1 694 ? 74.432 53.130 -0.210 1.00 39.66 694 LYS A C 1
ATOM 5651 O O . LYS A 1 694 ? 74.941 52.477 0.700 1.00 39.66 694 LYS A O 1
ATOM 5656 N N . GLU A 1 695 ? 73.534 54.093 0.012 1.00 42.12 695 GLU A N 1
ATOM 5657 C CA . GLU A 1 695 ? 73.013 54.433 1.350 1.00 42.12 695 GLU A CA 1
ATOM 5658 C C . GLU A 1 695 ? 72.159 53.301 1.941 1.00 42.12 695 GLU A C 1
ATOM 5660 O O . GLU A 1 695 ? 72.305 52.951 3.113 1.00 42.12 695 GLU A O 1
ATOM 5665 N N . LYS A 1 696 ? 71.330 52.647 1.115 1.00 43.75 696 LYS A N 1
ATOM 5666 C CA . LYS A 1 696 ? 70.516 51.495 1.539 1.00 43.75 696 LYS A CA 1
ATOM 5667 C C . LYS A 1 696 ? 71.346 50.233 1.807 1.00 43.75 696 LYS A C 1
ATOM 5669 O O . LYS A 1 696 ? 70.964 49.437 2.661 1.00 43.75 696 LYS A O 1
ATOM 5674 N N . PHE A 1 697 ? 72.495 50.061 1.146 1.00 37.31 697 PHE A N 1
ATOM 5675 C CA . PHE A 1 697 ? 73.397 48.924 1.380 1.00 37.31 697 PHE A CA 1
ATOM 5676 C C . PHE A 1 697 ? 74.343 49.096 2.583 1.00 37.31 697 PHE A C 1
ATOM 5678 O O . PHE A 1 697 ? 74.779 48.089 3.138 1.00 37.31 697 PHE A O 1
ATOM 5685 N N . GLN A 1 698 ? 74.639 50.323 3.035 1.00 39.59 698 GLN A N 1
ATOM 5686 C CA . GLN A 1 698 ? 75.449 50.559 4.246 1.00 39.59 698 GLN A CA 1
ATOM 5687 C C . GLN A 1 698 ? 74.654 50.452 5.562 1.00 39.59 698 GLN A C 1
ATOM 5689 O O . GLN A 1 698 ? 75.259 50.350 6.624 1.00 39.59 698 GLN A O 1
ATOM 5694 N N . GLY A 1 699 ? 73.318 50.404 5.507 1.00 44.16 699 GLY A N 1
ATOM 5695 C CA . GLY A 1 699 ? 72.455 50.183 6.677 1.00 44.16 699 GLY A CA 1
ATOM 5696 C C . GLY A 1 699 ? 72.114 48.716 6.985 1.00 44.16 699 GLY A C 1
ATOM 5697 O O . GLY A 1 699 ? 71.487 48.456 8.008 1.00 44.16 699 GLY A O 1
ATOM 5698 N N . ALA A 1 700 ? 72.498 47.760 6.126 1.00 40.09 700 ALA A N 1
ATOM 5699 C CA . ALA A 1 700 ? 72.069 46.351 6.207 1.00 40.09 700 ALA A CA 1
ATOM 5700 C C . ALA A 1 700 ? 73.221 45.313 6.269 1.00 40.09 700 ALA A C 1
ATOM 5702 O O . ALA A 1 700 ? 72.999 44.122 6.059 1.00 40.09 700 ALA A O 1
ATOM 5703 N N . ARG A 1 701 ? 74.441 45.762 6.593 1.00 30.14 701 ARG A N 1
ATOM 5704 C CA . ARG A 1 701 ? 75.595 44.980 7.087 1.00 30.14 701 ARG A CA 1
ATOM 5705 C C . ARG A 1 701 ? 76.309 45.865 8.118 1.00 30.14 701 ARG A C 1
ATOM 5707 O O . ARG A 1 701 ? 76.475 47.051 7.864 1.00 30.14 701 ARG A O 1
ATOM 5714 N N . LEU A 1 702 ? 76.708 45.412 9.301 1.00 33.38 702 LEU A N 1
ATOM 5715 C CA . LEU A 1 702 ? 77.669 44.322 9.513 1.00 33.38 702 LEU A CA 1
ATOM 5716 C C . LEU A 1 702 ? 77.239 42.949 9.002 1.00 33.38 702 LEU A C 1
ATOM 5718 O O . LEU A 1 702 ? 76.247 42.399 9.522 1.00 33.38 702 LEU A O 1
#

Radius of gyration: 41.81 Å; Cα contacts (8 Å, |Δi|>4): 614; chains: 1; bounding box: 106×89×87 Å

Secondary structure (DSSP, 8-state):
-PEEE-HHHHHHHHHHHTTT-HHHHHHHHHHHHH---GGGHHHHHHHTTSGGGTTEEE---HHHHHT-HHHHHHHHHHHHHHHHHHTTTS-HHHHHHHHHHHHHTSPPGGG-TT-HHHHHHHHHTTT---S-S-HHHHHHHHHHHHHHTTSSS--TTHHHHHHHHHTTSTTTGGGHHHHHHHHHTTPPPHHHHHHHHHHHHHHHHHHHHHHH-TT-S---TTSGGGSTTTS-EEESS-GGGGGT-GGGG----B-TT--TTS---TTSTTBPPTTTS-SS--HHHHEEE-TTSHHHHHHHTTSSPPPSSSS-HHHHHHHHHHHHHHHTT--STTSSHHHHHHHHHHHHHHHHHHH--S-HHHHHGGGGSHHHHHHSHHHHSSSS---HHIIIIIT-HHHHHHHHHHHHHHHHHHHHHHHHHHHHHHHHHHHHHHHHHHHHHHHHHHHHHHHHHHHHHHHHHHHHHHHHHHHHHHHHHHHHHHS--SSSHHHHHHHHHHHHHHHHHHHHHHHHHHHHHHHHHHHHHHHHHHHHHHTTTS-HHHHHHHHHHHHHHHHHHHTT-----GGG--HHHHHHHHHHHHHHHHHHHHHHHHHHHHHHHHH-TTHHHHHTTTS-HHHHHHHHHHHHHHHHHHHHTS------TTTHHHHHHHHHHHHHHHHTTS--TTHHHHHHHHHHHHHHHHHHHHHHHHHHHHTS--

Sequence (702 aa):
MPTVISPSQALLLLIDKYSNSPLILEQLKKWYIGGIKPADHSQFADYLKDPLFSKYQVSMDSRVINDDTTRRYFETHLAYRTIKDQIDKISIKSLQKHFKNLKESLPKVEEHPDNKKLIASLIALEGEIPDFEDDTVKEYATYIKRINNGELFNIDTQTDTLRKEYFSDPTLQKLQHFFDDENKDRTFTPQQRDKIKLIVQIAFLGVISAWNRQDLPLNIYHHGIFANENRGKVPKVDPERRKDNKQSSTRNSALGLLRGENPIPRDDIAFAMTGDAPSYLKPSDQAAFDEEAQWVQSNYELLVHPFSNAISGTMLCQLRNLVDLRNKGWGIFTSSREEFNQFSRLFTVVMLYGSGGHSLLEFIAPLDVQEVKDEFPALLISDKPITLESMFYTENQNAFNAALNETIHYNKEILKRREMLQEIDRNIDGHKLERDKEKLFHECMESRVKKLFFALSKQQVAMSFFEGIENDLKEKKADILRSIQLEDYNNLRPLIMASIDVVISAAEKNIIKIITDKRINEFDVIASEKLAELRPEISETTIDRIKSDLQRQRDKMLNGTPLIDEDKFHPQVEECINKTVYISCEIESIHKELEKLEAHINRNPSFLNSRVRSMGTSKLKEIMQKQEKIKEIKALLSNPHESNPAIRLADAKAEFTRSEAMLAKHSGKSIDLLFLKFKSIIKTDEEKQFSEIKEKFQGARL

pLDDT: mean 74.53, std 22.7, range [30.14, 98.81]

Organism: NCBI:txid455

Mean predicted aligned error: 17.94 Å